Protein AF-A0A511J9N4-F1 (afdb_monomer)

pLDDT: mean 74.2, std 23.01, range [30.89, 98.25]

Sequence (458 aa):
MAETNAWRLELRRQAAAVRLEVPPRMPPGAPADPDLVRGHLDAVEVILSDQGGDGAPAEAAWKALHDGQALLPLVVPQDALPLHLVDAQRRAGRRLPAGSPVRRAVESPRLAARVAKGKATTADRLVLHRAMSDAFEVGDSDHAQQRSWVRRIWFMFVVAVVALGAAVGFAYLFPVTMPLCAPHAAMAAQAVADGGSASDAATAVCPSGGTAPTGDDALTIAFLGALGACLVVIAAVRRSQPSTSPYSLTPALSALRIPFGGLTALIGILLLQSGAVPGIVGLATISQMAVYAVIFGFAQETVTRLLENRARDVDTGTAAPQAATQSAPNGSLVLPDEDLGDVLGGGGADGQDETGELEADESVDEPVDESVDEERDEERADDLGGDLDAGPLDDQGVEVDVVAPAAAAADDPDDSEETAQVVPTTTKPRARAARRRRTPVAPDPVRTDVVDDVPAGD

Nearest PDB structures (foldseek):
  3v5y-assembly1_A  TM=2.424E-01  e=2.112E+00  Homo sapiens

Organism: NCBI:txid266130

Structure (mmCIF, N/CA/C/O backbone):
data_AF-A0A511J9N4-F1
#
_entry.id   AF-A0A511J9N4-F1
#
loop_
_atom_site.group_PDB
_atom_site.id
_atom_site.type_symbol
_atom_site.label_atom_id
_atom_site.label_alt_id
_atom_site.label_comp_id
_atom_site.label_asym_id
_atom_site.label_entity_id
_atom_site.label_seq_id
_atom_site.pdbx_PDB_ins_code
_atom_site.Cartn_x
_atom_site.Cartn_y
_atom_site.Cartn_z
_atom_site.occupancy
_atom_site.B_iso_or_equiv
_atom_site.auth_seq_id
_atom_site.auth_comp_id
_atom_site.auth_asym_id
_atom_site.auth_atom_id
_atom_site.pdbx_PDB_model_num
ATOM 1 N N . MET A 1 1 ? 11.305 -19.374 4.332 1.00 56.41 1 MET A N 1
ATOM 2 C CA . MET A 1 1 ? 10.682 -20.311 5.300 1.00 56.41 1 MET A CA 1
ATOM 3 C C . MET A 1 1 ? 10.612 -19.763 6.730 1.00 56.41 1 MET A C 1
ATOM 5 O O . MET A 1 1 ? 9.628 -20.054 7.397 1.00 56.41 1 MET A O 1
ATOM 9 N N . ALA A 1 2 ? 11.581 -18.970 7.216 1.00 59.62 2 ALA A N 1
ATOM 10 C CA . ALA A 1 2 ? 11.516 -18.394 8.569 1.00 59.62 2 ALA A CA 1
ATOM 11 C C . ALA A 1 2 ? 10.395 -17.340 8.742 1.00 59.62 2 ALA A C 1
ATOM 13 O O . ALA A 1 2 ? 9.637 -17.413 9.706 1.00 59.62 2 ALA A O 1
ATOM 14 N N . GLU A 1 3 ? 10.207 -16.433 7.776 1.00 63.88 3 GLU A N 1
ATOM 15 C CA . GLU A 1 3 ? 9.160 -15.390 7.840 1.00 63.88 3 GLU A CA 1
ATOM 16 C C . GLU A 1 3 ? 7.729 -15.949 7.817 1.00 63.88 3 GLU A C 1
ATOM 18 O O . GLU A 1 3 ? 6.845 -15.441 8.503 1.00 63.88 3 GLU A O 1
ATOM 23 N N . THR A 1 4 ? 7.504 -17.061 7.110 1.00 67.75 4 THR A N 1
ATOM 24 C CA . THR A 1 4 ? 6.196 -17.737 7.028 1.00 67.75 4 THR A CA 1
ATOM 25 C C . THR A 1 4 ? 5.674 -18.242 8.377 1.00 67.75 4 THR A C 1
ATOM 27 O O . THR A 1 4 ? 4.478 -18.490 8.500 1.00 67.75 4 THR A O 1
ATOM 30 N N . ASN A 1 5 ? 6.533 -18.369 9.394 1.00 83.31 5 ASN A N 1
ATOM 31 C CA . ASN A 1 5 ? 6.137 -18.827 10.727 1.00 83.31 5 ASN A CA 1
ATOM 32 C C . ASN A 1 5 ? 5.979 -17.692 11.747 1.00 83.31 5 ASN A C 1
ATOM 34 O O . ASN A 1 5 ? 5.309 -17.893 12.759 1.00 83.31 5 ASN A O 1
ATOM 38 N N . ALA A 1 6 ? 6.555 -16.512 11.497 1.00 87.12 6 ALA A N 1
ATOM 39 C CA . ALA A 1 6 ? 6.552 -15.413 12.463 1.00 87.12 6 ALA A CA 1
ATOM 40 C C . ALA A 1 6 ? 5.131 -14.892 12.731 1.00 87.12 6 ALA A C 1
ATOM 42 O O . ALA A 1 6 ? 4.712 -14.800 13.883 1.00 87.12 6 ALA A O 1
ATOM 43 N N . TRP A 1 7 ? 4.351 -14.643 11.674 1.00 88.38 7 TRP A N 1
ATOM 44 C CA . TRP A 1 7 ? 2.970 -14.174 11.821 1.00 88.38 7 TRP A CA 1
ATOM 45 C C . TRP A 1 7 ? 2.063 -15.222 12.480 1.00 88.38 7 TRP A C 1
ATOM 47 O O . TRP A 1 7 ? 1.187 -14.864 13.257 1.00 88.38 7 TRP A O 1
ATOM 57 N N . ARG A 1 8 ? 2.294 -16.520 12.220 1.00 91.69 8 ARG A N 1
ATOM 58 C CA . ARG A 1 8 ? 1.539 -17.614 12.855 1.00 91.69 8 ARG A CA 1
ATOM 59 C C . ARG A 1 8 ? 1.803 -17.668 14.354 1.00 91.69 8 ARG A C 1
ATOM 61 O O . ARG A 1 8 ? 0.881 -17.893 15.130 1.00 91.69 8 ARG A O 1
ATOM 68 N N . LEU A 1 9 ? 3.061 -17.482 14.758 1.00 92.31 9 LEU A N 1
ATOM 69 C CA . LEU A 1 9 ? 3.440 -17.446 16.168 1.00 92.31 9 LEU A CA 1
ATOM 70 C C . LEU A 1 9 ? 2.795 -16.254 16.879 1.00 92.31 9 LEU A C 1
ATOM 72 O O . LEU A 1 9 ? 2.248 -16.425 17.965 1.00 92.31 9 LEU A O 1
ATOM 76 N N . GLU A 1 10 ? 2.818 -15.078 16.250 1.00 94.00 10 GLU A N 1
ATOM 77 C CA . GLU A 1 10 ? 2.171 -13.884 16.795 1.00 94.00 10 GLU A CA 1
ATOM 78 C C . GLU A 1 10 ? 0.656 -14.073 16.913 1.00 94.00 10 GLU A C 1
ATOM 80 O O . GLU A 1 10 ? 0.088 -13.818 17.971 1.00 94.00 10 GLU A O 1
ATOM 85 N N . LEU A 1 11 ? 0.007 -14.622 15.883 1.00 94.56 11 LEU A N 1
ATOM 86 C CA . LEU A 1 11 ? -1.430 -14.877 15.919 1.00 94.56 11 LEU A CA 1
ATOM 87 C C . LEU A 1 11 ? -1.807 -15.869 17.028 1.00 94.56 11 LEU A C 1
ATOM 89 O O . LEU A 1 11 ? -2.745 -15.615 17.776 1.00 94.56 11 LEU A O 1
ATOM 93 N N . ARG A 1 12 ? -1.041 -16.957 17.205 1.00 95.81 12 ARG A N 1
ATOM 94 C CA . ARG A 1 12 ? -1.244 -17.898 18.324 1.00 95.81 12 ARG A CA 1
ATOM 95 C C . ARG A 1 12 ? -1.056 -17.231 19.676 1.00 95.81 12 ARG A C 1
ATOM 97 O O . ARG A 1 12 ? -1.823 -17.490 20.597 1.00 95.81 12 ARG A O 1
ATOM 104 N N . ARG A 1 13 ? -0.041 -16.374 19.808 1.00 96.56 13 ARG A N 1
ATOM 105 C CA . ARG A 1 13 ? 0.215 -15.627 21.042 1.00 96.56 13 ARG A CA 1
ATOM 106 C C . ARG A 1 13 ? -0.963 -14.717 21.382 1.00 96.56 13 ARG A C 1
ATOM 108 O O . ARG A 1 13 ? -1.392 -14.699 22.532 1.00 96.56 13 ARG A O 1
ATOM 115 N N . GLN A 1 14 ? -1.499 -14.002 20.396 1.00 96.56 14 GLN A N 1
ATOM 116 C CA . GLN A 1 14 ? -2.653 -13.130 20.595 1.00 96.56 14 GLN A CA 1
ATOM 117 C C . GLN A 1 14 ? -3.934 -13.919 20.867 1.00 96.56 14 GLN A C 1
ATOM 119 O O . GLN A 1 14 ? -4.651 -13.590 21.806 1.00 96.56 14 GLN A O 1
ATOM 124 N N . ALA A 1 15 ? -4.194 -14.996 20.124 1.00 96.94 15 ALA A N 1
ATOM 125 C CA . ALA A 1 15 ? -5.335 -15.873 20.372 1.00 96.94 15 ALA A CA 1
ATOM 126 C C . ALA A 1 15 ? -5.283 -16.489 21.781 1.00 96.94 15 ALA A C 1
ATOM 128 O O . ALA A 1 15 ? -6.294 -16.526 22.478 1.00 96.94 15 ALA A O 1
ATOM 129 N N . ALA A 1 16 ? -4.100 -16.911 22.239 1.00 97.00 16 ALA A N 1
ATOM 130 C CA . ALA A 1 16 ? -3.897 -17.396 23.601 1.00 97.00 16 ALA A CA 1
ATOM 131 C C . ALA A 1 16 ? -4.137 -16.301 24.652 1.00 97.00 16 ALA A C 1
ATOM 133 O O . ALA A 1 16 ? -4.762 -16.581 25.671 1.00 97.00 16 ALA A O 1
ATOM 134 N N . ALA A 1 17 ? -3.693 -15.063 24.405 1.00 96.81 17 ALA A N 1
ATOM 135 C CA . ALA A 1 17 ? -3.952 -13.935 25.299 1.00 96.81 17 ALA A CA 1
ATOM 136 C C . ALA A 1 17 ? -5.457 -13.644 25.422 1.00 96.81 17 ALA A C 1
ATOM 138 O O . ALA A 1 17 ? -5.975 -13.589 26.532 1.00 96.81 17 ALA A O 1
ATOM 139 N N . VAL A 1 18 ? -6.176 -13.579 24.297 1.00 96.75 18 VAL A N 1
ATOM 140 C CA . VAL A 1 18 ? -7.637 -13.391 24.283 1.00 96.75 18 VAL A CA 1
ATOM 141 C C . VAL A 1 18 ? -8.342 -14.536 25.006 1.00 96.75 18 VAL A C 1
ATOM 143 O O . VAL A 1 18 ? -9.248 -14.305 25.799 1.00 96.75 18 VAL A O 1
ATOM 146 N N . ARG A 1 19 ? -7.895 -15.781 24.805 1.00 97.38 19 ARG A N 1
ATOM 147 C CA . ARG A 1 19 ? -8.460 -16.961 25.475 1.00 97.38 19 ARG A CA 1
ATOM 148 C C . ARG A 1 19 ? -8.348 -16.896 27.001 1.00 97.38 19 ARG A C 1
ATOM 150 O O . ARG A 1 19 ? -9.217 -17.440 27.675 1.00 97.38 19 ARG A O 1
ATOM 157 N N . LEU A 1 20 ? -7.307 -16.252 27.535 1.00 96.94 20 LEU A N 1
ATOM 158 C CA . LEU A 1 20 ? -7.137 -16.050 28.979 1.00 96.94 20 LEU A CA 1
ATOM 159 C C . LEU A 1 20 ? -8.107 -15.003 29.549 1.00 96.94 20 LEU A C 1
ATOM 161 O O . LEU A 1 20 ? -8.427 -15.071 30.732 1.00 96.94 20 LEU A O 1
ATOM 165 N N . GLU A 1 21 ? -8.582 -14.065 28.728 1.00 96.50 21 GLU A N 1
ATOM 166 C CA . GLU A 1 21 ? -9.567 -13.051 29.130 1.00 96.50 21 GLU A CA 1
ATOM 167 C C . GLU A 1 21 ? -11.007 -13.591 29.123 1.00 96.50 21 GLU A C 1
ATOM 169 O O . GLU A 1 21 ? -11.874 -13.066 29.823 1.00 96.50 21 GLU A O 1
ATOM 174 N N . VAL A 1 22 ? -11.276 -14.660 28.363 1.00 97.00 22 VAL A N 1
ATOM 175 C CA . VAL A 1 22 ? -12.609 -15.270 28.286 1.00 97.00 22 VAL A CA 1
ATOM 176 C C . VAL A 1 22 ? -12.929 -16.003 29.598 1.00 97.00 22 VAL A C 1
ATOM 178 O O . VAL A 1 22 ? -12.256 -16.984 29.933 1.00 97.00 22 VAL A O 1
ATOM 181 N N . PRO A 1 23 ? -13.986 -15.611 30.336 1.00 95.19 23 PRO A N 1
ATOM 182 C CA . PRO A 1 23 ? -14.323 -16.265 31.594 1.00 95.19 23 PRO A CA 1
ATOM 183 C C . PRO A 1 23 ? -14.750 -17.722 31.351 1.00 95.19 23 PRO A C 1
ATOM 185 O O . PRO A 1 23 ? -15.376 -18.018 30.331 1.00 95.19 23 PRO A O 1
ATOM 188 N N . PRO A 1 24 ? -14.458 -18.662 32.272 1.00 95.06 24 PRO A N 1
ATOM 189 C CA . PRO A 1 24 ? -14.778 -20.080 32.089 1.00 95.06 24 PRO A CA 1
ATOM 190 C C . PRO A 1 24 ? -16.289 -20.346 32.079 1.00 95.06 24 PRO A C 1
ATOM 192 O O . PRO A 1 24 ? -16.746 -21.278 31.422 1.00 95.06 24 PRO A O 1
ATOM 195 N N . ARG A 1 25 ? -17.067 -19.519 32.783 1.00 93.69 25 ARG A N 1
ATOM 196 C CA . ARG A 1 25 ? -18.531 -19.571 32.852 1.00 93.69 25 ARG A CA 1
ATOM 197 C C . ARG A 1 25 ? -19.101 -18.185 32.588 1.00 93.69 25 ARG A C 1
ATOM 199 O O . ARG A 1 25 ? -18.443 -17.192 32.892 1.00 93.69 25 ARG A O 1
ATOM 206 N N . MET A 1 26 ? -20.320 -18.142 32.062 1.00 93.81 26 MET A N 1
ATOM 207 C CA . MET A 1 26 ? -21.046 -16.903 31.805 1.00 93.81 26 MET A CA 1
ATOM 208 C C . MET A 1 26 ? -21.170 -16.079 33.100 1.00 93.81 26 MET A C 1
ATOM 210 O O . MET A 1 26 ? -21.713 -16.588 34.088 1.00 93.81 26 MET A O 1
ATOM 214 N N . PRO A 1 27 ? -20.654 -14.837 33.138 1.00 90.44 27 PRO A N 1
ATOM 215 C CA . PRO A 1 27 ? -20.869 -13.967 34.280 1.00 90.44 27 PRO A CA 1
ATOM 216 C C . PRO A 1 27 ? -22.358 -13.618 34.405 1.00 90.44 27 PRO A C 1
ATOM 218 O O . PRO A 1 27 ? -23.045 -13.474 33.389 1.00 90.44 27 PRO A O 1
ATOM 221 N N . PRO A 1 28 ? -22.873 -13.427 35.629 1.00 87.81 28 PRO A N 1
ATOM 222 C CA . PRO A 1 28 ? -24.242 -12.971 35.819 1.00 87.81 28 PRO A CA 1
ATOM 223 C C . PRO A 1 28 ? -24.449 -11.615 35.128 1.00 87.81 28 PRO A C 1
ATOM 225 O O . PRO A 1 28 ? -23.706 -10.663 35.371 1.00 87.81 28 PRO A O 1
ATOM 228 N N . GLY A 1 29 ? -25.454 -11.542 34.252 1.00 85.62 29 GLY A N 1
ATOM 229 C CA . GLY A 1 29 ? -25.787 -10.331 33.495 1.00 85.62 29 GLY A CA 1
ATOM 230 C C . GLY A 1 29 ? -24.916 -10.065 32.261 1.00 85.62 29 GLY A C 1
ATOM 231 O O . GLY A 1 29 ? -25.019 -8.985 31.682 1.00 85.62 29 GLY A O 1
ATOM 232 N N . ALA A 1 30 ? -24.060 -11.005 31.843 1.00 90.88 30 ALA A N 1
ATOM 233 C CA . ALA A 1 30 ? -23.384 -10.902 30.553 1.00 90.88 30 ALA A CA 1
ATOM 234 C C . ALA A 1 30 ? -24.397 -11.067 29.401 1.00 90.88 30 ALA A C 1
ATOM 236 O O . ALA A 1 30 ? -25.219 -11.979 29.453 1.00 90.88 30 ALA A O 1
ATOM 237 N N . PRO A 1 31 ? -24.365 -10.219 28.361 1.00 93.06 31 PRO A N 1
ATOM 238 C CA . PRO A 1 31 ? -25.291 -10.332 27.233 1.00 93.06 31 PRO A CA 1
ATOM 239 C C . PRO A 1 31 ? -24.976 -11.452 26.234 1.00 93.06 31 PRO A C 1
ATOM 241 O O . PRO A 1 31 ? -25.820 -11.739 25.390 1.00 93.06 31 PRO A O 1
ATOM 244 N N . ALA A 1 32 ? -23.790 -12.066 26.288 1.00 95.31 32 ALA A N 1
ATOM 245 C CA . ALA A 1 32 ? -23.388 -13.112 25.348 1.00 95.31 32 ALA A CA 1
ATOM 246 C C . ALA A 1 32 ? -22.741 -14.316 26.045 1.00 95.31 32 ALA A C 1
ATOM 248 O O . ALA A 1 32 ? -22.160 -14.197 27.127 1.00 95.31 32 ALA A O 1
ATOM 249 N N . ASP A 1 33 ? -22.826 -15.470 25.384 1.00 96.31 33 ASP A N 1
ATOM 250 C CA . ASP A 1 33 ? -22.178 -16.707 25.812 1.00 96.31 33 ASP A CA 1
ATOM 251 C C . ASP A 1 33 ? -20.659 -16.654 25.524 1.00 96.31 33 ASP A C 1
ATOM 253 O O . ASP A 1 33 ? -20.264 -16.408 24.377 1.00 96.31 33 ASP A O 1
ATOM 257 N N . PRO A 1 34 ? -19.786 -16.903 26.523 1.00 96.06 34 PRO A N 1
ATOM 258 C CA . PRO A 1 34 ? -18.346 -17.068 26.318 1.00 96.06 34 PRO A CA 1
ATOM 259 C C . PRO A 1 34 ? -17.957 -18.088 25.234 1.00 96.06 34 PRO A C 1
ATOM 261 O O . PRO A 1 34 ? -16.886 -17.947 24.636 1.00 96.06 34 PRO A O 1
ATOM 264 N N . ASP A 1 35 ? -18.793 -19.095 24.960 1.00 96.50 35 ASP A N 1
ATOM 265 C CA . ASP A 1 35 ? -18.538 -20.095 23.916 1.00 96.50 35 ASP A CA 1
ATOM 266 C C . ASP A 1 35 ? -18.497 -19.497 22.506 1.00 96.50 35 ASP A C 1
ATOM 268 O O . ASP A 1 35 ? -17.753 -19.995 21.660 1.00 96.50 35 ASP A O 1
ATOM 272 N N . LEU A 1 36 ? -19.189 -18.379 22.257 1.00 96.56 36 LEU A N 1
ATOM 273 C CA . LEU A 1 36 ? -19.128 -17.693 20.965 1.00 96.56 36 LEU A CA 1
ATOM 274 C C . LEU A 1 36 ? -17.710 -17.174 20.679 1.00 96.56 36 LEU A C 1
ATOM 276 O O . LEU A 1 36 ? -17.165 -17.397 19.598 1.00 96.56 36 LEU A O 1
ATOM 280 N N . VAL A 1 37 ? -17.073 -16.548 21.676 1.00 96.94 37 VAL A N 1
ATOM 281 C CA . VAL A 1 37 ? -15.685 -16.069 21.561 1.00 96.94 37 VAL A CA 1
ATOM 282 C C . VAL A 1 37 ? -14.732 -17.244 21.358 1.00 96.94 37 VAL A C 1
ATOM 284 O O . VAL A 1 37 ? -13.840 -17.183 20.512 1.00 96.94 37 VAL A O 1
ATOM 287 N N . ARG A 1 38 ? -14.933 -18.348 22.090 1.00 97.12 38 ARG A N 1
ATOM 288 C CA . ARG A 1 38 ? -14.112 -19.560 21.937 1.00 97.12 38 ARG A CA 1
ATOM 289 C C . ARG A 1 38 ? -14.243 -20.161 20.543 1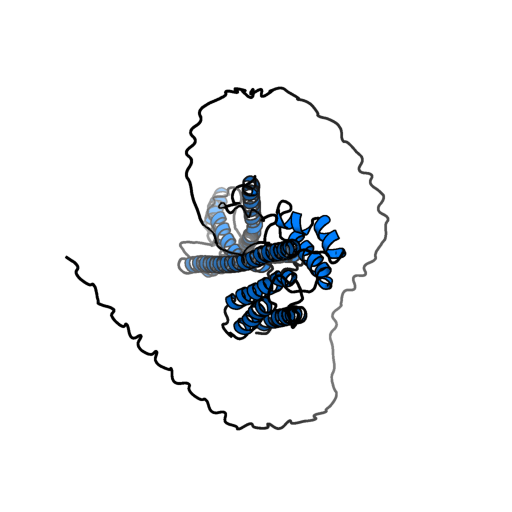.00 97.12 38 ARG A C 1
ATOM 291 O O . ARG A 1 38 ? -13.219 -20.528 19.982 1.00 97.12 38 ARG A O 1
ATOM 298 N N . GLY A 1 39 ? -15.444 -20.177 19.965 1.00 97.31 39 GLY A N 1
ATOM 299 C CA . GLY A 1 39 ? -15.678 -20.641 18.598 1.00 97.31 39 GLY A CA 1
ATOM 300 C C . GLY A 1 39 ? -14.854 -19.870 17.563 1.00 97.31 39 GLY A C 1
ATOM 301 O O . GLY A 1 39 ? -14.218 -20.480 16.703 1.00 97.31 39 GLY A O 1
ATOM 302 N N . HIS A 1 40 ? -14.774 -18.541 17.689 1.00 97.38 40 HIS A N 1
ATOM 303 C CA . HIS A 1 40 ? -13.902 -17.721 16.841 1.00 97.38 40 HIS A CA 1
ATOM 304 C C . HIS A 1 40 ? -12.412 -18.047 17.041 1.00 97.38 40 HIS A C 1
ATOM 306 O O . HIS A 1 40 ? -11.672 -18.173 16.066 1.00 97.38 40 HIS A O 1
ATOM 312 N N . LEU A 1 41 ? -11.963 -18.256 18.284 1.00 97.25 41 LEU A N 1
ATOM 313 C CA . LEU A 1 41 ? -10.574 -18.642 18.579 1.00 97.25 41 LEU A CA 1
ATOM 314 C C . LEU A 1 41 ? -10.233 -20.067 18.110 1.00 97.25 41 LEU A C 1
ATOM 316 O O . LEU A 1 41 ? -9.099 -20.330 17.715 1.00 97.25 41 LEU A O 1
ATOM 320 N N . ASP A 1 42 ? -11.193 -20.988 18.124 1.00 96.81 42 ASP A N 1
ATOM 321 C CA . ASP A 1 42 ? -11.028 -22.334 17.573 1.00 96.81 42 ASP A CA 1
ATOM 322 C C . ASP A 1 42 ? -10.930 -22.297 16.048 1.00 96.81 42 ASP A C 1
ATOM 324 O O . ASP A 1 42 ? -10.093 -22.994 15.471 1.00 96.81 42 ASP A O 1
ATOM 328 N N . ALA A 1 43 ? -11.700 -21.424 15.390 1.00 96.06 43 ALA A N 1
ATOM 329 C CA . ALA A 1 43 ? -11.562 -21.186 13.957 1.00 96.06 43 ALA A CA 1
ATOM 330 C C . ALA A 1 43 ? -10.144 -20.709 13.594 1.00 96.06 43 ALA A C 1
ATOM 332 O O . ALA A 1 43 ? -9.589 -21.181 12.601 1.00 96.06 43 ALA A O 1
ATOM 333 N N . VAL A 1 44 ? -9.512 -19.860 14.420 1.00 95.88 44 VAL A N 1
ATOM 334 C CA . VAL A 1 44 ? -8.104 -19.455 14.233 1.00 95.88 44 VAL A CA 1
ATOM 335 C C . VAL A 1 44 ? -7.176 -20.673 14.201 1.00 95.88 44 VAL A C 1
ATOM 337 O O . VAL A 1 44 ? -6.363 -20.794 13.286 1.00 95.88 44 VAL A O 1
ATOM 340 N N . GLU A 1 45 ? -7.300 -21.604 15.150 1.00 95.31 45 GLU A N 1
ATOM 341 C CA . GLU A 1 45 ? -6.446 -22.801 15.191 1.00 95.31 45 GLU A CA 1
ATOM 342 C C . GLU A 1 45 ? -6.715 -23.759 14.026 1.00 95.31 45 GLU A C 1
ATOM 344 O O . GLU A 1 45 ? -5.772 -24.307 13.450 1.00 95.31 45 GLU A O 1
ATOM 349 N N . VAL A 1 46 ? -7.981 -23.918 13.622 1.00 94.69 46 VAL A N 1
ATOM 350 C CA . VAL A 1 46 ? -8.345 -24.705 12.435 1.00 94.69 46 VAL A CA 1
ATOM 351 C C . VAL A 1 46 ? -7.675 -24.122 11.191 1.00 94.69 46 VAL A C 1
ATOM 353 O O . VAL A 1 46 ? -7.008 -24.856 10.461 1.00 94.69 46 VAL A O 1
ATOM 356 N N . ILE A 1 47 ? -7.765 -22.807 10.985 1.00 94.12 47 ILE A N 1
ATOM 357 C CA . ILE A 1 47 ? -7.161 -22.132 9.831 1.00 94.12 47 ILE A CA 1
ATOM 358 C C . ILE A 1 47 ? -5.628 -22.215 9.878 1.00 94.12 47 ILE A C 1
ATOM 360 O O . ILE A 1 47 ? -4.987 -22.464 8.861 1.00 94.12 47 ILE A O 1
ATOM 364 N N . LEU A 1 48 ? -5.018 -22.061 11.057 1.00 91.44 48 LEU A N 1
ATOM 365 C CA . LEU A 1 48 ? -3.567 -22.188 11.233 1.00 91.44 48 LEU A CA 1
ATOM 366 C C . LEU A 1 48 ? -3.046 -23.620 11.043 1.00 91.44 48 LEU A C 1
ATOM 368 O O . LEU A 1 48 ? -1.849 -23.803 10.792 1.00 91.44 48 LEU A O 1
ATOM 372 N N . SER A 1 49 ? -3.906 -24.626 11.218 1.00 90.81 49 SER A N 1
ATOM 373 C CA . SER A 1 49 ? -3.569 -26.031 10.984 1.00 90.81 49 SER A CA 1
ATOM 374 C C . SER A 1 49 ? -3.548 -26.391 9.497 1.00 90.81 49 SER A C 1
ATOM 376 O O . SER A 1 49 ? -2.836 -27.325 9.111 1.00 90.81 49 SER A O 1
ATOM 378 N N . ASP A 1 50 ? -4.258 -25.625 8.663 1.00 90.12 50 ASP A N 1
ATOM 379 C CA . ASP A 1 50 ? -4.207 -25.780 7.218 1.00 90.12 50 ASP A CA 1
ATOM 380 C C . ASP A 1 50 ? -2.858 -25.274 6.677 1.00 90.12 50 ASP A C 1
ATOM 382 O O . ASP A 1 50 ? -2.421 -24.142 6.899 1.00 90.12 50 ASP A O 1
ATOM 386 N N . GLN A 1 51 ? -2.140 -26.161 5.992 1.00 73.62 51 GLN A N 1
ATOM 387 C CA . GLN A 1 51 ? -0.789 -25.907 5.480 1.00 73.62 51 GLN A CA 1
ATOM 388 C C . GLN A 1 51 ? -0.809 -25.224 4.104 1.00 73.62 51 GLN A C 1
ATOM 390 O O . GLN A 1 51 ? 0.261 -25.025 3.525 1.00 73.62 51 GLN A O 1
ATOM 395 N N . GLY A 1 52 ? -1.989 -24.875 3.575 1.00 72.25 52 GLY A N 1
ATOM 396 C CA . GLY A 1 52 ? -2.135 -24.143 2.318 1.00 72.25 52 GLY A CA 1
ATOM 397 C C . GLY A 1 52 ? -1.232 -22.905 2.282 1.00 72.25 52 GLY A C 1
ATOM 398 O O . GLY A 1 52 ? -1.313 -22.036 3.146 1.00 72.25 52 GLY A O 1
ATOM 399 N N . GLY A 1 53 ? -0.321 -22.857 1.306 1.00 59.34 53 GLY A N 1
ATOM 400 C CA . GLY A 1 53 ? 0.739 -21.844 1.202 1.00 59.34 53 GLY A CA 1
ATOM 401 C C . GLY A 1 53 ? 0.282 -20.467 0.712 1.00 59.34 53 GLY A C 1
ATOM 402 O O . GLY A 1 53 ? 1.116 -19.577 0.552 1.00 59.34 53 GLY A O 1
ATOM 403 N N . ASP A 1 54 ? -1.013 -20.281 0.473 1.00 67.06 54 ASP A N 1
ATOM 404 C CA . ASP A 1 54 ? -1.563 -19.018 -0.005 1.00 67.06 54 ASP A CA 1
ATOM 405 C C . ASP A 1 54 ? -1.792 -18.058 1.169 1.00 67.06 54 ASP A C 1
ATOM 407 O O . ASP A 1 54 ? -1.938 -18.478 2.306 1.00 67.06 54 ASP A O 1
ATOM 411 N N . GLY A 1 55 ? -1.794 -16.744 0.936 1.00 67.06 55 GLY A N 1
ATOM 412 C CA . GLY A 1 55 ? -1.975 -15.733 1.995 1.00 67.06 55 GLY A CA 1
ATOM 413 C C . GLY A 1 55 ? -3.417 -15.566 2.505 1.00 67.06 55 GLY A C 1
ATOM 414 O O . GLY A 1 55 ? -3.634 -14.812 3.452 1.00 67.06 55 GLY A O 1
ATOM 415 N N . ALA A 1 56 ? -4.388 -16.253 1.894 1.00 76.38 56 ALA A N 1
ATOM 416 C CA . ALA A 1 56 ? -5.810 -16.230 2.258 1.00 76.38 56 ALA A CA 1
ATOM 417 C C . ALA A 1 56 ? -6.151 -16.773 3.674 1.00 76.38 56 ALA A C 1
ATOM 419 O O . ALA A 1 56 ? -6.967 -16.151 4.355 1.00 76.38 56 ALA A O 1
ATOM 420 N N . PRO A 1 57 ? -5.516 -17.847 4.195 1.00 86.00 57 PRO A N 1
ATOM 421 C CA . PRO A 1 57 ? -5.742 -18.315 5.558 1.00 86.00 57 PRO A CA 1
ATOM 422 C C . PRO A 1 57 ? -5.271 -17.288 6.594 1.00 86.00 57 PRO A C 1
ATOM 424 O O . PRO A 1 57 ? -5.849 -17.196 7.669 1.00 86.00 57 PRO A O 1
ATOM 427 N N . ALA A 1 58 ? -4.260 -16.467 6.288 1.00 88.06 58 ALA A N 1
ATOM 428 C CA . ALA A 1 58 ? -3.818 -15.434 7.222 1.00 88.06 58 ALA A CA 1
ATOM 429 C C . ALA A 1 58 ? -4.905 -14.367 7.446 1.00 88.06 58 ALA A C 1
ATOM 431 O O . ALA A 1 58 ? -5.126 -13.972 8.584 1.00 88.06 58 ALA A O 1
ATOM 432 N N . GLU A 1 59 ? -5.606 -13.930 6.391 1.00 89.38 59 GLU A N 1
ATOM 433 C CA . GLU A 1 59 ? -6.730 -12.977 6.507 1.00 89.38 59 GLU A CA 1
ATOM 434 C C . GLU A 1 59 ? -7.872 -13.554 7.312 1.00 89.38 59 GLU A C 1
ATOM 436 O O . GLU A 1 59 ? -8.330 -12.926 8.260 1.00 89.38 59 GLU A O 1
ATOM 441 N N . ALA A 1 60 ? -8.295 -14.765 6.955 1.00 92.62 60 ALA A N 1
ATOM 442 C CA . ALA A 1 60 ? -9.384 -15.433 7.642 1.00 92.62 60 ALA A CA 1
ATOM 443 C C . ALA A 1 60 ? -9.066 -15.631 9.133 1.00 92.62 60 ALA A C 1
ATOM 445 O O . ALA A 1 60 ? -9.936 -15.434 9.976 1.00 92.62 60 ALA A O 1
ATOM 446 N N . ALA A 1 61 ? -7.816 -15.963 9.471 1.00 94.50 61 ALA A N 1
ATOM 447 C CA . ALA A 1 61 ? -7.404 -16.170 10.853 1.00 94.50 61 ALA A CA 1
ATOM 448 C C . ALA A 1 61 ? -7.300 -14.853 11.647 1.00 94.50 61 ALA A C 1
ATOM 450 O O . ALA A 1 61 ? -7.746 -14.801 12.790 1.00 94.50 61 ALA A O 1
ATOM 451 N N . TRP A 1 62 ? -6.767 -13.775 11.058 1.00 94.88 62 TRP A N 1
ATOM 452 C CA . TRP A 1 62 ? -6.781 -12.447 11.692 1.00 94.88 62 TRP A CA 1
ATOM 453 C C . TRP A 1 62 ? -8.203 -11.926 11.886 1.00 94.88 62 TRP A C 1
ATOM 455 O O . TRP A 1 62 ? -8.538 -11.483 12.980 1.00 94.88 62 TRP A O 1
ATOM 465 N N . LYS A 1 63 ? -9.057 -12.070 10.869 1.00 95.62 63 LYS A N 1
ATOM 466 C CA . LYS A 1 63 ? -10.466 -11.693 10.950 1.00 95.62 63 LYS A CA 1
ATOM 467 C C . LYS A 1 63 ? -11.189 -12.460 12.057 1.00 95.62 63 LYS A C 1
ATOM 469 O O . LYS A 1 63 ? -11.831 -11.843 12.895 1.00 95.62 63 LYS A O 1
ATOM 474 N N . ALA A 1 64 ? -11.020 -13.782 12.127 1.00 96.56 64 ALA A N 1
ATOM 475 C CA . ALA A 1 64 ? -11.612 -14.589 13.193 1.00 96.56 64 ALA A CA 1
ATOM 476 C C . ALA A 1 64 ? -11.121 -14.161 14.589 1.00 96.56 64 ALA A C 1
ATOM 478 O O . ALA A 1 64 ? -11.917 -14.083 15.523 1.00 96.56 64 ALA A O 1
ATOM 479 N N . LEU A 1 65 ? -9.832 -13.829 14.737 1.00 97.50 65 LEU A N 1
ATOM 480 C CA . LEU A 1 65 ? -9.298 -13.281 15.986 1.00 97.50 65 LEU A CA 1
ATOM 481 C C . LEU A 1 65 ? -9.945 -11.931 16.339 1.00 97.50 65 LEU A C 1
ATOM 483 O O . LEU A 1 65 ? -10.336 -11.736 17.489 1.00 97.50 65 LEU A O 1
ATOM 487 N N . HIS A 1 66 ? -10.059 -11.013 15.377 1.00 97.62 66 HIS A N 1
ATOM 488 C CA . HIS A 1 66 ? -10.671 -9.699 15.574 1.00 97.62 66 HIS A CA 1
ATOM 489 C C . HIS A 1 66 ? -12.159 -9.792 15.917 1.00 97.62 66 HIS A C 1
ATOM 491 O O . HIS A 1 66 ? -12.602 -9.114 16.843 1.00 97.62 66 HIS A O 1
ATOM 497 N N . ASP A 1 67 ? -12.907 -10.670 15.245 1.00 97.44 67 ASP A N 1
ATOM 498 C CA . ASP A 1 67 ? -14.316 -10.938 15.544 1.00 97.44 67 ASP A CA 1
ATOM 499 C C . ASP A 1 67 ? -14.461 -11.449 16.996 1.00 97.44 67 ASP A C 1
ATOM 501 O O . ASP A 1 67 ? -15.276 -10.944 17.769 1.00 97.44 67 ASP A O 1
ATOM 505 N N . GLY A 1 68 ? -13.588 -12.371 17.428 1.00 97.56 68 GLY A N 1
ATOM 506 C CA . GLY A 1 68 ? -13.531 -12.834 18.819 1.00 97.56 68 GLY A CA 1
ATOM 507 C C . GLY A 1 68 ? -13.169 -11.726 19.821 1.00 97.56 68 GLY A C 1
ATOM 508 O O . GLY A 1 68 ? -13.787 -11.619 20.880 1.00 97.56 68 GLY A O 1
ATOM 509 N N . GLN A 1 69 ? -12.203 -10.865 19.490 1.00 97.75 69 GLN A N 1
ATOM 510 C CA . GLN A 1 69 ? -11.815 -9.720 20.324 1.00 97.75 69 GLN A CA 1
ATOM 511 C C . GLN A 1 69 ? -12.929 -8.677 20.442 1.00 97.75 69 GLN A C 1
ATOM 513 O O . GLN A 1 69 ? -13.141 -8.131 21.525 1.00 97.75 69 GLN A O 1
ATOM 518 N N . ALA A 1 70 ? -13.651 -8.400 19.355 1.00 97.94 70 ALA A N 1
ATOM 519 C CA . ALA A 1 70 ? -14.764 -7.458 19.346 1.00 97.94 70 ALA A CA 1
ATOM 520 C C . ALA A 1 70 ? -15.898 -7.901 20.279 1.00 97.94 70 ALA A C 1
ATOM 522 O O . ALA A 1 70 ? -16.565 -7.051 20.864 1.00 97.94 70 ALA A O 1
ATOM 523 N N . LEU A 1 71 ? -16.086 -9.212 20.463 1.00 97.94 71 LEU A N 1
ATOM 524 C CA . LEU A 1 71 ? -17.091 -9.803 21.350 1.00 97.94 71 LEU A CA 1
ATOM 525 C C . LEU A 1 71 ? -16.714 -9.769 22.843 1.00 97.94 71 LEU A C 1
ATOM 527 O O . LEU A 1 71 ? -17.599 -9.929 23.685 1.00 97.94 71 LEU A O 1
ATOM 531 N N . LEU A 1 72 ? -15.448 -9.520 23.208 1.00 97.94 72 LEU A N 1
ATOM 532 C CA . LEU A 1 72 ? -15.003 -9.503 24.612 1.00 97.94 72 LEU A CA 1
ATOM 533 C C . LEU A 1 72 ? -15.853 -8.603 25.531 1.00 97.94 72 LEU A C 1
ATOM 535 O O . LEU A 1 72 ? -16.283 -9.093 26.577 1.00 97.94 72 LEU A O 1
ATOM 539 N N . PRO A 1 73 ? -16.206 -7.350 25.169 1.00 97.81 73 PRO A N 1
ATOM 540 C CA . PRO A 1 73 ? -17.049 -6.488 26.003 1.00 97.81 73 PRO A CA 1
ATOM 541 C C . PRO A 1 73 ? -18.420 -7.088 26.347 1.00 97.81 73 PRO A C 1
ATOM 543 O O . PRO A 1 73 ? -19.043 -6.674 27.326 1.00 97.81 73 PRO A O 1
ATOM 546 N N . LEU A 1 74 ? -18.904 -8.062 25.570 1.00 97.69 74 LEU A N 1
ATOM 547 C CA . LEU A 1 74 ? -20.173 -8.749 25.813 1.00 97.69 74 LEU A CA 1
ATOM 548 C C . LEU A 1 74 ? -20.046 -9.910 26.810 1.00 97.69 74 LEU A C 1
ATOM 550 O O . LEU A 1 74 ? -21.045 -10.289 27.412 1.00 97.69 74 LEU A O 1
ATOM 554 N N . VAL A 1 75 ? -18.847 -10.461 27.015 1.00 97.38 75 VAL A N 1
ATOM 555 C CA . VAL A 1 75 ? -18.642 -11.661 27.850 1.00 97.38 75 VAL A CA 1
ATOM 556 C C . VAL A 1 75 ? -17.847 -11.391 29.124 1.00 97.38 75 VAL A C 1
ATOM 558 O O . VAL A 1 75 ? -17.980 -12.141 30.085 1.00 97.38 75 VAL A O 1
ATOM 561 N N . VAL A 1 76 ? -17.031 -10.335 29.172 1.00 96.56 76 VAL A N 1
ATOM 562 C CA . VAL A 1 76 ? -16.173 -10.030 30.333 1.00 96.56 76 VAL A CA 1
ATOM 563 C C . VAL A 1 76 ? -16.967 -9.469 31.524 1.00 96.56 76 VAL A C 1
ATOM 565 O O . VAL A 1 76 ? -18.009 -8.830 31.337 1.00 96.56 76 VAL A O 1
ATOM 568 N N . PRO A 1 77 ? -16.523 -9.677 32.774 1.00 96.56 77 PRO A N 1
ATOM 569 C CA . PRO A 1 77 ? -17.211 -9.144 33.951 1.00 96.56 77 PRO A CA 1
ATOM 570 C C . PRO A 1 77 ? -17.104 -7.605 34.050 1.00 96.56 77 PRO A C 1
ATOM 572 O O . PRO A 1 77 ? -16.282 -6.979 33.385 1.00 96.56 77 PRO A O 1
ATOM 575 N N . GLN A 1 78 ? -17.987 -6.972 34.840 1.00 95.62 78 GLN A N 1
ATOM 576 C CA . GLN A 1 78 ? -18.116 -5.499 34.946 1.00 95.62 78 GLN A CA 1
ATOM 577 C C . GLN A 1 78 ? -16.817 -4.785 35.350 1.00 95.62 78 GLN A C 1
ATOM 579 O O . GLN A 1 78 ? -16.559 -3.671 34.905 1.00 95.62 78 GLN A O 1
ATOM 584 N N . ASP A 1 79 ? -15.998 -5.422 36.178 1.00 95.94 79 ASP A N 1
ATOM 585 C CA . ASP A 1 79 ? -14.712 -4.920 36.659 1.00 95.94 79 ASP A CA 1
ATOM 586 C C . ASP A 1 79 ? -13.632 -4.871 35.567 1.00 95.94 79 ASP A C 1
ATOM 588 O O . ASP A 1 79 ? -12.728 -4.042 35.646 1.00 95.94 79 ASP A O 1
ATOM 592 N N . ALA A 1 80 ? -13.753 -5.690 34.517 1.00 96.56 80 ALA A N 1
ATOM 593 C CA . ALA A 1 80 ? -12.831 -5.700 33.380 1.00 96.56 80 ALA A CA 1
ATOM 594 C C . ALA A 1 80 ? -13.196 -4.679 32.282 1.00 96.56 80 ALA A C 1
ATOM 596 O O . ALA A 1 80 ? -12.343 -4.299 31.476 1.00 96.56 80 ALA A O 1
ATOM 597 N N . LEU A 1 81 ? -14.440 -4.180 32.246 1.00 96.94 81 LEU A N 1
ATOM 598 C CA . LEU A 1 81 ? -14.903 -3.244 31.208 1.00 96.94 81 LEU A CA 1
ATOM 599 C C . LEU A 1 81 ? -14.082 -1.951 31.066 1.00 96.94 81 LEU A C 1
ATOM 601 O O . LEU A 1 81 ? -13.932 -1.506 29.926 1.00 96.94 81 LEU A O 1
ATOM 605 N N . PRO A 1 82 ? -13.555 -1.318 32.136 1.00 97.94 82 PRO A N 1
ATOM 606 C CA . PRO A 1 82 ? -12.765 -0.096 31.996 1.00 97.94 82 PRO A CA 1
ATOM 607 C C . PRO A 1 82 ? -11.564 -0.257 31.056 1.00 97.94 82 PRO A C 1
ATOM 609 O O . PRO A 1 82 ? -11.270 0.655 30.284 1.00 97.94 82 PRO A O 1
ATOM 612 N N . LEU A 1 83 ? -10.912 -1.426 31.062 1.00 96.94 83 LEU A N 1
ATOM 613 C CA . LEU A 1 83 ? -9.795 -1.715 30.163 1.00 96.94 83 LEU A CA 1
ATOM 614 C C . LEU A 1 83 ? -10.260 -1.781 28.701 1.00 96.94 83 LEU A C 1
ATOM 616 O O . LEU A 1 83 ? -9.657 -1.150 27.830 1.00 96.94 83 LEU A O 1
ATOM 620 N N . HIS A 1 84 ? -11.368 -2.480 28.440 1.00 97.38 84 HIS A N 1
ATOM 621 C CA . HIS A 1 84 ? -11.941 -2.587 27.096 1.00 97.38 84 HIS A CA 1
ATOM 622 C C . HIS A 1 84 ? -12.503 -1.261 26.583 1.00 97.38 84 HIS A C 1
ATOM 624 O O . HIS A 1 84 ? -12.444 -1.010 25.384 1.00 97.38 84 HIS A O 1
ATOM 630 N N . LEU A 1 85 ? -12.996 -0.384 27.462 1.00 98.06 85 LEU A N 1
ATOM 631 C CA . LEU A 1 85 ? -13.420 0.959 27.073 1.00 98.06 85 LEU A CA 1
ATOM 632 C C . LEU A 1 85 ? -12.239 1.772 26.531 1.00 98.06 85 LEU A C 1
ATOM 634 O O . LEU A 1 85 ? -12.345 2.347 25.451 1.00 98.06 85 LEU A O 1
ATOM 638 N N . VAL A 1 86 ? -11.112 1.797 27.251 1.00 98.00 86 VAL A N 1
ATOM 639 C CA . VAL A 1 86 ? -9.901 2.511 26.806 1.00 98.00 86 VAL A CA 1
ATOM 640 C C . VAL A 1 86 ? -9.399 1.943 25.480 1.00 98.00 86 VAL A C 1
ATOM 642 O O . VAL A 1 86 ? -8.989 2.686 24.586 1.00 98.00 86 VAL A O 1
ATOM 645 N N . ASP A 1 87 ? -9.447 0.621 25.330 1.00 97.19 87 ASP A N 1
ATOM 646 C CA . ASP A 1 87 ? -9.027 -0.055 24.109 1.00 97.19 87 ASP A CA 1
ATOM 647 C C . ASP A 1 87 ? -9.950 0.260 22.915 1.00 97.19 87 ASP A C 1
ATOM 649 O O . ASP A 1 87 ? -9.474 0.625 21.834 1.00 97.19 87 ASP A O 1
ATOM 653 N N . ALA A 1 88 ? -11.269 0.222 23.124 1.00 97.88 88 ALA A N 1
ATOM 654 C CA . ALA A 1 88 ? -12.270 0.595 22.130 1.00 97.88 88 ALA A CA 1
ATOM 655 C C . ALA A 1 88 ? -12.140 2.071 21.722 1.00 97.88 88 ALA A C 1
ATOM 657 O O . ALA A 1 88 ? -12.100 2.363 20.529 1.00 97.88 88 ALA A O 1
ATOM 658 N N . GLN A 1 89 ? -11.979 2.992 22.680 1.00 98.00 89 GLN A N 1
ATOM 659 C CA . GLN A 1 89 ? -11.747 4.417 22.410 1.00 98.00 89 GLN A CA 1
ATOM 660 C C . GLN A 1 89 ? -10.471 4.639 21.597 1.00 98.00 89 GLN A C 1
ATOM 662 O O . GLN A 1 89 ? -10.481 5.376 20.614 1.00 98.00 89 GLN A O 1
ATOM 667 N N . ARG A 1 90 ? -9.370 3.964 21.949 1.00 98.00 90 ARG A N 1
ATOM 668 C CA . ARG A 1 90 ? -8.107 4.079 21.211 1.00 98.00 90 ARG A CA 1
ATOM 669 C C . ARG A 1 90 ? -8.236 3.581 19.771 1.00 98.00 90 ARG A C 1
ATOM 671 O O . ARG A 1 90 ? -7.707 4.227 18.866 1.00 98.00 90 ARG A O 1
ATOM 678 N N . ARG A 1 91 ? -8.889 2.434 19.542 1.00 97.25 91 ARG A N 1
ATOM 679 C CA . ARG A 1 91 ? -9.065 1.887 18.183 1.00 97.25 91 ARG A CA 1
ATOM 680 C C . ARG A 1 91 ? -10.048 2.716 17.363 1.00 97.25 91 ARG A C 1
ATOM 682 O O . ARG A 1 91 ? -9.706 3.094 16.244 1.00 97.25 91 ARG A O 1
ATOM 689 N N . ALA A 1 92 ? -11.196 3.069 17.937 1.00 97.44 92 ALA A N 1
ATOM 690 C CA . ALA A 1 92 ? -12.178 3.943 17.304 1.00 97.44 92 ALA A CA 1
ATOM 691 C C . ALA A 1 92 ? -11.564 5.303 16.947 1.00 97.44 92 ALA A C 1
ATOM 693 O O . ALA A 1 92 ? -11.683 5.749 15.811 1.00 97.44 92 ALA A O 1
ATOM 694 N N . GLY A 1 93 ? -10.817 5.917 17.868 1.00 97.06 93 GLY A N 1
ATOM 695 C CA . GLY A 1 93 ? -10.152 7.198 17.643 1.00 97.06 93 GLY A CA 1
ATOM 696 C C . GLY A 1 93 ? -9.106 7.171 16.524 1.00 97.06 93 GLY A C 1
ATOM 697 O O . GLY A 1 93 ? -8.922 8.174 15.836 1.00 97.06 93 GLY A O 1
ATOM 698 N N . ARG A 1 94 ? -8.440 6.025 16.318 1.00 96.62 94 ARG A N 1
ATOM 699 C CA . ARG A 1 94 ? -7.428 5.836 15.265 1.00 96.62 94 ARG A CA 1
ATOM 700 C C . ARG A 1 94 ? -8.005 5.487 13.895 1.00 96.62 94 ARG A C 1
ATOM 702 O O . ARG A 1 94 ? -7.380 5.839 12.902 1.00 96.62 94 ARG A O 1
ATOM 709 N N . ARG A 1 95 ? -9.111 4.739 13.833 1.00 96.06 95 ARG A N 1
ATOM 710 C CA . ARG A 1 95 ? -9.616 4.146 12.578 1.00 96.06 95 ARG A CA 1
ATOM 711 C C . ARG A 1 95 ? -10.945 4.726 12.107 1.00 96.06 95 ARG A C 1
ATOM 713 O O . ARG A 1 95 ? -11.202 4.717 10.911 1.00 96.06 95 ARG A O 1
ATOM 720 N N . LEU A 1 96 ? -11.784 5.229 13.011 1.00 96.94 96 LEU A N 1
ATOM 721 C CA . LEU A 1 96 ? -13.105 5.743 12.657 1.00 96.94 96 LEU A CA 1
ATOM 722 C C . LEU A 1 96 ? -13.075 7.271 12.458 1.00 96.94 96 LEU A C 1
ATOM 724 O O . LEU A 1 96 ? -12.446 7.984 13.253 1.00 96.94 96 LEU A O 1
ATOM 728 N N . PRO A 1 97 ? -13.794 7.810 11.453 1.00 96.19 97 PRO A N 1
ATOM 729 C CA . PRO A 1 97 ? -13.933 9.252 11.257 1.00 96.19 97 PRO A CA 1
ATOM 730 C C . PRO A 1 97 ? -14.517 9.950 12.490 1.00 96.19 97 PRO A C 1
ATOM 732 O O . PRO A 1 97 ? -15.380 9.393 13.171 1.00 96.19 97 PRO A O 1
ATOM 735 N N . ALA A 1 98 ? -14.110 11.196 12.748 1.00 95.12 98 ALA A N 1
ATOM 736 C CA . ALA A 1 98 ? -14.580 11.976 13.901 1.00 95.12 98 ALA A CA 1
ATOM 737 C C . ALA A 1 98 ? -16.115 12.161 13.937 1.00 95.12 98 ALA A C 1
ATOM 739 O O . ALA A 1 98 ? -16.707 12.223 15.011 1.00 95.12 98 ALA A O 1
ATOM 740 N N . GLY A 1 99 ? -16.774 12.195 12.771 1.00 95.31 99 GLY A N 1
ATOM 741 C CA . GLY A 1 99 ? -18.234 12.303 12.659 1.00 95.31 99 GLY A CA 1
ATOM 742 C C . GLY A 1 99 ? -19.010 11.005 12.929 1.00 95.31 99 GLY A C 1
ATOM 743 O O . GLY A 1 99 ? -20.234 11.055 13.079 1.00 95.31 99 GLY A O 1
ATOM 744 N N . SER A 1 100 ? -18.330 9.852 13.018 1.00 97.44 100 SER A N 1
ATOM 745 C CA . SER A 1 100 ? -18.990 8.552 13.180 1.00 97.44 100 SER A CA 1
ATOM 746 C C . SER A 1 100 ? -19.838 8.521 14.462 1.00 97.44 100 SER A C 1
ATOM 748 O O . SER A 1 100 ? -19.335 8.861 15.541 1.00 97.44 100 SER A O 1
ATOM 750 N N . PRO A 1 101 ? -21.123 8.115 14.390 1.00 97.75 101 PRO A N 1
ATOM 751 C CA . PRO A 1 101 ? -21.979 8.026 15.571 1.00 97.75 101 PRO A CA 1
ATOM 752 C C . PRO A 1 101 ? -21.421 7.028 16.593 1.00 97.75 101 PRO A C 1
ATOM 754 O O . PRO A 1 101 ? -21.461 7.290 17.792 1.00 97.75 101 PRO A O 1
ATOM 757 N N . VAL A 1 102 ? -20.815 5.934 16.121 1.00 97.25 102 VAL A N 1
ATOM 758 C CA . VAL A 1 102 ? -20.218 4.892 16.965 1.00 97.25 102 VAL A CA 1
ATOM 759 C C . VAL A 1 102 ? -19.002 5.426 17.725 1.00 97.25 102 VAL A C 1
ATOM 761 O O . VAL A 1 102 ? -18.871 5.195 18.928 1.00 97.25 102 VAL A O 1
ATOM 764 N N . ARG A 1 103 ? -18.149 6.217 17.057 1.00 98.06 103 ARG A N 1
ATOM 765 C CA . ARG A 1 103 ? -17.002 6.870 17.702 1.00 98.06 103 ARG A CA 1
ATOM 766 C C . ARG A 1 103 ? -17.453 7.852 18.785 1.00 98.06 103 ARG A C 1
ATOM 768 O O . ARG A 1 103 ? -16.980 7.780 19.915 1.00 98.06 103 ARG A O 1
ATOM 775 N N . ARG A 1 104 ? -18.421 8.719 18.474 1.00 97.94 104 ARG A N 1
ATOM 776 C CA . ARG A 1 104 ? -18.976 9.669 19.453 1.00 97.94 104 ARG A CA 1
ATOM 777 C C . ARG A 1 104 ? -19.632 8.964 20.641 1.00 97.94 104 ARG A C 1
ATOM 779 O O . ARG A 1 104 ? -19.506 9.430 21.771 1.00 97.94 104 ARG A O 1
ATOM 786 N N . ALA A 1 105 ? -20.303 7.836 20.406 1.00 97.94 105 ALA A N 1
ATOM 787 C CA . ALA A 1 105 ? -20.920 7.046 21.465 1.00 97.94 105 ALA A CA 1
ATOM 788 C C . ALA A 1 105 ? -19.873 6.446 22.421 1.00 97.94 105 ALA A C 1
ATOM 790 O O . ALA A 1 105 ? -20.018 6.586 23.640 1.00 97.94 105 ALA A O 1
ATOM 791 N N . VAL A 1 106 ? -18.797 5.842 21.893 1.00 98.25 106 VAL A N 1
ATOM 792 C CA . VAL A 1 106 ? -17.744 5.222 22.721 1.00 98.25 106 VAL A CA 1
ATOM 793 C C . VAL A 1 106 ? -16.858 6.251 23.439 1.00 98.25 106 VAL A C 1
ATOM 795 O O . VAL A 1 106 ? -16.394 6.013 24.554 1.00 98.25 106 VAL A O 1
ATOM 798 N N . GLU A 1 107 ? -16.662 7.430 22.845 1.00 98.12 107 GLU A N 1
ATOM 799 C CA . GLU A 1 107 ? -15.939 8.559 23.452 1.00 98.12 107 GLU A CA 1
ATOM 800 C C . GLU A 1 107 ? -16.818 9.377 24.419 1.00 98.12 107 GLU A C 1
ATOM 802 O O . GLU A 1 107 ? -16.344 10.323 25.049 1.00 98.12 107 GLU A O 1
ATOM 807 N N . SER A 1 108 ? -18.100 9.023 24.579 1.00 98.00 108 SER A N 1
ATOM 808 C CA . SER A 1 108 ? -19.010 9.809 25.409 1.00 98.00 108 SER A CA 1
ATOM 809 C C . SER A 1 108 ? -18.600 9.783 26.897 1.00 98.00 108 SER A C 1
ATOM 811 O O . SER A 1 108 ? -18.447 8.709 27.494 1.00 98.00 108 SER A O 1
ATOM 813 N N . PRO A 1 109 ? -18.508 10.949 27.573 1.00 98.19 109 PRO A N 1
ATOM 814 C CA . PRO A 1 109 ? -18.180 11.004 29.002 1.00 98.19 109 PRO A CA 1
ATOM 815 C C . PRO A 1 109 ? -19.189 10.254 29.880 1.00 98.19 109 PRO A C 1
ATOM 817 O O . PRO A 1 109 ? -18.852 9.753 30.952 1.00 98.19 109 PRO A O 1
ATOM 820 N N . ARG A 1 110 ? -20.442 10.153 29.413 1.00 98.00 110 ARG A N 1
ATOM 821 C CA . ARG A 1 110 ? -21.521 9.427 30.095 1.00 98.00 110 ARG A CA 1
ATOM 822 C C . ARG A 1 110 ? -21.241 7.926 30.153 1.00 98.00 110 ARG A C 1
ATOM 824 O O . ARG A 1 110 ? -21.396 7.335 31.221 1.00 98.00 110 ARG A O 1
ATOM 831 N N . LEU A 1 111 ? -20.806 7.330 29.040 1.00 98.00 111 LEU A N 1
ATOM 832 C CA . LEU A 1 111 ? -20.408 5.925 28.991 1.00 98.00 111 LEU A CA 1
ATOM 833 C C . LEU A 1 111 ? -19.214 5.673 29.917 1.00 98.00 111 LEU A C 1
ATOM 835 O O . LEU A 1 111 ? -19.273 4.779 30.759 1.00 98.00 111 LEU A O 1
ATOM 839 N N . ALA A 1 112 ? -18.181 6.517 29.833 1.00 98.00 112 ALA A N 1
ATOM 840 C CA . ALA A 1 112 ? -17.001 6.405 30.688 1.00 98.00 112 ALA A CA 1
ATOM 841 C C . ALA A 1 112 ? -17.348 6.465 32.183 1.00 98.00 112 ALA A C 1
ATOM 843 O O . ALA A 1 112 ? -16.886 5.633 32.963 1.00 98.00 112 ALA A O 1
ATOM 844 N N . ALA A 1 113 ? -18.229 7.385 32.586 1.00 98.19 113 ALA A N 1
ATOM 845 C CA . ALA A 1 113 ? -18.678 7.499 33.970 1.00 98.19 113 ALA A CA 1
ATOM 846 C C . ALA A 1 113 ? -19.488 6.280 34.451 1.00 98.19 113 ALA A C 1
ATOM 848 O O . ALA A 1 113 ? -19.372 5.903 35.619 1.00 98.19 113 ALA A O 1
ATOM 849 N N . ARG A 1 114 ? -20.309 5.658 33.589 1.00 97.94 114 ARG A N 1
ATOM 850 C CA . ARG A 1 114 ? -21.053 4.430 33.933 1.00 97.94 114 ARG A CA 1
ATOM 851 C C . ARG A 1 114 ? -20.126 3.231 34.084 1.00 97.94 114 ARG A C 1
ATOM 853 O O . ARG A 1 114 ? -20.225 2.521 35.084 1.00 97.94 114 ARG A O 1
ATOM 860 N N . VAL A 1 115 ? -19.202 3.052 33.140 1.00 97.50 115 VAL A N 1
ATOM 861 C CA . VAL A 1 115 ? -18.200 1.979 33.167 1.00 97.50 115 VAL A CA 1
ATOM 862 C C . VAL A 1 115 ? -17.302 2.105 34.401 1.00 97.50 115 VAL A C 1
ATOM 864 O O . VAL A 1 115 ? -17.145 1.137 35.136 1.00 97.50 115 VAL A O 1
ATOM 867 N N . ALA A 1 116 ? -16.807 3.307 34.712 1.00 97.38 116 ALA A N 1
ATOM 868 C CA . ALA A 1 116 ? -15.974 3.547 35.896 1.00 97.38 116 ALA A CA 1
ATOM 869 C C . ALA A 1 116 ? -16.696 3.258 37.227 1.00 97.38 116 ALA A C 1
ATOM 871 O O . ALA A 1 116 ? -16.058 2.913 38.217 1.00 97.38 116 ALA A O 1
ATOM 872 N N . LYS A 1 117 ? -18.029 3.387 37.261 1.00 97.62 117 LYS A N 1
ATOM 873 C CA . LYS A 1 117 ? -18.861 3.079 38.437 1.00 97.62 117 LYS A CA 1
ATOM 874 C C . LYS A 1 117 ? -19.310 1.612 38.499 1.00 97.62 117 LYS A C 1
ATOM 876 O O . LYS A 1 117 ? -20.080 1.280 39.397 1.00 97.62 117 LYS A O 1
ATOM 881 N N . GLY A 1 118 ? -18.905 0.762 37.547 1.00 96.19 118 GLY A N 1
ATOM 882 C CA . GLY A 1 118 ? -19.374 -0.626 37.441 1.00 96.19 118 GLY A CA 1
ATOM 883 C C . GLY A 1 118 ? -20.872 -0.746 37.127 1.00 96.19 118 GLY A C 1
ATOM 884 O O . GLY A 1 118 ? -21.503 -1.735 37.486 1.00 96.19 118 GLY A O 1
ATOM 885 N N . LYS A 1 119 ? -21.461 0.287 36.509 1.00 96.88 119 LYS A N 1
ATOM 886 C CA . LYS A 1 119 ? -22.892 0.379 36.167 1.00 96.88 119 LYS A CA 1
ATOM 887 C C . LYS A 1 119 ? -23.118 0.355 34.653 1.00 96.88 119 LYS A C 1
ATOM 889 O O . LYS A 1 119 ? -24.027 1.021 34.161 1.00 96.88 119 LYS A O 1
ATOM 894 N N . ALA A 1 120 ? -22.258 -0.332 33.903 1.00 96.69 120 ALA A N 1
ATOM 895 C CA . ALA A 1 120 ? -22.418 -0.426 32.458 1.00 96.69 120 ALA A CA 1
ATOM 896 C C . ALA A 1 120 ? -23.632 -1.298 32.119 1.00 96.69 120 ALA A C 1
ATOM 898 O O . ALA A 1 120 ? -23.793 -2.394 32.657 1.00 96.69 120 ALA A O 1
ATOM 899 N N . THR A 1 121 ? -24.481 -0.814 31.226 1.00 96.75 121 THR A N 1
ATOM 900 C CA . THR A 1 121 ? -25.670 -1.532 30.750 1.00 96.75 121 THR A CA 1
ATOM 901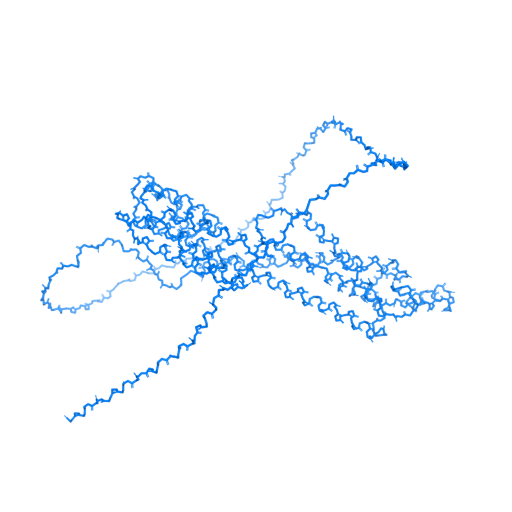 C C . THR A 1 121 ? -25.325 -2.511 29.622 1.00 96.75 121 THR A C 1
ATOM 903 O O . THR A 1 121 ? -24.222 -2.492 29.069 1.00 96.75 121 THR A O 1
ATOM 906 N N . THR A 1 122 ? -26.279 -3.357 29.226 1.00 96.56 122 THR A N 1
ATOM 907 C CA . THR A 1 122 ? -26.153 -4.173 28.005 1.00 96.56 122 THR A CA 1
ATOM 908 C C . THR A 1 122 ? -25.964 -3.302 26.761 1.00 96.56 122 THR A C 1
ATOM 910 O O . THR A 1 122 ? -25.132 -3.620 25.913 1.00 96.56 122 THR A O 1
ATOM 913 N N . ALA A 1 123 ? -26.662 -2.163 26.685 1.00 97.12 123 ALA A N 1
ATOM 914 C CA . ALA A 1 123 ? -26.503 -1.201 25.599 1.00 97.12 123 ALA A CA 1
ATOM 915 C C . ALA A 1 123 ? -25.081 -0.615 25.558 1.00 97.12 123 ALA A C 1
ATOM 917 O O . ALA A 1 123 ? -24.482 -0.529 24.490 1.00 97.12 123 ALA A O 1
ATOM 918 N N . ASP A 1 124 ? -24.499 -0.295 26.719 1.00 97.88 124 ASP A N 1
ATOM 919 C CA . ASP A 1 124 ? -23.111 0.176 26.810 1.00 97.88 124 ASP A CA 1
ATOM 920 C C . ASP A 1 124 ? -22.134 -0.864 26.248 1.00 97.88 124 ASP A C 1
ATOM 922 O O . ASP A 1 124 ? -21.290 -0.544 25.413 1.00 97.88 124 ASP A O 1
ATOM 926 N N . ARG A 1 125 ? -22.284 -2.132 26.646 1.00 97.81 125 ARG A N 1
ATOM 927 C CA . ARG A 1 125 ? -21.463 -3.244 26.137 1.00 97.81 125 ARG A CA 1
ATOM 928 C C . ARG A 1 125 ? -21.597 -3.417 24.624 1.00 97.81 125 ARG A C 1
ATOM 930 O O . ARG A 1 125 ? -20.593 -3.655 23.954 1.00 97.81 125 ARG A O 1
ATOM 937 N N . LEU A 1 126 ? -22.806 -3.251 24.087 1.00 97.50 126 LEU A N 1
ATOM 938 C CA . LEU A 1 126 ? -23.058 -3.313 22.649 1.00 97.50 126 LEU A CA 1
ATOM 939 C C . LEU A 1 126 ? -22.384 -2.159 21.894 1.00 97.50 126 LEU A C 1
ATOM 941 O O . LEU A 1 126 ? -21.826 -2.389 20.822 1.00 97.50 126 LEU A O 1
ATOM 945 N N . VAL A 1 127 ? -22.367 -0.948 22.463 1.00 98.00 127 VAL A N 1
ATOM 946 C CA . VAL A 1 127 ? -21.625 0.197 21.903 1.00 98.00 127 VAL A CA 1
ATOM 947 C C . VAL A 1 127 ? -20.126 -0.103 21.842 1.00 98.00 127 VAL A C 1
ATOM 949 O O . VAL A 1 127 ? -19.505 0.160 20.813 1.00 98.00 127 VAL A O 1
ATOM 952 N N . LEU A 1 128 ? -19.546 -0.695 22.895 1.00 98.19 128 LEU A N 1
ATOM 953 C CA . LEU A 1 128 ? -18.134 -1.104 22.890 1.00 98.19 128 LEU A CA 1
ATOM 954 C C . LEU A 1 128 ? -17.859 -2.165 21.812 1.00 98.19 128 LEU A C 1
ATOM 956 O O . LEU A 1 128 ? -16.929 -1.994 21.025 1.00 98.19 128 LEU A O 1
ATOM 960 N N . HIS A 1 129 ? -18.678 -3.221 21.748 1.00 97.88 129 HIS A N 1
ATOM 961 C CA . HIS A 1 129 ? -18.571 -4.267 20.724 1.00 97.88 129 HIS A CA 1
ATOM 962 C C . HIS A 1 129 ? -18.638 -3.677 19.312 1.00 97.88 129 HIS A C 1
ATOM 964 O O . HIS A 1 129 ? -17.761 -3.937 18.491 1.00 97.88 129 HIS A O 1
ATOM 970 N N . ARG A 1 130 ? -19.637 -2.827 19.039 1.00 98.00 130 ARG A N 1
ATOM 971 C CA . ARG A 1 130 ? -19.815 -2.210 17.721 1.00 98.00 130 ARG A CA 1
ATOM 972 C C . ARG A 1 130 ? -18.631 -1.320 17.353 1.00 98.00 130 ARG A C 1
ATOM 974 O O . ARG A 1 130 ? -18.135 -1.413 16.238 1.00 98.00 130 ARG A O 1
ATOM 981 N N . ALA A 1 131 ? -18.136 -0.514 18.293 1.00 98.06 131 ALA A N 1
ATOM 982 C CA . ALA A 1 131 ? -16.962 0.328 18.073 1.00 98.06 131 ALA A CA 1
ATOM 983 C C . ALA A 1 131 ? -15.702 -0.486 17.758 1.00 98.06 131 ALA A C 1
ATOM 985 O O . ALA A 1 131 ? -14.929 -0.099 16.883 1.00 98.06 131 ALA A O 1
ATOM 986 N N . MET A 1 132 ? -15.496 -1.612 18.448 1.00 98.06 132 MET A N 1
ATOM 987 C CA . MET A 1 132 ? -14.373 -2.509 18.174 1.00 98.06 132 MET A CA 1
ATOM 988 C C . MET A 1 132 ? -14.530 -3.213 16.825 1.00 98.06 132 MET A C 1
ATOM 990 O O . MET A 1 132 ? -13.589 -3.183 16.038 1.00 98.06 132 MET A O 1
ATOM 994 N N . SER A 1 133 ? -15.704 -3.780 16.539 1.00 97.62 133 SER A N 1
ATOM 995 C CA . SER A 1 133 ? -16.008 -4.451 15.269 1.00 97.62 133 SER A CA 1
ATOM 996 C C . SER A 1 133 ? -15.791 -3.521 14.077 1.00 97.62 133 SER A C 1
ATOM 998 O O . SER A 1 133 ? -15.051 -3.874 13.165 1.00 97.62 133 SER A O 1
ATOM 1000 N N . ASP A 1 134 ? -16.356 -2.310 14.112 1.00 97.81 134 ASP A N 1
ATOM 1001 C CA . ASP A 1 134 ? -16.220 -1.338 13.020 1.00 97.81 134 ASP A CA 1
ATOM 1002 C C . ASP A 1 134 ? -14.754 -0.901 12.850 1.00 97.81 134 ASP A C 1
ATOM 1004 O O . ASP A 1 134 ? -14.259 -0.757 11.733 1.00 97.81 134 ASP A O 1
ATOM 1008 N N . ALA A 1 135 ? -14.016 -0.722 13.953 1.00 97.19 135 ALA A N 1
ATOM 1009 C CA . ALA A 1 135 ? -12.598 -0.372 13.888 1.00 97.19 135 ALA A CA 1
ATOM 1010 C C . ALA A 1 135 ? -11.723 -1.512 13.332 1.00 97.19 135 ALA A C 1
ATOM 1012 O O . ALA A 1 135 ? -10.734 -1.234 12.647 1.00 97.19 135 ALA A O 1
ATOM 1013 N N . PHE A 1 136 ? -12.057 -2.773 13.624 1.00 97.25 136 PHE A N 1
ATOM 1014 C CA . PHE A 1 136 ? -11.369 -3.936 13.064 1.00 97.25 136 PHE A CA 1
ATOM 1015 C C . PHE A 1 136 ? -11.712 -4.154 11.595 1.00 97.25 136 PHE A C 1
ATOM 1017 O O . PHE A 1 136 ? -10.802 -4.407 10.817 1.00 97.25 136 PHE A O 1
ATOM 1024 N N . GLU A 1 137 ? -12.972 -3.981 11.194 1.00 96.38 137 GLU A N 1
ATOM 1025 C CA . GLU A 1 137 ? -13.395 -4.110 9.797 1.00 96.38 137 GLU A CA 1
ATOM 1026 C C . GLU A 1 137 ? -12.646 -3.127 8.890 1.00 96.38 137 GLU A C 1
ATOM 1028 O O . GLU A 1 137 ? -12.070 -3.540 7.883 1.00 96.38 137 GLU A O 1
ATOM 1033 N N . VAL A 1 138 ? -12.552 -1.854 9.300 1.00 95.44 138 VAL A N 1
ATOM 1034 C CA . VAL A 1 138 ? -11.731 -0.848 8.602 1.00 95.44 138 VAL A CA 1
ATOM 1035 C C . VAL A 1 138 ? -10.258 -1.272 8.573 1.00 95.44 138 VAL A C 1
ATOM 1037 O O . VAL A 1 138 ? -9.591 -1.189 7.540 1.00 95.44 138 VAL A O 1
ATOM 1040 N N . GLY A 1 139 ? -9.745 -1.781 9.697 1.00 93.00 139 GLY A N 1
ATOM 1041 C CA . GLY A 1 139 ? -8.376 -2.283 9.791 1.00 93.00 139 GLY A CA 1
ATOM 1042 C C . GLY A 1 139 ? -8.072 -3.428 8.823 1.00 93.00 139 GLY A C 1
ATOM 1043 O O . GLY A 1 139 ? -7.036 -3.413 8.156 1.00 93.00 139 GLY A O 1
ATOM 1044 N N . ASP A 1 140 ? -8.984 -4.386 8.716 1.00 93.31 140 ASP A N 1
ATOM 1045 C CA . ASP A 1 140 ? -8.859 -5.556 7.855 1.00 93.31 140 ASP A CA 1
ATOM 1046 C C . ASP A 1 140 ? -9.009 -5.179 6.376 1.00 93.31 140 ASP A C 1
ATOM 1048 O O . ASP A 1 140 ? -8.247 -5.679 5.541 1.00 93.31 140 ASP A O 1
ATOM 1052 N N . SER A 1 141 ? -9.910 -4.244 6.041 1.00 91.00 141 SER A N 1
ATOM 1053 C CA . SER A 1 141 ? -10.046 -3.737 4.671 1.00 91.00 141 SER A CA 1
ATOM 1054 C C . SER A 1 141 ? -8.789 -3.012 4.189 1.00 91.00 141 SER A C 1
ATOM 1056 O O . SER A 1 141 ? -8.363 -3.234 3.052 1.00 91.00 141 SER A O 1
ATOM 1058 N N . ASP A 1 142 ? -8.135 -2.232 5.059 1.00 88.06 142 ASP A N 1
ATOM 1059 C CA . ASP A 1 142 ? -6.875 -1.551 4.732 1.00 88.06 142 ASP A CA 1
ATOM 1060 C C . ASP A 1 142 ? -5.775 -2.575 4.400 1.00 88.06 142 ASP A C 1
ATOM 1062 O O . ASP A 1 142 ? -5.047 -2.448 3.410 1.00 88.06 142 ASP A O 1
ATOM 1066 N N . HIS A 1 143 ? -5.681 -3.648 5.193 1.00 85.56 143 HIS A N 1
ATOM 1067 C CA . HIS A 1 143 ? -4.712 -4.722 4.969 1.00 85.56 143 HIS A CA 1
ATOM 1068 C C . HIS A 1 143 ? -5.008 -5.550 3.707 1.00 85.56 143 HIS A C 1
ATOM 1070 O O . HIS A 1 143 ? -4.078 -5.929 2.982 1.00 85.56 143 HIS A O 1
ATOM 1076 N N . ALA A 1 144 ? -6.281 -5.811 3.398 1.00 86.81 144 ALA A N 1
ATOM 1077 C CA . ALA A 1 144 ? -6.684 -6.476 2.158 1.00 86.81 144 ALA A CA 1
ATOM 1078 C C . ALA A 1 144 ? -6.356 -5.609 0.927 1.00 86.81 144 ALA A C 1
ATOM 1080 O O . ALA A 1 144 ? -5.766 -6.087 -0.055 1.00 86.81 144 ALA A O 1
ATOM 1081 N N . GLN A 1 145 ? -6.651 -4.306 0.996 1.00 85.81 145 GLN A N 1
ATOM 1082 C CA . GLN A 1 145 ? -6.353 -3.360 -0.077 1.00 85.81 145 GLN A CA 1
ATOM 1083 C C . GLN A 1 145 ? -4.845 -3.284 -0.338 1.00 85.81 145 GLN A C 1
ATOM 1085 O O . GLN A 1 145 ? -4.423 -3.344 -1.498 1.00 85.81 145 GLN A O 1
ATOM 1090 N N . GLN A 1 146 ? -4.028 -3.269 0.717 1.00 84.06 146 GLN A N 1
ATOM 1091 C CA . GLN A 1 146 ? -2.571 -3.249 0.623 1.00 84.06 146 GLN A CA 1
ATOM 1092 C C . GLN A 1 146 ? -2.010 -4.442 -0.167 1.00 84.06 146 GLN A C 1
ATOM 1094 O O . GLN A 1 146 ? -1.161 -4.263 -1.043 1.00 84.06 146 GLN A O 1
ATOM 1099 N N . ARG A 1 147 ? -2.522 -5.660 0.050 1.00 82.81 147 ARG A N 1
ATOM 1100 C CA . ARG A 1 147 ? -2.102 -6.845 -0.721 1.00 82.81 147 ARG A CA 1
ATOM 1101 C C . ARG A 1 147 ? -2.547 -6.807 -2.172 1.00 82.81 147 ARG A C 1
ATOM 1103 O O . ARG A 1 147 ? -1.753 -7.129 -3.059 1.00 82.81 147 ARG A O 1
ATOM 1110 N N . SER A 1 148 ? -3.791 -6.399 -2.427 1.00 84.00 148 SER A N 1
ATOM 1111 C CA . SER A 1 148 ? -4.284 -6.227 -3.800 1.00 84.00 148 SER A CA 1
ATOM 1112 C C . SER A 1 148 ? -3.409 -5.237 -4.577 1.00 84.00 148 SER A C 1
ATOM 1114 O O . SER A 1 148 ? -3.141 -5.414 -5.765 1.00 84.00 148 SER A O 1
ATOM 1116 N N . TRP A 1 149 ? -2.917 -4.207 -3.890 1.00 84.56 149 TRP A N 1
ATOM 1117 C CA . TRP A 1 149 ? -2.060 -3.186 -4.461 1.00 84.56 149 TRP A CA 1
ATOM 1118 C C . TRP A 1 149 ? -0.645 -3.708 -4.721 1.00 84.56 149 TRP A C 1
ATOM 1120 O O . TRP A 1 149 ? -0.136 -3.533 -5.824 1.00 84.56 149 TRP A O 1
ATOM 1130 N N . VAL A 1 150 ? -0.056 -4.467 -3.790 1.00 84.31 150 VAL A N 1
ATOM 1131 C CA . VAL A 1 150 ? 1.224 -5.163 -4.023 1.00 84.31 150 VAL A CA 1
ATOM 1132 C C . VAL A 1 150 ? 1.131 -6.114 -5.221 1.00 84.31 150 VAL A C 1
ATOM 1134 O O . VAL A 1 150 ? 2.032 -6.129 -6.058 1.00 84.31 150 VAL A O 1
ATOM 1137 N N . ARG A 1 151 ? 0.031 -6.866 -5.363 1.00 87.19 151 ARG A N 1
ATOM 1138 C CA . ARG A 1 151 ? -0.191 -7.733 -6.533 1.00 87.19 151 ARG A CA 1
ATOM 1139 C C . ARG A 1 151 ? -0.277 -6.927 -7.831 1.00 87.19 151 ARG A C 1
ATOM 1141 O O . ARG A 1 151 ? 0.336 -7.319 -8.821 1.00 87.19 151 ARG A O 1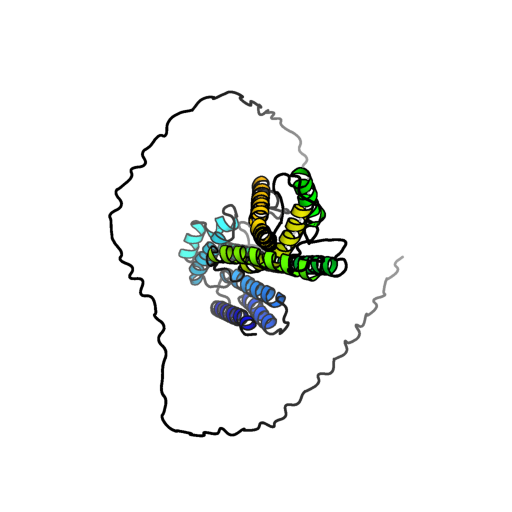
ATOM 1148 N N . ARG A 1 152 ? -0.992 -5.797 -7.827 1.00 87.81 152 ARG A N 1
ATOM 1149 C CA . ARG A 1 152 ? -1.055 -4.880 -8.978 1.00 87.81 152 ARG A CA 1
ATOM 1150 C C . ARG A 1 152 ? 0.322 -4.318 -9.338 1.00 87.81 152 ARG A C 1
ATOM 1152 O O . ARG A 1 152 ? 0.657 -4.280 -10.515 1.00 87.81 152 ARG A O 1
ATOM 1159 N N . ILE A 1 153 ? 1.151 -3.960 -8.359 1.00 86.81 153 ILE A N 1
ATOM 1160 C CA . ILE A 1 153 ? 2.525 -3.500 -8.616 1.00 86.81 153 ILE A CA 1
ATOM 1161 C C . ILE A 1 153 ? 3.386 -4.593 -9.213 1.00 86.81 153 ILE A C 1
ATOM 1163 O O . ILE A 1 153 ? 4.092 -4.335 -10.181 1.00 86.81 153 ILE A O 1
ATOM 1167 N N . TRP A 1 154 ? 3.327 -5.806 -8.669 1.00 89.38 154 TRP A N 1
ATOM 1168 C CA . TRP A 1 154 ? 4.057 -6.936 -9.235 1.00 89.38 154 TRP A CA 1
ATOM 1169 C C . TRP A 1 154 ? 3.651 -7.202 -10.680 1.00 89.38 154 TRP A C 1
ATOM 1171 O O . TRP A 1 154 ? 4.512 -7.424 -11.526 1.00 89.38 154 TRP A O 1
ATOM 1181 N N . PHE A 1 155 ? 2.357 -7.112 -10.981 1.00 90.88 155 PHE A N 1
ATOM 1182 C CA . PHE A 1 155 ? 1.873 -7.198 -12.352 1.00 90.88 155 PHE A CA 1
ATOM 1183 C C . PHE A 1 155 ? 2.473 -6.092 -13.237 1.00 90.88 155 PHE A 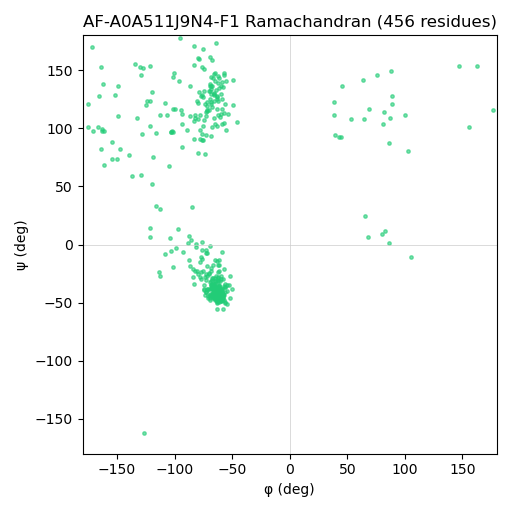C 1
ATOM 1185 O O . PHE A 1 155 ? 3.044 -6.398 -14.280 1.00 90.88 155 PHE A O 1
ATOM 1192 N N . MET A 1 156 ? 2.440 -4.829 -12.796 1.00 90.12 156 MET A N 1
ATOM 1193 C CA . MET A 1 156 ? 3.052 -3.709 -13.528 1.00 90.12 156 MET A CA 1
ATOM 1194 C C . MET A 1 156 ? 4.564 -3.878 -13.711 1.00 90.12 156 MET A C 1
ATOM 1196 O O . MET A 1 156 ? 5.092 -3.542 -14.767 1.00 90.12 156 MET A O 1
ATOM 1200 N N . PHE A 1 157 ? 5.260 -4.436 -12.719 1.00 90.62 157 PHE A N 1
ATOM 1201 C CA . PHE A 1 157 ? 6.685 -4.748 -12.800 1.00 90.62 157 PHE A CA 1
ATOM 1202 C C . PHE A 1 157 ? 6.970 -5.785 -13.879 1.00 90.62 157 PHE A C 1
ATOM 1204 O O . PHE A 1 157 ? 7.824 -5.558 -14.732 1.00 90.62 157 PHE A O 1
ATOM 1211 N N . VAL A 1 158 ? 6.220 -6.889 -13.890 1.00 94.31 158 VAL A N 1
ATOM 1212 C CA . VAL A 1 158 ? 6.351 -7.923 -14.923 1.00 94.31 158 VAL A CA 1
ATOM 1213 C C . VAL A 1 158 ? 6.071 -7.336 -16.305 1.00 94.31 158 VAL A C 1
ATOM 1215 O O . VAL A 1 158 ? 6.860 -7.554 -17.219 1.00 94.31 158 VAL A O 1
ATOM 1218 N N . VAL A 1 159 ? 5.010 -6.538 -16.455 1.00 95.00 159 VAL A N 1
ATOM 1219 C CA . VAL A 1 159 ? 4.689 -5.863 -17.723 1.00 95.00 159 VAL A CA 1
ATOM 1220 C C . VAL A 1 159 ? 5.825 -4.934 -18.163 1.00 95.00 159 VAL A C 1
ATOM 1222 O O . VAL A 1 159 ? 6.224 -4.987 -19.323 1.00 95.00 159 VAL A O 1
ATOM 1225 N N . ALA A 1 160 ? 6.391 -4.130 -17.259 1.00 92.06 160 ALA A N 1
ATOM 1226 C CA . ALA A 1 160 ? 7.500 -3.228 -17.572 1.00 92.06 160 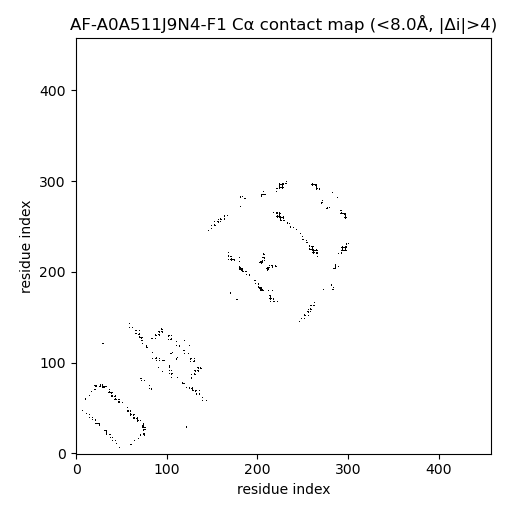ALA A CA 1
ATOM 1227 C C . ALA A 1 160 ? 8.771 -3.987 -17.989 1.00 92.06 160 ALA A C 1
ATOM 1229 O O . ALA A 1 160 ? 9.425 -3.603 -18.956 1.00 92.06 160 ALA A O 1
ATOM 1230 N N . VAL A 1 161 ? 9.105 -5.088 -17.307 1.00 95.12 161 VAL A N 1
ATOM 1231 C CA . VAL A 1 161 ? 10.241 -5.952 -17.668 1.00 95.12 161 VAL A CA 1
ATOM 1232 C C . VAL A 1 161 ? 10.016 -6.624 -19.023 1.00 95.12 161 VAL A C 1
ATOM 1234 O O . VAL A 1 161 ? 10.932 -6.650 -19.841 1.00 95.12 161 VAL A O 1
ATOM 1237 N N . VAL A 1 162 ? 8.808 -7.127 -19.291 1.00 96.88 162 VAL A N 1
ATOM 1238 C CA . VAL A 1 162 ? 8.454 -7.720 -20.591 1.00 96.88 162 VAL A CA 1
ATOM 1239 C C . VAL A 1 162 ? 8.529 -6.674 -21.700 1.00 96.88 162 VAL A C 1
ATOM 1241 O O . VAL A 1 162 ? 9.097 -6.957 -22.748 1.00 96.88 162 VAL A O 1
ATOM 1244 N N . ALA A 1 163 ? 8.021 -5.462 -21.473 1.00 95.81 163 ALA A N 1
ATOM 1245 C CA . ALA A 1 163 ? 8.100 -4.369 -22.437 1.00 95.81 163 ALA A CA 1
ATOM 1246 C C . ALA A 1 163 ? 9.554 -3.956 -22.717 1.00 95.81 163 ALA A C 1
ATOM 1248 O O . ALA A 1 163 ? 9.931 -3.808 -23.878 1.00 95.81 163 ALA A O 1
ATOM 1249 N N . LEU A 1 164 ? 10.390 -3.834 -21.678 1.00 95.75 164 LEU A N 1
ATOM 1250 C CA . LEU A 1 164 ? 11.821 -3.563 -21.832 1.00 95.75 164 LEU A CA 1
ATOM 1251 C C . LEU A 1 164 ? 12.522 -4.684 -22.608 1.00 95.75 164 LEU A C 1
ATOM 1253 O O . LEU A 1 164 ? 13.248 -4.411 -23.560 1.00 95.75 164 LEU A O 1
ATOM 1257 N N . GLY A 1 165 ? 12.276 -5.941 -22.236 1.00 96.44 165 GLY A N 1
ATOM 1258 C CA . GLY A 1 165 ? 12.830 -7.106 -22.920 1.00 96.44 165 GLY A CA 1
ATOM 1259 C C . GLY A 1 165 ? 12.388 -7.194 -24.380 1.00 96.44 165 GLY A C 1
ATOM 1260 O O . GLY A 1 165 ? 13.206 -7.493 -25.244 1.00 96.44 165 GLY A O 1
ATOM 1261 N N . ALA A 1 166 ? 11.127 -6.872 -24.679 1.00 96.69 166 ALA A N 1
ATOM 1262 C CA . ALA A 1 166 ? 10.606 -6.814 -26.040 1.00 96.69 166 ALA A CA 1
ATOM 1263 C C . ALA A 1 166 ? 11.251 -5.683 -26.854 1.00 96.69 166 ALA A C 1
ATOM 1265 O O . ALA A 1 166 ? 11.611 -5.909 -28.005 1.00 96.69 166 ALA A O 1
ATOM 1266 N N . ALA A 1 167 ? 11.451 -4.499 -26.265 1.00 93.88 167 ALA A N 1
ATOM 1267 C CA . ALA A 1 167 ? 12.130 -3.383 -26.923 1.00 93.88 167 ALA A CA 1
ATOM 1268 C C . ALA A 1 167 ? 13.596 -3.717 -27.245 1.00 93.88 167 ALA A C 1
ATOM 1270 O O . ALA A 1 167 ? 14.039 -3.528 -28.378 1.00 93.88 167 ALA A O 1
ATOM 1271 N N . VAL A 1 168 ? 14.331 -4.278 -26.278 1.00 94.62 168 VAL A N 1
ATOM 1272 C CA . VAL A 1 168 ? 15.717 -4.731 -26.479 1.00 94.62 168 VAL A CA 1
ATOM 1273 C C . VAL A 1 168 ? 15.774 -5.867 -27.502 1.00 94.62 168 VAL A C 1
ATOM 1275 O O . VAL A 1 168 ? 16.591 -5.824 -28.415 1.00 94.62 168 VAL A O 1
ATOM 1278 N N . GLY A 1 169 ? 14.879 -6.854 -27.406 1.00 95.69 169 GLY A N 1
ATOM 1279 C CA . GLY A 1 169 ? 14.798 -7.965 -28.355 1.00 95.69 169 GLY A CA 1
ATOM 1280 C C . GLY A 1 169 ? 14.471 -7.506 -29.776 1.00 95.69 169 GLY A C 1
ATOM 1281 O O . GLY A 1 169 ? 15.074 -7.990 -30.730 1.00 95.69 169 GLY A O 1
ATOM 1282 N N . PHE A 1 170 ? 13.575 -6.529 -29.932 1.00 94.75 170 PHE A N 1
ATOM 1283 C CA . PHE A 1 170 ? 13.270 -5.929 -31.228 1.00 94.75 170 PHE A CA 1
ATOM 1284 C C . PHE A 1 170 ? 14.491 -5.213 -31.818 1.00 94.75 170 PHE A C 1
ATOM 1286 O O . PHE A 1 170 ? 14.839 -5.461 -32.971 1.00 94.75 170 PHE A O 1
ATOM 1293 N N . ALA A 1 171 ? 15.184 -4.389 -31.027 1.00 90.69 171 ALA A N 1
ATOM 1294 C CA . ALA A 1 171 ? 16.407 -3.716 -31.465 1.00 90.69 171 ALA A CA 1
ATOM 1295 C C . ALA A 1 171 ? 17.529 -4.712 -31.818 1.00 90.69 171 ALA A C 1
ATOM 1297 O O . ALA A 1 171 ? 18.265 -4.498 -32.778 1.00 90.69 171 ALA A O 1
ATOM 1298 N N . TYR A 1 172 ? 17.613 -5.833 -31.094 1.00 92.69 172 TYR A N 1
ATOM 1299 C CA . TYR A 1 172 ? 18.568 -6.906 -31.363 1.00 92.69 172 TYR A CA 1
ATOM 1300 C C . TYR A 1 172 ? 18.284 -7.638 -32.682 1.00 92.69 172 TYR A C 1
ATOM 1302 O O . TYR A 1 172 ? 19.204 -7.924 -33.445 1.00 92.69 172 TYR A O 1
ATOM 1310 N N . LEU A 1 173 ? 17.011 -7.932 -32.966 1.00 95.00 173 LEU A N 1
ATOM 1311 C CA . LEU A 1 173 ? 16.595 -8.638 -34.183 1.00 95.00 173 LEU A CA 1
ATOM 1312 C C . LEU A 1 173 ? 16.603 -7.740 -35.428 1.00 95.00 173 LEU A C 1
ATOM 1314 O O . LEU A 1 173 ? 16.821 -8.235 -36.534 1.00 95.00 173 LEU A O 1
ATOM 1318 N N . PHE A 1 174 ? 16.376 -6.434 -35.265 1.00 92.69 174 PHE A N 1
ATOM 1319 C CA . PHE A 1 174 ? 16.248 -5.480 -36.369 1.00 92.69 174 PHE A CA 1
ATOM 1320 C C . PHE A 1 174 ? 17.152 -4.243 -36.197 1.00 92.69 174 PHE A C 1
ATOM 1322 O O . PHE A 1 174 ? 16.649 -3.110 -36.214 1.00 92.69 174 PHE A O 1
ATOM 1329 N N . PRO A 1 175 ? 18.487 -4.419 -36.117 1.00 86.69 175 PRO A N 1
ATOM 1330 C CA . PRO A 1 175 ? 19.429 -3.335 -35.807 1.00 86.69 175 PRO A CA 1
ATOM 1331 C C . PRO A 1 175 ? 19.425 -2.205 -36.849 1.00 86.69 175 PRO A C 1
ATOM 1333 O O . PRO A 1 175 ? 19.761 -1.066 -36.544 1.00 86.69 175 PRO A O 1
ATOM 1336 N N . VAL A 1 176 ? 19.003 -2.494 -38.084 1.00 84.00 176 VAL A N 1
ATOM 1337 C CA . VAL A 1 176 ? 18.915 -1.503 -39.170 1.00 84.00 176 VAL A CA 1
ATOM 1338 C C . VAL A 1 176 ? 17.676 -0.607 -39.039 1.00 84.00 176 VAL A C 1
ATOM 1340 O O . VAL A 1 176 ? 17.694 0.531 -39.495 1.00 84.00 176 VAL A O 1
ATOM 1343 N N . THR A 1 177 ? 16.594 -1.098 -38.423 1.00 83.19 177 THR A N 1
ATOM 1344 C CA . THR A 1 177 ? 15.327 -0.344 -38.298 1.00 83.19 177 THR A CA 1
ATOM 1345 C C . THR A 1 177 ? 15.315 0.612 -37.111 1.00 83.19 177 THR A C 1
ATOM 1347 O O . THR A 1 177 ? 14.654 1.646 -37.164 1.00 83.19 177 THR A O 1
ATOM 1350 N N . MET A 1 178 ? 16.079 0.293 -36.066 1.00 80.31 178 MET A N 1
ATOM 1351 C CA . MET A 1 178 ? 16.360 1.181 -34.943 1.00 80.31 178 MET A CA 1
ATOM 1352 C C . MET A 1 178 ? 17.867 1.432 -34.881 1.00 80.31 178 MET A C 1
ATOM 1354 O O . MET A 1 178 ? 18.545 0.839 -34.039 1.00 80.31 178 MET A O 1
ATOM 1358 N N . PRO A 1 179 ? 18.418 2.270 -35.780 1.00 78.06 179 PRO A N 1
ATOM 1359 C CA . PRO A 1 179 ? 19.828 2.607 -35.731 1.00 78.06 179 PRO A CA 1
ATOM 1360 C C . PRO A 1 179 ? 20.082 3.458 -34.483 1.00 78.06 179 PRO A C 1
ATOM 1362 O O . PRO A 1 179 ? 19.933 4.672 -34.502 1.00 78.06 179 PRO A O 1
ATOM 1365 N N . LEU A 1 180 ? 20.470 2.802 -33.389 1.00 83.62 180 LEU A N 1
ATOM 1366 C CA . LEU A 1 180 ? 20.894 3.456 -32.148 1.00 83.62 180 LEU A CA 1
ATOM 1367 C C . LEU A 1 180 ? 22.268 4.121 -32.279 1.00 83.62 180 LEU A C 1
ATOM 1369 O O . LEU A 1 180 ? 22.693 4.834 -31.371 1.00 83.62 180 LEU A O 1
ATOM 1373 N N . CYS A 1 181 ? 22.959 3.913 -33.396 1.00 85.56 181 CYS A N 1
ATOM 1374 C CA . CYS A 1 181 ? 24.156 4.665 -33.732 1.00 85.56 181 CYS A CA 1
ATOM 1375 C C . CYS A 1 181 ? 23.746 6.024 -34.286 1.00 85.56 181 CYS A C 1
ATOM 1377 O O . CYS A 1 181 ? 22.926 6.102 -35.200 1.00 85.56 181 CYS A O 1
ATOM 1379 N N . ALA A 1 182 ? 24.346 7.095 -33.774 1.00 76.94 182 ALA A N 1
ATOM 1380 C CA . ALA A 1 182 ? 24.140 8.410 -34.359 1.00 76.94 182 ALA A CA 1
ATOM 1381 C C . ALA A 1 182 ? 24.845 8.443 -35.724 1.00 76.94 182 ALA A C 1
ATOM 1383 O O . ALA A 1 182 ? 26.077 8.321 -35.771 1.00 76.94 182 ALA A O 1
ATOM 1384 N N . PRO A 1 183 ? 24.116 8.599 -36.847 1.00 66.62 183 PRO A N 1
ATOM 1385 C CA . PRO A 1 183 ? 24.778 8.840 -38.108 1.00 66.62 183 PRO A CA 1
ATOM 1386 C C . PRO A 1 183 ? 25.455 10.201 -38.000 1.00 66.62 183 PRO A C 1
ATOM 1388 O O . PRO A 1 183 ? 24.820 11.211 -37.689 1.00 66.62 183 PRO A O 1
ATOM 1391 N N . HIS A 1 184 ? 26.743 10.258 -38.326 1.00 58.81 184 HIS A N 1
ATOM 1392 C CA . HIS A 1 184 ? 27.419 11.536 -38.499 1.00 58.81 184 HIS A CA 1
ATOM 1393 C C . HIS A 1 184 ? 26.769 12.389 -39.597 1.00 58.81 184 HIS A C 1
ATOM 1395 O O . HIS A 1 184 ? 27.118 13.545 -39.693 1.00 58.81 184 HIS A O 1
ATOM 1401 N N . ALA A 1 185 ? 25.782 11.902 -40.364 1.00 51.09 185 ALA A N 1
ATOM 1402 C CA . ALA A 1 185 ? 25.073 12.646 -41.407 1.00 51.09 185 ALA A CA 1
ATOM 1403 C C . ALA A 1 185 ? 24.531 14.024 -40.965 1.00 51.09 185 ALA A C 1
ATOM 1405 O O . ALA A 1 185 ? 24.640 14.980 -41.729 1.00 51.09 185 ALA A O 1
ATOM 1406 N N . ALA A 1 186 ? 24.014 14.166 -39.737 1.00 53.22 186 ALA A N 1
ATOM 1407 C CA . ALA A 1 186 ? 23.585 15.473 -39.219 1.00 53.22 186 ALA A CA 1
ATOM 1408 C C . ALA A 1 186 ? 24.774 16.427 -38.979 1.00 53.22 186 ALA A C 1
ATOM 1410 O O . ALA A 1 186 ? 24.677 17.623 -39.234 1.00 53.22 186 ALA A O 1
ATOM 1411 N N . MET A 1 187 ? 25.927 15.890 -38.566 1.00 52.62 187 MET A N 1
ATOM 1412 C CA . MET A 1 187 ? 27.186 16.636 -38.471 1.00 52.62 187 MET A CA 1
ATOM 1413 C C . MET A 1 187 ? 27.921 16.752 -39.807 1.00 52.62 187 MET A C 1
ATOM 1415 O O . MET A 1 187 ? 28.696 17.674 -39.970 1.00 52.62 187 MET A O 1
ATOM 1419 N N . ALA A 1 188 ? 27.677 15.872 -40.775 1.00 53.53 188 ALA A N 1
ATOM 1420 C CA . ALA A 1 188 ? 28.244 15.922 -42.112 1.00 53.53 188 ALA A CA 1
ATOM 1421 C C . ALA A 1 188 ? 27.558 17.028 -42.914 1.00 53.53 188 ALA A C 1
ATOM 1423 O O . ALA A 1 188 ? 28.232 17.762 -43.621 1.00 53.53 188 ALA A O 1
ATOM 1424 N N . ALA A 1 189 ? 26.245 17.219 -42.741 1.00 58.28 189 ALA A N 1
ATOM 1425 C CA . ALA A 1 189 ? 25.539 18.383 -43.272 1.00 58.28 189 ALA A CA 1
ATOM 1426 C C . ALA A 1 189 ? 26.095 19.701 -42.693 1.00 58.28 189 ALA A C 1
ATOM 1428 O O . ALA A 1 189 ? 26.301 20.652 -43.442 1.00 58.28 189 ALA A O 1
ATOM 1429 N N . GLN A 1 190 ? 26.409 19.731 -41.391 1.00 62.00 190 GLN A N 1
ATOM 1430 C CA . GLN A 1 190 ? 27.031 20.884 -40.728 1.00 62.00 190 GLN A CA 1
ATOM 1431 C C . GLN A 1 190 ? 28.504 21.081 -41.145 1.00 62.00 190 GLN A C 1
ATOM 1433 O O . GLN A 1 190 ? 28.905 22.181 -41.490 1.00 62.00 190 GLN A O 1
ATOM 1438 N N . ALA A 1 191 ? 29.304 20.015 -41.204 1.00 59.50 191 ALA A N 1
ATOM 1439 C CA . ALA A 1 191 ? 30.715 20.057 -41.587 1.00 59.50 191 ALA A CA 1
ATOM 1440 C C . ALA A 1 191 ? 30.902 20.421 -43.065 1.00 59.50 191 ALA A C 1
ATOM 1442 O O . ALA A 1 191 ? 31.854 21.116 -43.403 1.00 59.50 191 ALA A O 1
ATOM 1443 N N . VAL A 1 192 ? 29.985 20.002 -43.945 1.00 65.38 192 VAL A N 1
ATOM 1444 C CA . VAL A 1 192 ? 29.935 20.465 -45.340 1.00 65.38 192 VAL A CA 1
ATOM 1445 C C . VAL A 1 192 ? 29.546 21.946 -45.403 1.00 65.38 192 VAL A C 1
ATOM 1447 O O . VAL A 1 192 ? 30.112 22.675 -46.215 1.00 65.38 192 VAL A O 1
ATOM 1450 N N . ALA A 1 193 ? 28.642 22.417 -44.534 1.00 71.31 193 ALA A N 1
ATOM 1451 C CA . ALA A 1 193 ? 28.331 23.845 -44.416 1.00 71.31 193 ALA A CA 1
ATOM 1452 C C . ALA A 1 193 ? 29.534 24.671 -43.912 1.00 71.31 193 ALA A C 1
ATOM 1454 O O . ALA A 1 193 ? 29.721 25.800 -44.359 1.00 71.31 193 ALA A O 1
ATOM 1455 N N . ASP A 1 194 ? 30.391 24.077 -43.078 1.00 73.25 194 ASP A N 1
ATOM 1456 C CA . ASP A 1 194 ? 31.633 24.673 -42.567 1.00 73.25 194 ASP A CA 1
ATOM 1457 C C . ASP A 1 194 ? 32.862 24.439 -43.487 1.00 73.25 194 ASP A C 1
ATOM 1459 O O . ASP A 1 194 ? 33.989 24.784 -43.131 1.00 73.25 194 ASP A O 1
ATOM 1463 N N . GLY A 1 195 ? 32.673 23.881 -44.693 1.00 76.88 195 GLY A N 1
ATOM 1464 C CA . GLY A 1 195 ? 33.726 23.726 -45.711 1.00 76.88 195 GLY A CA 1
ATOM 1465 C C . GLY A 1 195 ? 34.649 22.505 -45.555 1.00 76.88 195 GLY A C 1
ATOM 1466 O O . GLY A 1 195 ? 35.674 22.422 -46.234 1.00 76.88 195 GLY A O 1
ATOM 1467 N N . GLY A 1 196 ? 34.307 21.551 -44.688 1.00 71.00 196 GLY A N 1
ATOM 1468 C CA . GLY A 1 196 ? 35.008 20.275 -44.526 1.00 71.00 196 GLY A CA 1
ATOM 1469 C C . GLY A 1 196 ? 34.712 19.263 -45.644 1.00 71.00 196 GLY A C 1
ATOM 1470 O O . GLY A 1 196 ? 33.646 19.271 -46.260 1.00 71.00 196 GLY A O 1
ATOM 1471 N N . SER A 1 197 ? 35.658 18.353 -45.912 1.00 62.91 197 SER A N 1
ATOM 1472 C CA . SER A 1 197 ? 35.463 17.262 -46.882 1.00 62.91 197 SER A CA 1
ATOM 1473 C C . SER A 1 197 ? 34.574 16.153 -46.309 1.00 62.91 197 SER A C 1
ATOM 1475 O O . SER A 1 197 ? 34.853 15.604 -45.247 1.00 62.91 197 SER A O 1
ATOM 1477 N N . ALA A 1 198 ? 33.530 15.772 -47.052 1.00 59.44 198 ALA A N 1
ATOM 1478 C CA . ALA A 1 198 ? 32.546 14.753 -46.660 1.00 59.44 198 ALA A CA 1
ATOM 1479 C C . ALA A 1 198 ? 33.130 13.337 -46.441 1.00 59.44 198 ALA A C 1
ATOM 1481 O O . ALA A 1 198 ? 32.451 12.473 -45.889 1.00 59.44 198 ALA A O 1
ATOM 1482 N N . SER A 1 199 ? 34.373 13.089 -46.868 1.00 57.03 199 SER A N 1
ATOM 1483 C CA . SER A 1 199 ? 35.040 11.784 -46.798 1.00 57.03 199 SER A CA 1
ATOM 1484 C C . SER A 1 199 ? 35.517 11.385 -45.399 1.00 57.03 199 SER A C 1
ATOM 1486 O O . SER A 1 199 ? 35.629 10.191 -45.141 1.00 57.03 199 SER A O 1
ATOM 1488 N N . ASP A 1 200 ? 35.740 12.342 -44.491 1.00 53.31 200 ASP A N 1
ATOM 1489 C CA . ASP A 1 200 ? 36.198 12.061 -43.116 1.00 53.31 200 ASP A CA 1
ATOM 1490 C C . ASP A 1 200 ? 35.034 11.921 -42.112 1.00 53.31 200 ASP A C 1
ATOM 1492 O O . ASP A 1 200 ? 35.230 11.534 -40.962 1.00 53.31 200 ASP A O 1
ATOM 1496 N N . ALA A 1 201 ? 33.797 12.191 -42.545 1.00 54.78 201 ALA A N 1
ATOM 1497 C CA . ALA A 1 201 ? 32.615 12.295 -41.686 1.00 54.78 201 ALA A CA 1
ATOM 1498 C C . ALA A 1 201 ? 31.758 11.013 -41.610 1.00 54.78 201 ALA A C 1
ATOM 1500 O O . ALA A 1 201 ? 30.620 11.072 -41.159 1.00 54.78 201 ALA A O 1
ATOM 1501 N N . ALA A 1 202 ? 32.242 9.854 -42.067 1.00 56.88 202 ALA A N 1
ATOM 1502 C CA . ALA A 1 202 ? 31.381 8.684 -42.305 1.00 56.88 202 ALA A CA 1
ATOM 1503 C C . ALA A 1 202 ? 31.464 7.560 -41.255 1.00 56.88 202 ALA A C 1
ATOM 1505 O O . ALA A 1 202 ? 30.835 6.516 -41.438 1.00 56.88 202 ALA A O 1
ATOM 1506 N N . THR A 1 203 ? 32.200 7.734 -40.156 1.00 69.56 203 THR A N 1
ATOM 1507 C CA . THR A 1 203 ? 32.294 6.687 -39.128 1.00 69.56 203 THR A CA 1
ATOM 1508 C C . THR A 1 203 ? 31.174 6.867 -38.106 1.00 69.56 203 THR A C 1
ATOM 1510 O O . THR A 1 203 ? 31.266 7.710 -37.221 1.00 69.56 203 THR A O 1
ATOM 1513 N N . ALA A 1 204 ? 30.086 6.104 -38.238 1.00 77.75 204 ALA A N 1
ATOM 1514 C CA . ALA A 1 204 ? 29.019 6.097 -37.239 1.00 77.75 204 ALA A CA 1
ATOM 1515 C C . ALA A 1 204 ? 29.579 5.664 -35.874 1.00 77.75 204 ALA A C 1
ATOM 1517 O O . ALA A 1 204 ? 30.353 4.713 -35.793 1.00 77.75 204 ALA A O 1
ATOM 1518 N N . VAL A 1 205 ? 29.186 6.360 -34.807 1.00 83.69 205 VAL A N 1
ATOM 1519 C CA . VAL A 1 205 ? 29.569 6.007 -33.434 1.00 83.69 205 VAL A CA 1
ATOM 1520 C C . VAL A 1 205 ? 28.405 5.262 -32.797 1.00 83.69 205 VAL A C 1
ATOM 1522 O O . VAL A 1 205 ? 27.315 5.821 -32.642 1.00 83.69 205 VAL A O 1
ATOM 1525 N N . CYS A 1 206 ? 28.631 3.997 -32.448 1.00 89.50 206 CYS A N 1
ATOM 1526 C CA . CYS A 1 206 ? 27.645 3.155 -31.781 1.00 89.50 206 CYS A CA 1
ATOM 1527 C C . CYS A 1 206 ? 27.923 3.068 -30.267 1.00 89.50 206 CYS A C 1
ATOM 1529 O O . CYS A 1 206 ? 29.089 3.108 -29.861 1.00 89.50 206 CYS A O 1
ATOM 1531 N N . PRO A 1 207 ? 26.891 2.936 -29.412 1.00 87.56 207 PRO A N 1
ATOM 1532 C CA . PRO A 1 207 ? 27.042 2.817 -27.956 1.00 87.56 207 PRO A CA 1
ATOM 1533 C C . PRO A 1 207 ? 28.011 1.720 -27.486 1.00 87.56 207 PRO A C 1
ATOM 1535 O O . PRO A 1 207 ? 28.712 1.910 -26.495 1.00 87.56 207 PRO A O 1
ATOM 1538 N N . SER A 1 208 ? 28.081 0.598 -28.203 1.00 88.50 208 SER A N 1
ATOM 1539 C CA . SER A 1 208 ? 29.014 -0.515 -27.960 1.00 88.50 208 SER A CA 1
ATOM 1540 C C . SER A 1 208 ? 30.473 -0.210 -28.334 1.00 88.50 208 SER A C 1
ATOM 1542 O O . SER A 1 208 ? 31.363 -1.012 -28.058 1.00 88.50 208 SER A O 1
ATOM 1544 N N . GLY A 1 209 ? 30.741 0.934 -28.971 1.00 85.00 209 GLY A N 1
ATOM 1545 C CA . GLY A 1 209 ? 32.058 1.313 -29.485 1.00 85.00 209 GLY A CA 1
ATOM 1546 C C . GLY A 1 209 ? 32.378 0.791 -30.885 1.00 85.00 209 GLY A C 1
ATOM 1547 O O . GLY A 1 209 ? 33.464 1.063 -31.396 1.00 85.00 209 GLY A O 1
ATOM 1548 N N . GLY A 1 210 ? 31.448 0.074 -31.521 1.00 86.19 210 GLY A N 1
ATOM 1549 C CA . GLY A 1 210 ? 31.550 -0.318 -32.925 1.00 86.19 210 GLY A CA 1
ATOM 1550 C C . GLY A 1 210 ? 31.269 0.828 -33.905 1.00 86.19 210 GLY A C 1
ATOM 1551 O O . GLY A 1 210 ? 30.757 1.886 -33.538 1.00 86.19 210 GLY A O 1
ATOM 1552 N N . THR A 1 211 ? 31.583 0.583 -35.180 1.00 83.06 211 THR A N 1
ATOM 1553 C CA . THR A 1 211 ? 31.276 1.484 -36.308 1.00 83.06 211 THR A CA 1
ATOM 1554 C C . THR A 1 211 ? 30.022 1.078 -37.088 1.00 83.06 211 THR A C 1
ATOM 1556 O O . THR A 1 211 ? 29.613 1.765 -38.023 1.00 83.06 211 THR A O 1
ATOM 1559 N N . ALA A 1 212 ? 29.411 -0.049 -36.714 1.00 83.88 212 ALA A N 1
ATOM 1560 C CA . ALA A 1 212 ? 28.203 -0.599 -37.311 1.00 83.88 212 ALA A CA 1
ATOM 1561 C C . ALA A 1 212 ? 27.179 -0.912 -36.208 1.00 83.88 212 ALA A C 1
ATOM 1563 O O . ALA A 1 212 ? 27.592 -1.313 -35.118 1.00 83.88 212 ALA A O 1
ATOM 1564 N N . PRO A 1 213 ? 25.870 -0.752 -36.478 1.00 85.38 213 PRO A N 1
ATOM 1565 C CA . PRO A 1 213 ? 24.828 -1.015 -35.494 1.00 85.38 213 PRO A CA 1
ATOM 1566 C C . PRO A 1 213 ? 24.816 -2.485 -35.093 1.00 85.38 213 PRO A C 1
ATOM 1568 O O . PRO A 1 213 ? 24.745 -3.380 -35.939 1.00 85.38 213 PRO A O 1
ATOM 1571 N N . THR A 1 214 ? 24.857 -2.718 -33.788 1.00 89.06 214 THR A N 1
ATOM 1572 C CA . THR A 1 214 ? 24.792 -4.044 -33.179 1.00 89.06 214 THR A CA 1
ATOM 1573 C C . THR A 1 214 ? 23.601 -4.122 -32.234 1.00 89.06 214 THR A C 1
ATOM 1575 O O . THR A 1 214 ? 23.160 -3.124 -31.667 1.00 89.06 214 THR A O 1
ATOM 1578 N N . GLY A 1 215 ? 23.071 -5.327 -32.024 1.00 84.19 215 GLY A N 1
ATOM 1579 C CA . GLY A 1 215 ? 21.998 -5.524 -31.048 1.00 84.19 215 GLY A CA 1
ATOM 1580 C C . GLY A 1 215 ? 22.405 -5.170 -29.609 1.00 84.19 215 GLY A C 1
ATOM 1581 O O . GLY A 1 215 ? 21.552 -4.820 -28.792 1.00 84.19 215 GLY A O 1
ATOM 1582 N N . ASP A 1 216 ? 23.706 -5.197 -29.314 1.00 90.38 216 ASP A N 1
ATOM 1583 C CA . ASP A 1 216 ? 24.269 -4.906 -27.992 1.00 90.38 216 ASP A CA 1
ATOM 1584 C C . ASP A 1 216 ? 24.198 -3.411 -27.630 1.00 90.38 216 ASP A C 1
ATOM 1586 O O . ASP A 1 216 ? 24.243 -3.043 -26.450 1.00 90.38 216 ASP A O 1
ATOM 1590 N N . ASP A 1 217 ? 24.010 -2.537 -28.625 1.00 91.56 217 ASP A N 1
ATOM 1591 C CA . ASP A 1 217 ? 23.844 -1.095 -28.425 1.00 91.56 217 ASP A CA 1
ATOM 1592 C C . ASP A 1 217 ? 22.604 -0.785 -27.569 1.00 91.56 217 ASP A C 1
ATOM 1594 O O . ASP A 1 217 ? 22.656 0.031 -26.643 1.00 91.56 217 ASP A O 1
ATOM 1598 N N . ALA A 1 218 ? 21.497 -1.493 -27.822 1.00 93.06 218 ALA A N 1
ATOM 1599 C CA . ALA A 1 218 ? 20.253 -1.345 -27.069 1.00 93.06 218 ALA A CA 1
ATOM 1600 C C . ALA A 1 218 ? 20.402 -1.812 -25.620 1.00 93.06 218 ALA A C 1
ATOM 1602 O O . ALA A 1 218 ? 19.918 -1.153 -24.699 1.00 93.06 218 ALA A O 1
ATOM 1603 N N . LEU A 1 219 ? 21.102 -2.930 -25.411 1.00 94.56 219 LEU A N 1
ATOM 1604 C CA . LEU A 1 219 ? 21.358 -3.469 -24.079 1.00 94.56 219 LEU A CA 1
ATOM 1605 C C . LEU A 1 219 ? 22.214 -2.501 -23.259 1.00 94.56 219 LEU A C 1
ATOM 1607 O O . LEU A 1 219 ? 21.900 -2.240 -22.098 1.00 94.56 219 LEU A O 1
ATOM 1611 N N . THR A 1 220 ? 23.241 -1.917 -23.878 1.00 94.56 220 THR A N 1
ATOM 1612 C CA . THR A 1 220 ? 24.123 -0.934 -23.238 1.00 94.56 220 THR A CA 1
ATOM 1613 C C . THR A 1 220 ? 23.339 0.302 -22.794 1.00 94.56 220 THR A C 1
ATOM 1615 O O . THR A 1 220 ? 23.406 0.689 -21.628 1.00 94.56 220 THR A O 1
ATOM 1618 N N . ILE A 1 221 ? 22.527 0.890 -23.681 1.00 95.12 221 ILE A N 1
ATOM 1619 C CA . ILE A 1 221 ? 21.703 2.063 -23.343 1.00 95.12 221 ILE A CA 1
ATOM 1620 C C . ILE A 1 221 ? 20.682 1.727 -22.251 1.00 95.12 221 ILE A C 1
ATOM 1622 O O . ILE A 1 221 ? 20.553 2.477 -21.281 1.00 95.12 221 ILE A O 1
ATOM 1626 N N . ALA A 1 222 ? 19.976 0.601 -22.377 1.00 95.88 222 ALA A N 1
ATOM 1627 C CA . ALA A 1 222 ? 18.991 0.168 -21.391 1.00 95.88 222 ALA A CA 1
ATOM 1628 C C . ALA A 1 222 ? 19.624 -0.043 -20.007 1.00 95.88 222 ALA A C 1
ATOM 1630 O O . ALA A 1 222 ? 19.052 0.365 -18.996 1.00 95.88 222 ALA A O 1
ATOM 1631 N N . PHE A 1 223 ? 20.820 -0.635 -19.958 1.00 96.19 223 PHE A N 1
ATOM 1632 C CA . PHE A 1 223 ? 21.570 -0.833 -18.723 1.00 96.19 223 PHE A CA 1
ATOM 1633 C C . PHE A 1 223 ? 21.973 0.500 -18.081 1.00 96.19 223 PHE A C 1
ATOM 1635 O O . PHE A 1 223 ? 21.746 0.697 -16.887 1.00 96.19 223 PHE A O 1
ATOM 1642 N N . LEU A 1 224 ? 22.496 1.450 -18.860 1.00 96.56 224 LEU A N 1
ATOM 1643 C CA . LEU A 1 224 ? 22.854 2.777 -18.348 1.00 96.56 224 LEU A CA 1
ATOM 1644 C C . LEU A 1 224 ? 21.626 3.559 -17.859 1.00 96.56 224 LEU A C 1
ATOM 1646 O O . LEU A 1 224 ? 21.682 4.209 -16.814 1.00 96.56 224 LEU A O 1
ATOM 1650 N N . GLY A 1 225 ? 20.496 3.441 -18.558 1.00 96.31 225 GLY A N 1
ATOM 1651 C CA . GLY A 1 225 ? 19.214 3.979 -18.106 1.00 96.31 225 GLY A CA 1
ATOM 1652 C C . GLY A 1 225 ? 18.757 3.392 -16.774 1.00 96.31 225 GLY A C 1
ATOM 1653 O O . GLY A 1 225 ? 18.386 4.123 -15.853 1.00 96.31 225 GLY A O 1
ATOM 1654 N N . ALA A 1 226 ? 18.845 2.069 -16.638 1.00 96.06 226 ALA A N 1
ATOM 1655 C CA . ALA A 1 226 ? 18.534 1.373 -15.396 1.00 96.06 226 ALA A CA 1
ATOM 1656 C C . ALA A 1 226 ? 19.453 1.818 -14.242 1.00 96.06 226 ALA A C 1
ATOM 1658 O O . ALA A 1 226 ? 18.972 2.018 -13.128 1.00 96.06 226 ALA A O 1
ATOM 1659 N N . LEU A 1 227 ? 20.747 2.057 -14.498 1.00 96.31 227 LEU A N 1
ATOM 1660 C CA . LEU A 1 227 ? 21.673 2.617 -13.504 1.00 96.31 227 LEU A CA 1
ATOM 1661 C C . LEU A 1 227 ? 21.254 4.023 -13.047 1.00 96.31 227 LEU A C 1
ATOM 1663 O O . LEU A 1 227 ? 21.270 4.301 -11.846 1.00 96.31 227 LEU A O 1
ATOM 1667 N N . GLY A 1 228 ? 20.826 4.886 -13.974 1.00 94.81 228 GLY A N 1
ATOM 1668 C CA . GLY A 1 228 ? 20.273 6.202 -13.641 1.00 94.81 228 GLY A CA 1
ATOM 1669 C C . GLY A 1 228 ? 19.051 6.108 -12.722 1.00 94.81 228 GLY A C 1
ATOM 1670 O O . GLY A 1 228 ? 18.974 6.809 -11.710 1.00 94.81 228 GLY A O 1
ATOM 1671 N N . ALA A 1 229 ? 18.138 5.176 -13.003 1.00 94.44 229 ALA A N 1
ATOM 1672 C CA . ALA A 1 229 ? 16.981 4.917 -12.146 1.00 94.44 229 ALA A CA 1
ATOM 1673 C C . ALA A 1 229 ? 17.363 4.313 -10.781 1.00 94.44 229 ALA A C 1
ATOM 1675 O O . ALA A 1 229 ? 16.755 4.658 -9.766 1.00 94.44 229 ALA A O 1
ATOM 1676 N N . CYS A 1 230 ? 18.397 3.471 -10.703 1.00 94.69 230 CYS A N 1
ATOM 1677 C CA . CYS A 1 230 ? 18.905 2.953 -9.428 1.00 94.69 230 CYS A CA 1
ATOM 1678 C C . CYS A 1 230 ? 19.367 4.078 -8.490 1.00 94.69 230 CYS A C 1
ATOM 1680 O O . CYS A 1 230 ? 19.100 4.020 -7.289 1.00 94.69 230 CYS A O 1
ATOM 1682 N N . LEU A 1 231 ? 19.999 5.135 -9.013 1.00 93.88 231 LEU A N 1
ATOM 1683 C CA . LEU A 1 231 ? 20.388 6.298 -8.205 1.00 93.88 231 LEU A CA 1
ATOM 1684 C C . LEU A 1 231 ? 19.166 7.008 -7.602 1.00 93.88 231 LEU A C 1
ATOM 1686 O O . LEU A 1 231 ? 19.188 7.382 -6.426 1.00 93.88 231 LEU A O 1
ATOM 1690 N N . VAL A 1 232 ? 18.078 7.131 -8.372 1.00 91.81 232 VAL A N 1
ATOM 1691 C CA . VAL A 1 232 ? 16.793 7.659 -7.879 1.00 91.81 232 VAL A CA 1
ATOM 1692 C C . VAL A 1 232 ? 16.244 6.778 -6.760 1.00 91.81 232 VAL A C 1
ATOM 1694 O O . VAL A 1 232 ? 15.847 7.292 -5.714 1.00 91.81 232 VAL A O 1
ATOM 1697 N N . VAL A 1 233 ? 16.244 5.457 -6.951 1.00 90.62 233 VAL A N 1
ATOM 1698 C CA . VAL A 1 233 ? 15.766 4.491 -5.951 1.00 90.62 233 VAL A CA 1
ATOM 1699 C C . VAL A 1 233 ? 16.550 4.617 -4.648 1.00 90.62 233 VAL A C 1
ATOM 1701 O O . VAL A 1 233 ? 15.945 4.734 -3.585 1.00 90.62 233 VAL A O 1
ATOM 1704 N N . ILE A 1 234 ? 17.882 4.674 -4.717 1.00 91.38 234 ILE A N 1
ATOM 1705 C CA . ILE A 1 234 ? 18.741 4.850 -3.538 1.00 91.38 234 ILE A CA 1
ATOM 1706 C C . ILE A 1 234 ? 18.408 6.166 -2.821 1.00 91.38 234 ILE A C 1
ATOM 1708 O O . ILE A 1 234 ? 18.265 6.187 -1.596 1.00 91.38 234 ILE A O 1
ATOM 1712 N N . ALA A 1 235 ? 18.241 7.262 -3.568 1.00 89.25 235 ALA A N 1
ATOM 1713 C CA . ALA A 1 235 ? 17.877 8.556 -2.998 1.00 89.25 235 ALA A CA 1
ATOM 1714 C C . ALA A 1 235 ? 16.484 8.538 -2.342 1.00 89.25 235 ALA A C 1
ATOM 1716 O O . ALA A 1 235 ? 16.301 9.149 -1.288 1.00 89.25 235 ALA A O 1
ATOM 1717 N N . ALA A 1 236 ? 15.516 7.830 -2.928 1.00 86.19 236 ALA A N 1
ATOM 1718 C CA . ALA A 1 236 ? 14.168 7.684 -2.386 1.00 86.19 236 ALA A CA 1
ATOM 1719 C C . ALA A 1 236 ? 14.154 6.838 -1.104 1.00 86.19 236 ALA A C 1
ATOM 1721 O O . ALA A 1 236 ? 13.553 7.240 -0.106 1.00 86.19 236 ALA A O 1
ATOM 1722 N N . VAL A 1 237 ? 14.872 5.710 -1.089 1.00 86.00 237 VAL A N 1
ATOM 1723 C CA . VAL A 1 237 ? 14.994 4.842 0.093 1.00 86.00 237 VAL A CA 1
ATOM 1724 C C . VAL A 1 237 ? 15.636 5.598 1.255 1.00 86.00 237 VAL A C 1
ATOM 1726 O O . VAL A 1 237 ? 15.119 5.543 2.365 1.00 86.00 237 VAL A O 1
ATOM 1729 N N . ARG A 1 238 ? 16.691 6.389 1.010 1.00 87.12 238 ARG A N 1
ATOM 1730 C CA . ARG A 1 238 ? 17.343 7.199 2.059 1.00 87.12 238 ARG A CA 1
ATOM 1731 C C . ARG A 1 238 ? 16.436 8.261 2.688 1.00 87.12 238 ARG A C 1
ATOM 1733 O O . ARG A 1 238 ? 16.654 8.627 3.835 1.00 87.12 238 ARG A O 1
ATOM 1740 N N . ARG A 1 239 ? 15.447 8.775 1.950 1.00 85.19 239 ARG A N 1
ATOM 1741 C CA . ARG A 1 239 ? 14.474 9.763 2.460 1.00 85.19 239 ARG A CA 1
ATOM 1742 C C . ARG A 1 239 ? 13.258 9.120 3.119 1.00 85.19 239 ARG A C 1
ATOM 1744 O O . ARG A 1 239 ? 12.478 9.814 3.764 1.00 85.19 239 ARG A O 1
ATOM 1751 N N . SER A 1 240 ? 13.068 7.819 2.921 1.00 80.38 240 SER A N 1
ATOM 1752 C CA . SER A 1 240 ? 11.918 7.103 3.454 1.00 80.38 240 SER A CA 1
ATOM 1753 C C . SER A 1 240 ? 12.097 6.940 4.958 1.00 80.38 240 SER A C 1
ATOM 1755 O O . SER A 1 240 ? 13.012 6.256 5.409 1.00 80.38 240 SER A O 1
ATOM 1757 N N . GLN A 1 241 ? 11.234 7.585 5.740 1.00 81.56 241 GLN A N 1
ATOM 1758 C CA . GLN A 1 241 ? 11.204 7.374 7.183 1.00 81.56 241 GLN A CA 1
ATOM 1759 C C . GLN A 1 241 ? 10.846 5.908 7.471 1.00 81.56 241 GLN A C 1
ATOM 1761 O O . GLN A 1 241 ? 10.051 5.327 6.722 1.00 81.56 241 GLN A O 1
ATOM 1766 N N . PRO A 1 242 ? 11.410 5.295 8.526 1.00 73.44 242 PRO A N 1
ATOM 1767 C CA . PRO A 1 242 ? 11.048 3.941 8.921 1.00 73.44 242 PRO A CA 1
ATOM 1768 C C . PRO A 1 242 ? 9.546 3.889 9.218 1.00 73.44 242 PRO A C 1
ATOM 1770 O O . PRO A 1 242 ? 9.074 4.370 10.246 1.00 73.44 242 PRO A O 1
ATOM 1773 N N . SER A 1 243 ? 8.778 3.333 8.280 1.00 64.06 243 SER A N 1
ATOM 1774 C CA . SER A 1 243 ? 7.361 3.066 8.485 1.00 64.06 243 SER A CA 1
ATOM 1775 C C . SER A 1 243 ? 7.237 1.856 9.398 1.00 64.06 243 SER A C 1
ATOM 1777 O O . SER A 1 243 ? 7.872 0.828 9.174 1.00 64.06 243 SER A O 1
ATOM 1779 N N . THR A 1 244 ? 6.400 1.963 10.424 1.00 61.34 244 THR A N 1
ATOM 1780 C CA . THR A 1 244 ? 6.076 0.851 11.325 1.00 61.34 244 THR A CA 1
ATOM 1781 C C . THR A 1 244 ? 5.170 -0.194 10.673 1.00 61.34 244 THR A C 1
ATOM 1783 O O . THR A 1 244 ? 4.898 -1.228 11.280 1.00 61.34 244 THR A O 1
ATOM 1786 N N . SER A 1 245 ? 4.704 0.043 9.441 1.00 61.88 245 SER A N 1
ATOM 1787 C CA . SER A 1 245 ? 3.953 -0.955 8.688 1.00 61.88 245 SER A CA 1
ATOM 1788 C C . SER A 1 245 ? 4.917 -1.979 8.068 1.00 61.88 245 SER A C 1
ATOM 1790 O O . SER A 1 245 ? 5.772 -1.592 7.267 1.00 61.88 245 SER A O 1
ATOM 1792 N N . PRO A 1 246 ? 4.776 -3.287 8.370 1.00 56.66 246 PRO A N 1
ATOM 1793 C CA . PRO A 1 246 ? 5.638 -4.342 7.821 1.00 56.66 246 PRO A CA 1
ATOM 1794 C C . PRO A 1 246 ? 5.522 -4.473 6.294 1.00 56.66 246 PRO A C 1
ATOM 1796 O O . PRO A 1 246 ? 6.372 -5.077 5.647 1.00 56.66 246 PRO A O 1
ATOM 1799 N N . TYR A 1 247 ? 4.494 -3.866 5.705 1.00 61.50 247 TYR A N 1
ATOM 1800 C CA . TYR A 1 247 ? 4.279 -3.794 4.270 1.00 61.50 247 TYR A CA 1
ATOM 1801 C C . TYR A 1 247 ? 4.616 -2.389 3.775 1.00 61.50 247 TYR A C 1
ATOM 1803 O O . TYR A 1 247 ? 3.748 -1.625 3.348 1.00 61.50 247 TYR A O 1
ATOM 1811 N N . SER A 1 248 ? 5.892 -2.011 3.833 1.00 65.56 248 SER A N 1
ATOM 1812 C CA . SER A 1 248 ? 6.301 -0.795 3.139 1.00 65.56 248 SER A CA 1
ATOM 1813 C C . SER A 1 248 ? 6.065 -1.003 1.637 1.00 65.56 248 SER A C 1
ATOM 1815 O O . SER A 1 248 ? 6.600 -1.901 0.993 1.00 65.56 248 SER A O 1
ATOM 1817 N N . LEU A 1 249 ? 5.174 -0.190 1.086 1.00 74.50 249 LEU A N 1
ATOM 1818 C CA . LEU A 1 249 ? 4.827 -0.163 -0.333 1.00 74.50 249 LEU A CA 1
ATOM 1819 C C . LEU A 1 249 ? 5.979 0.398 -1.188 1.00 74.50 249 LEU A C 1
ATOM 1821 O O . LEU A 1 249 ? 6.144 0.068 -2.364 1.00 74.50 249 LEU A O 1
ATOM 1825 N N . THR A 1 250 ? 6.811 1.215 -0.548 1.00 79.06 250 THR A N 1
ATOM 1826 C CA . THR A 1 250 ? 7.969 1.910 -1.102 1.00 79.06 250 THR A CA 1
ATOM 1827 C C . THR A 1 250 ? 8.987 1.000 -1.797 1.00 79.06 250 THR A C 1
ATOM 1829 O O . THR A 1 250 ? 9.313 1.292 -2.947 1.00 79.06 250 THR A O 1
ATOM 1832 N N . PRO A 1 251 ? 9.490 -0.100 -1.197 1.00 76.69 251 PRO A N 1
ATOM 1833 C CA . PRO A 1 251 ? 10.433 -0.991 -1.871 1.00 76.69 251 PRO A CA 1
ATOM 1834 C C . PRO A 1 251 ? 9.862 -1.589 -3.160 1.00 76.69 251 PRO A C 1
ATOM 1836 O O . PRO A 1 251 ? 10.550 -1.579 -4.181 1.00 76.69 251 PRO A O 1
ATOM 1839 N N . ALA A 1 252 ? 8.599 -2.026 -3.162 1.00 79.69 252 ALA A N 1
ATOM 1840 C CA . ALA A 1 252 ? 7.972 -2.598 -4.355 1.00 79.69 252 ALA A CA 1
ATOM 1841 C C . ALA A 1 252 ? 7.839 -1.560 -5.485 1.00 79.69 252 ALA A C 1
ATOM 1843 O O . ALA A 1 252 ? 8.204 -1.834 -6.629 1.00 79.69 252 ALA A O 1
ATOM 1844 N N . LEU A 1 253 ? 7.405 -0.337 -5.160 1.00 83.38 253 LEU A N 1
ATOM 1845 C CA . LEU A 1 253 ? 7.380 0.775 -6.118 1.00 83.38 253 LEU A CA 1
ATOM 1846 C C . LEU A 1 253 ? 8.776 1.192 -6.594 1.00 83.38 253 LEU A C 1
ATOM 1848 O O . LEU A 1 253 ? 8.939 1.681 -7.710 1.00 83.38 253 LEU A O 1
ATOM 1852 N N . SER A 1 254 ? 9.794 1.058 -5.749 1.00 86.88 254 SER A N 1
ATOM 1853 C CA . SER A 1 254 ? 11.164 1.410 -6.113 1.00 86.88 254 SER A CA 1
ATOM 1854 C C . SER A 1 254 ? 11.757 0.415 -7.112 1.00 86.88 254 SER A C 1
ATOM 1856 O O . SER A 1 254 ? 12.379 0.834 -8.084 1.00 86.88 254 SER A O 1
ATOM 1858 N N . ALA A 1 255 ? 11.458 -0.880 -6.963 1.00 86.81 255 ALA A N 1
ATOM 1859 C CA . ALA A 1 255 ? 11.878 -1.910 -7.911 1.00 86.81 255 ALA A CA 1
ATOM 1860 C C . ALA A 1 255 ? 11.290 -1.673 -9.311 1.00 86.81 255 ALA A C 1
ATOM 1862 O O . ALA A 1 255 ? 11.972 -1.884 -10.312 1.00 86.81 255 ALA A O 1
ATOM 1863 N N . LEU A 1 256 ? 10.057 -1.154 -9.381 1.00 89.69 256 LEU A N 1
ATOM 1864 C CA . LEU A 1 256 ? 9.393 -0.792 -10.634 1.00 89.69 256 LEU A CA 1
ATOM 1865 C C . LEU A 1 256 ? 10.157 0.265 -11.441 1.00 89.69 256 LEU A C 1
ATOM 1867 O O . LEU A 1 256 ? 10.110 0.234 -12.666 1.00 89.69 256 LEU A O 1
ATOM 1871 N N . ARG A 1 257 ? 10.915 1.154 -10.792 1.00 91.69 257 ARG A N 1
ATOM 1872 C CA . ARG A 1 257 ? 11.644 2.232 -11.479 1.00 91.69 257 ARG A CA 1
ATOM 1873 C C . ARG A 1 257 ? 12.782 1.727 -12.365 1.00 91.69 257 ARG A C 1
ATOM 1875 O O . ARG A 1 257 ? 13.086 2.360 -13.364 1.00 91.69 257 ARG A O 1
ATOM 1882 N N . ILE A 1 258 ? 13.397 0.594 -12.036 1.00 94.38 258 ILE A N 1
ATOM 1883 C CA . ILE A 1 258 ? 14.568 0.081 -12.763 1.00 94.38 258 ILE A CA 1
ATOM 1884 C C . ILE A 1 258 ? 14.240 -0.263 -14.231 1.00 94.38 258 ILE A C 1
ATOM 1886 O O . ILE A 1 258 ? 14.898 0.286 -15.118 1.00 94.38 258 ILE A O 1
ATOM 1890 N N . PRO A 1 259 ? 13.235 -1.115 -14.538 1.00 93.56 259 PRO A N 1
ATOM 1891 C CA . PRO A 1 259 ? 12.894 -1.423 -15.928 1.00 93.56 259 PRO A CA 1
ATOM 1892 C C . PRO A 1 259 ? 12.354 -0.203 -16.674 1.00 93.56 259 PRO A C 1
ATOM 1894 O O . PRO A 1 259 ? 12.648 -0.021 -17.856 1.00 93.56 259 PRO A O 1
ATOM 1897 N N . PHE A 1 260 ? 11.617 0.669 -15.981 1.00 93.69 260 PHE A N 1
ATOM 1898 C CA . PHE A 1 260 ? 11.210 1.940 -16.555 1.00 93.69 260 PHE A CA 1
ATOM 1899 C C . PHE A 1 260 ? 12.441 2.760 -16.959 1.00 93.69 260 PHE A C 1
ATOM 1901 O O . PHE A 1 260 ? 12.448 3.267 -18.078 1.00 93.69 260 PHE A O 1
ATOM 1908 N N . GLY A 1 261 ? 13.474 2.868 -16.121 1.00 94.38 261 GLY A N 1
ATOM 1909 C CA . GLY A 1 261 ? 14.677 3.661 -16.400 1.00 94.38 261 GLY A CA 1
ATOM 1910 C C . GLY A 1 261 ? 15.369 3.254 -17.692 1.00 94.38 261 GLY A C 1
ATOM 1911 O O . GLY A 1 261 ? 15.764 4.104 -18.488 1.00 94.38 261 GLY A O 1
ATOM 1912 N N . GLY A 1 262 ? 15.446 1.944 -17.937 1.00 95.69 262 GLY A N 1
ATOM 1913 C CA . GLY A 1 262 ? 15.932 1.408 -19.207 1.00 95.69 262 GLY A CA 1
ATOM 1914 C C . GLY A 1 262 ? 15.043 1.799 -20.392 1.00 95.69 262 GLY A C 1
ATOM 1915 O O . GLY A 1 262 ? 15.554 2.244 -21.419 1.00 95.69 262 GLY A O 1
ATOM 1916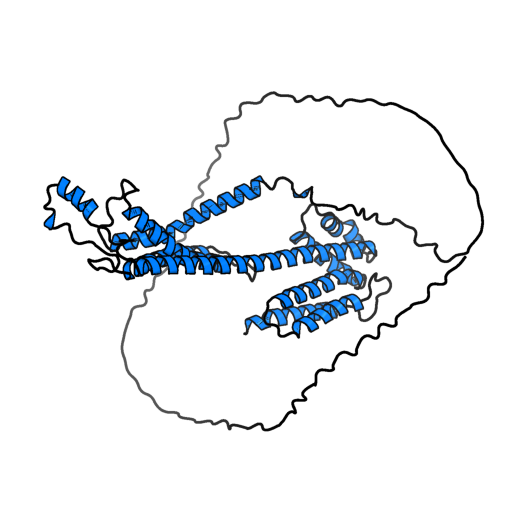 N N . LEU A 1 263 ? 13.716 1.701 -20.244 1.00 94.75 263 LEU A N 1
ATOM 1917 C CA . LEU A 1 263 ? 12.761 2.083 -21.292 1.00 94.75 263 LEU A CA 1
ATOM 1918 C C . LEU A 1 263 ? 12.857 3.569 -21.657 1.00 94.75 263 LEU A C 1
ATOM 1920 O O . LEU A 1 263 ? 12.891 3.897 -22.842 1.00 94.75 263 LEU A O 1
ATOM 1924 N N . THR A 1 264 ? 12.927 4.480 -20.681 1.00 94.75 264 THR A N 1
ATOM 1925 C CA . THR A 1 264 ? 13.032 5.914 -21.006 1.00 94.75 264 THR A CA 1
ATOM 1926 C C . THR A 1 264 ? 14.396 6.310 -21.515 1.00 94.75 264 THR A C 1
ATOM 1928 O O . THR A 1 264 ? 14.460 7.244 -22.304 1.00 94.75 264 THR A O 1
ATOM 1931 N N . ALA A 1 265 ? 15.468 5.621 -21.126 1.00 96.00 265 ALA A N 1
ATOM 1932 C CA . ALA A 1 265 ? 16.763 5.835 -21.756 1.00 96.00 265 ALA A CA 1
ATOM 1933 C C . ALA A 1 265 ? 16.723 5.471 -23.242 1.00 96.00 265 ALA A C 1
ATOM 1935 O O . ALA A 1 265 ? 17.147 6.278 -24.065 1.00 96.00 265 ALA A O 1
ATOM 1936 N N . LEU A 1 266 ? 16.140 4.320 -23.599 1.00 94.12 266 LEU A N 1
ATOM 1937 C CA . LEU A 1 266 ? 15.948 3.944 -25.002 1.00 94.12 266 LEU A CA 1
ATOM 1938 C C . LEU A 1 266 ? 15.118 4.998 -25.744 1.00 94.12 266 LEU A C 1
ATOM 1940 O O . LEU A 1 266 ? 15.587 5.569 -26.723 1.00 94.12 266 LEU A O 1
ATOM 1944 N N . ILE A 1 267 ? 13.923 5.318 -25.240 1.00 93.19 267 ILE A N 1
ATOM 1945 C CA . ILE A 1 267 ? 13.030 6.306 -25.867 1.00 93.19 267 ILE A CA 1
ATOM 1946 C C . ILE A 1 267 ? 13.713 7.675 -25.981 1.00 93.19 267 ILE A C 1
ATOM 1948 O O . ILE A 1 267 ? 13.630 8.317 -27.022 1.00 93.19 267 ILE A O 1
ATOM 1952 N N . GLY A 1 268 ? 14.414 8.120 -24.938 1.00 92.00 268 GLY A N 1
ATOM 1953 C CA . GLY A 1 268 ? 15.108 9.403 -24.909 1.00 92.00 268 GLY A CA 1
ATOM 1954 C C . GLY A 1 268 ? 16.232 9.492 -25.939 1.00 9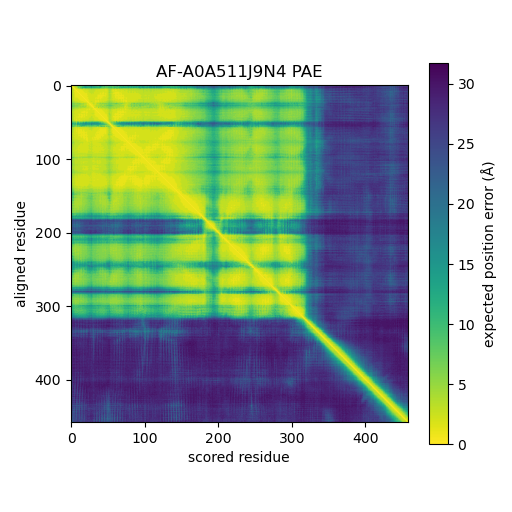2.00 268 GLY A C 1
ATOM 1955 O O . GLY A 1 268 ? 16.332 10.494 -26.644 1.00 92.00 268 GLY A O 1
ATOM 1956 N N . ILE A 1 269 ? 17.038 8.436 -26.092 1.00 91.88 269 ILE A N 1
ATOM 1957 C CA . ILE A 1 269 ? 18.078 8.388 -27.129 1.00 91.88 269 ILE A CA 1
ATOM 1958 C C . ILE A 1 269 ? 17.456 8.364 -28.532 1.00 91.88 269 ILE A C 1
ATOM 1960 O O . ILE A 1 269 ? 17.910 9.118 -29.392 1.00 91.88 269 ILE A O 1
ATOM 1964 N N . LEU A 1 270 ? 16.379 7.597 -28.753 1.00 89.69 270 LEU A N 1
ATOM 1965 C CA . LEU A 1 270 ? 15.640 7.623 -30.023 1.00 89.69 270 LEU A CA 1
ATOM 1966 C C . LEU A 1 270 ? 15.098 9.031 -30.334 1.00 89.69 270 LEU A C 1
ATOM 1968 O O . LEU A 1 270 ? 15.194 9.503 -31.467 1.00 89.69 270 LEU A O 1
ATOM 1972 N N . LEU A 1 271 ? 14.561 9.730 -29.330 1.00 89.62 271 LEU A N 1
ATOM 1973 C CA . LEU A 1 271 ? 14.071 11.101 -29.480 1.00 89.62 271 LEU A CA 1
ATOM 1974 C C . LEU A 1 271 ? 15.199 12.076 -29.823 1.00 89.62 271 LEU A C 1
ATOM 1976 O O . LEU A 1 271 ? 15.025 12.898 -30.721 1.00 89.62 271 LEU A O 1
ATOM 1980 N N . LEU A 1 272 ? 16.363 11.971 -29.175 1.00 87.81 272 LEU A N 1
ATOM 1981 C CA . LEU A 1 272 ? 17.518 12.807 -29.514 1.00 87.81 272 LEU A CA 1
ATOM 1982 C C . LEU A 1 272 ? 18.017 12.549 -30.944 1.00 87.81 272 LEU A C 1
ATOM 1984 O O . LEU A 1 272 ? 18.397 13.488 -31.639 1.00 87.81 272 LEU A O 1
ATOM 1988 N N . GLN A 1 273 ? 17.970 11.300 -31.409 1.00 82.19 273 GLN A N 1
ATOM 1989 C CA . GLN A 1 273 ? 18.367 10.932 -32.772 1.00 82.19 273 GLN A CA 1
ATOM 1990 C C . GLN A 1 273 ? 17.383 11.405 -33.839 1.00 82.19 273 GLN A C 1
ATOM 1992 O O . GLN A 1 273 ? 17.791 11.668 -34.968 1.00 82.19 273 GLN A O 1
ATOM 1997 N N . SER A 1 274 ? 16.104 11.559 -33.490 1.00 82.69 274 SER A N 1
ATOM 1998 C CA . SER A 1 274 ? 15.083 12.027 -34.432 1.00 82.69 274 SER A CA 1
ATOM 1999 C C . SER A 1 274 ? 15.297 13.470 -34.912 1.00 82.69 274 SER A C 1
ATOM 2001 O O . SER A 1 274 ? 14.637 13.900 -35.854 1.00 82.69 274 SER A O 1
ATOM 2003 N N . GLY A 1 275 ? 16.178 14.241 -34.260 1.00 78.06 275 GLY A N 1
ATOM 2004 C CA . GLY A 1 275 ? 16.371 15.664 -34.552 1.00 78.06 275 GLY A CA 1
ATOM 2005 C C . GLY A 1 275 ? 15.166 16.537 -34.182 1.00 78.06 275 GLY A C 1
ATOM 2006 O O . GLY A 1 275 ? 15.166 17.729 -34.474 1.00 78.06 275 GLY A O 1
ATOM 2007 N N . ALA A 1 276 ? 14.147 15.971 -33.521 1.00 77.38 276 ALA A N 1
ATOM 2008 C CA . ALA A 1 276 ? 12.927 16.679 -33.139 1.00 77.38 276 ALA A CA 1
ATOM 2009 C C . ALA A 1 276 ? 13.159 17.783 -32.094 1.00 77.38 276 ALA A C 1
ATOM 2011 O O . ALA A 1 276 ? 12.305 18.651 -31.924 1.00 77.38 276 ALA A O 1
ATOM 2012 N N . VAL A 1 277 ? 14.296 17.758 -31.391 1.00 77.62 277 VAL A N 1
ATOM 2013 C CA . VAL A 1 277 ? 14.663 18.765 -30.389 1.00 77.62 277 VAL A CA 1
ATOM 2014 C C . VAL A 1 277 ? 15.713 19.716 -30.982 1.00 77.62 277 VAL A C 1
ATOM 2016 O O . VAL A 1 277 ? 16.903 19.388 -30.978 1.00 77.62 277 VAL A O 1
ATOM 2019 N N . PRO A 1 278 ? 15.314 20.892 -31.503 1.00 71.88 278 PRO A N 1
ATOM 2020 C CA . PRO A 1 278 ? 16.261 21.878 -32.009 1.00 71.88 278 PRO A CA 1
ATOM 2021 C C . PRO A 1 278 ? 17.148 22.402 -30.868 1.00 71.88 278 PRO A C 1
ATOM 2023 O O . PRO A 1 278 ? 16.655 22.757 -29.800 1.00 71.88 278 PRO A O 1
ATOM 2026 N N . GLY A 1 279 ? 18.463 22.459 -31.095 1.00 73.25 279 GLY A N 1
ATOM 2027 C CA . GLY A 1 279 ? 19.432 23.055 -30.163 1.00 73.25 279 GLY A CA 1
ATOM 2028 C C . GLY A 1 279 ? 20.296 22.073 -29.362 1.00 73.25 279 GLY A C 1
ATOM 2029 O O . GLY A 1 279 ? 21.292 22.499 -28.786 1.00 73.25 279 GLY A O 1
ATOM 2030 N N . ILE A 1 280 ? 20.000 20.767 -29.370 1.00 72.31 280 ILE A N 1
ATOM 2031 C CA . ILE A 1 280 ? 20.912 19.745 -28.825 1.00 72.31 280 ILE A CA 1
ATOM 2032 C C . ILE A 1 280 ? 21.765 19.221 -29.982 1.00 72.31 280 ILE A C 1
ATOM 2034 O O . ILE A 1 280 ? 21.427 18.235 -30.636 1.00 72.31 280 ILE A O 1
ATOM 2038 N N . VAL A 1 281 ? 22.845 19.935 -30.302 1.00 60.66 281 VAL A N 1
ATOM 2039 C CA . VAL A 1 281 ? 23.704 19.588 -31.441 1.00 60.66 281 VAL A CA 1
ATOM 2040 C C . VAL A 1 281 ? 24.619 18.418 -31.067 1.00 60.66 281 VAL A C 1
ATOM 2042 O O . VAL A 1 281 ? 25.726 18.605 -30.577 1.00 60.66 281 VAL A O 1
ATOM 2045 N N . GLY A 1 282 ? 24.127 17.209 -31.345 1.00 61.72 282 GLY A N 1
ATOM 2046 C CA . GLY A 1 282 ? 24.929 16.025 -31.642 1.00 61.72 282 GLY A CA 1
ATOM 2047 C C . GLY A 1 282 ? 25.358 15.156 -30.461 1.00 61.72 282 GLY A C 1
ATOM 2048 O O . GLY A 1 282 ? 26.121 15.567 -29.595 1.00 61.72 282 GLY A O 1
ATOM 2049 N N . LEU A 1 283 ? 24.948 13.886 -30.503 1.00 69.00 283 LEU A N 1
ATOM 2050 C CA . LEU A 1 283 ? 25.578 12.808 -29.742 1.00 69.00 283 LEU A CA 1
ATOM 2051 C C . LEU A 1 283 ? 26.831 12.396 -30.523 1.00 69.00 283 LEU A C 1
ATOM 2053 O O . LEU A 1 283 ? 26.804 11.448 -31.305 1.00 69.00 283 LEU A O 1
ATOM 2057 N N . ALA A 1 284 ? 27.898 13.179 -30.387 1.00 72.62 284 ALA A N 1
ATOM 2058 C CA . ALA A 1 284 ? 29.132 12.985 -31.142 1.00 72.62 284 ALA A CA 1
ATOM 2059 C C . ALA A 1 284 ? 30.008 11.877 -30.544 1.00 72.62 284 ALA A C 1
ATOM 2061 O O . ALA A 1 284 ? 30.801 11.266 -31.257 1.00 72.62 284 ALA A O 1
ATOM 2062 N N . THR A 1 285 ? 29.874 11.609 -29.241 1.00 84.31 285 THR A N 1
ATOM 2063 C CA . THR A 1 285 ? 30.729 10.654 -28.527 1.00 84.31 285 THR A CA 1
ATOM 2064 C C . THR A 1 285 ? 29.929 9.602 -27.762 1.00 84.31 285 THR A C 1
ATOM 2066 O O . THR A 1 285 ? 28.835 9.860 -27.255 1.00 84.31 285 THR A O 1
ATOM 2069 N N . ILE A 1 286 ? 30.528 8.419 -27.594 1.00 88.81 286 ILE A N 1
ATOM 2070 C CA . ILE A 1 286 ? 29.992 7.325 -26.762 1.00 88.81 286 ILE A CA 1
ATOM 2071 C C . ILE A 1 286 ? 29.709 7.825 -25.337 1.00 88.81 286 ILE A C 1
ATOM 2073 O O . ILE A 1 286 ? 28.675 7.514 -24.750 1.00 88.81 286 ILE A O 1
ATOM 2077 N N . SER A 1 287 ? 30.600 8.663 -24.795 1.00 89.50 287 SER A N 1
ATOM 2078 C CA . SER A 1 287 ? 30.443 9.252 -23.464 1.00 89.50 287 SER A CA 1
ATOM 2079 C C . SER A 1 287 ? 29.210 10.152 -23.354 1.00 89.50 287 SER A C 1
ATOM 2081 O O . SER A 1 287 ? 28.517 10.097 -22.343 1.00 89.50 287 SER A O 1
ATOM 2083 N N . GLN A 1 288 ? 28.883 10.935 -24.386 1.00 89.75 288 GLN A N 1
ATOM 2084 C CA . GLN A 1 288 ? 27.670 11.754 -24.397 1.00 89.75 288 GLN A CA 1
ATOM 2085 C C . GLN A 1 288 ? 26.413 10.883 -24.427 1.00 89.75 288 GLN A C 1
ATOM 2087 O O . GLN A 1 288 ? 25.493 11.126 -23.649 1.00 89.75 288 GLN A O 1
ATOM 2092 N N . MET A 1 289 ? 26.388 9.835 -25.260 1.00 89.31 289 MET A N 1
ATOM 2093 C CA . MET A 1 289 ? 25.270 8.881 -25.294 1.00 89.31 289 MET A CA 1
ATOM 2094 C C . MET A 1 289 ? 25.050 8.231 -23.927 1.00 89.31 289 MET A C 1
ATOM 2096 O O . MET A 1 289 ? 23.922 8.171 -23.440 1.00 89.31 289 MET A O 1
ATOM 2100 N N . ALA A 1 290 ? 26.138 7.806 -23.283 1.00 92.50 290 ALA A N 1
ATOM 2101 C CA . ALA A 1 290 ? 26.109 7.220 -21.954 1.00 92.50 290 ALA A CA 1
ATOM 2102 C C . ALA A 1 290 ? 25.538 8.184 -20.902 1.00 92.50 290 ALA A C 1
ATOM 2104 O O . ALA A 1 290 ? 24.652 7.814 -20.130 1.00 92.50 290 ALA A O 1
ATOM 2105 N N . VAL A 1 291 ? 26.002 9.436 -20.900 1.00 94.56 291 VAL A N 1
ATOM 2106 C CA . VAL A 1 291 ? 25.515 10.473 -19.980 1.00 94.56 291 VAL A CA 1
ATOM 2107 C C . VAL A 1 291 ? 24.027 10.745 -20.201 1.00 94.56 291 VAL A C 1
ATOM 2109 O O . VAL A 1 291 ? 23.266 10.749 -19.235 1.00 94.56 291 VAL A O 1
ATOM 2112 N N . TYR A 1 292 ? 23.579 10.903 -21.450 1.00 93.75 292 TYR A N 1
ATOM 2113 C CA . TYR A 1 292 ? 22.160 11.118 -21.744 1.00 93.75 292 TYR A CA 1
ATOM 2114 C C . TYR A 1 292 ? 21.291 9.919 -21.363 1.00 93.75 292 TYR A C 1
ATOM 2116 O O . TYR A 1 292 ? 20.212 10.121 -20.812 1.00 93.75 292 TYR A O 1
ATOM 2124 N N . ALA A 1 293 ? 21.756 8.685 -21.574 1.00 95.19 293 ALA A N 1
ATOM 2125 C CA . ALA A 1 293 ? 21.037 7.488 -21.143 1.00 95.19 293 ALA A CA 1
ATOM 2126 C C . ALA A 1 293 ? 20.804 7.490 -19.621 1.00 95.19 293 ALA A C 1
ATOM 2128 O O . ALA A 1 293 ? 19.678 7.283 -19.165 1.00 95.19 293 ALA A O 1
ATOM 2129 N N . VAL A 1 294 ? 21.836 7.815 -18.833 1.00 95.88 294 VAL A N 1
ATOM 2130 C CA . VAL A 1 294 ? 21.720 7.955 -17.371 1.00 95.88 294 VAL A CA 1
ATOM 2131 C C . VAL A 1 294 ? 20.768 9.096 -16.996 1.00 95.88 294 VAL A C 1
ATOM 2133 O O . VAL A 1 294 ? 19.905 8.910 -16.137 1.00 95.88 294 VAL A O 1
ATOM 2136 N N . ILE A 1 295 ? 20.878 10.257 -17.654 1.00 95.00 295 ILE A N 1
ATOM 2137 C CA . ILE A 1 295 ? 19.999 11.414 -17.411 1.00 95.00 295 ILE A CA 1
ATOM 2138 C C . ILE A 1 295 ? 18.538 11.058 -17.698 1.00 95.00 295 ILE A C 1
ATOM 2140 O O . ILE A 1 295 ? 17.678 11.365 -16.879 1.00 95.00 295 ILE A O 1
ATOM 2144 N N . PHE A 1 296 ? 18.233 10.383 -18.807 1.00 94.19 296 PHE A N 1
ATOM 2145 C CA . PHE A 1 296 ? 16.866 9.962 -19.129 1.00 94.19 296 PHE A CA 1
ATOM 2146 C C . PHE A 1 296 ? 16.334 8.874 -18.193 1.00 94.19 296 PHE A C 1
ATOM 2148 O O . PHE A 1 296 ? 15.135 8.850 -17.905 1.00 94.19 296 PHE A O 1
ATOM 2155 N N . GLY A 1 297 ? 17.204 7.998 -17.685 1.00 92.75 297 GLY A N 1
ATOM 2156 C CA . GLY A 1 297 ? 16.859 7.069 -16.609 1.00 92.75 297 GLY A CA 1
ATOM 2157 C C . GLY A 1 297 ? 16.514 7.793 -15.302 1.00 92.75 297 GLY A C 1
ATOM 2158 O O . GLY A 1 297 ? 15.572 7.421 -14.610 1.00 92.75 297 GLY A O 1
ATOM 2159 N N . PHE A 1 298 ? 17.223 8.879 -14.987 1.00 93.81 298 PHE A N 1
ATOM 2160 C CA . PHE A 1 298 ? 16.952 9.715 -13.815 1.00 93.81 298 PHE A CA 1
ATOM 2161 C C . PHE A 1 298 ? 15.699 10.596 -13.982 1.00 93.81 298 PHE A C 1
ATOM 2163 O O . PHE A 1 298 ? 14.908 10.753 -13.050 1.00 93.81 298 PHE A O 1
ATOM 2170 N N . ALA A 1 299 ? 15.487 11.151 -15.179 1.00 91.94 299 ALA A N 1
ATOM 2171 C CA . ALA A 1 299 ? 14.427 12.115 -15.486 1.00 91.94 299 ALA A CA 1
ATOM 2172 C C . ALA A 1 299 ? 13.005 11.562 -15.291 1.00 91.94 299 ALA A C 1
ATOM 2174 O O . ALA A 1 299 ? 12.052 12.331 -15.140 1.00 91.94 299 ALA A O 1
ATOM 2175 N N . GLN A 1 300 ? 12.857 10.237 -15.236 1.00 88.56 300 GLN A N 1
ATOM 2176 C CA . GLN A 1 300 ? 11.590 9.572 -14.939 1.00 88.56 300 GLN A CA 1
ATOM 2177 C C . GLN A 1 300 ? 10.946 10.035 -13.641 1.00 88.56 300 GLN A C 1
ATOM 2179 O O . GLN A 1 300 ? 9.720 10.103 -13.548 1.00 88.56 300 GLN A O 1
ATOM 2184 N N . GLU A 1 301 ? 11.758 10.353 -12.635 1.00 88.06 301 GLU A N 1
ATOM 2185 C CA . GLU A 1 301 ? 11.260 10.771 -11.330 1.00 88.06 301 GLU A CA 1
ATOM 2186 C C . GLU A 1 301 ? 10.500 12.097 -11.429 1.00 88.06 301 GLU A C 1
ATOM 2188 O O . GLU A 1 301 ? 9.471 12.258 -10.779 1.00 88.06 301 GLU A O 1
ATOM 2193 N N . THR A 1 302 ? 10.945 13.026 -12.278 1.00 84.81 302 THR A N 1
ATOM 2194 C CA . THR A 1 302 ? 10.271 14.317 -12.469 1.00 84.81 302 THR A CA 1
ATOM 2195 C C . THR A 1 302 ? 8.885 14.128 -13.076 1.00 84.81 302 THR A C 1
ATOM 2197 O O . THR A 1 302 ? 7.910 14.690 -12.579 1.00 84.81 302 THR A O 1
ATOM 2200 N N . VAL A 1 303 ? 8.783 13.293 -14.115 1.00 80.00 303 VAL A N 1
ATOM 2201 C CA . VAL A 1 303 ? 7.505 12.996 -14.780 1.00 80.00 303 VAL A CA 1
ATOM 2202 C C . VAL A 1 303 ? 6.571 12.251 -13.830 1.00 80.00 303 VAL A C 1
ATOM 2204 O O . VAL A 1 303 ? 5.410 12.626 -13.684 1.00 80.00 303 VAL A O 1
ATOM 2207 N N . THR A 1 304 ? 7.091 11.244 -13.126 1.00 81.25 304 THR A N 1
ATOM 2208 C CA . THR A 1 304 ? 6.301 10.444 -12.182 1.00 81.25 304 THR A CA 1
ATOM 2209 C C . THR A 1 304 ? 5.774 11.307 -11.038 1.00 81.25 304 THR A C 1
ATOM 2211 O O . THR A 1 304 ? 4.594 11.225 -10.716 1.00 81.25 304 THR A O 1
ATOM 2214 N N . ARG A 1 305 ? 6.601 12.201 -10.478 1.00 84.12 305 ARG A N 1
ATOM 2215 C CA . ARG A 1 305 ? 6.170 13.143 -9.433 1.00 84.12 305 ARG A CA 1
ATOM 2216 C C . ARG A 1 305 ? 5.099 14.104 -9.913 1.00 84.12 305 ARG A C 1
ATOM 2218 O O . ARG A 1 305 ? 4.177 14.397 -9.161 1.00 84.12 305 ARG A O 1
ATOM 2225 N N . LEU A 1 306 ? 5.208 14.598 -11.144 1.00 82.62 306 LEU A N 1
ATOM 2226 C CA . LEU A 1 306 ? 4.202 15.495 -11.698 1.00 82.62 306 LEU A CA 1
ATOM 2227 C C . LEU A 1 306 ? 2.851 14.784 -11.849 1.00 82.62 306 LEU A C 1
ATOM 2229 O O . LEU A 1 306 ? 1.833 15.340 -11.443 1.00 82.62 306 LEU A O 1
ATOM 2233 N N . LEU A 1 307 ? 2.844 13.555 -12.378 1.00 78.38 307 LEU A N 1
ATOM 2234 C CA . LEU A 1 307 ? 1.628 12.742 -12.476 1.00 78.38 307 LEU A CA 1
ATOM 2235 C C . LEU A 1 307 ? 1.054 12.420 -11.095 1.00 78.38 307 LEU A C 1
ATOM 2237 O O . LEU A 1 307 ? -0.154 12.516 -10.903 1.00 78.38 307 LEU A O 1
ATOM 2241 N N . GLU A 1 308 ? 1.907 12.075 -10.130 1.00 82.12 308 GLU A N 1
ATOM 2242 C CA . GLU A 1 308 ? 1.470 11.754 -8.773 1.00 82.12 308 GLU A CA 1
ATOM 2243 C C . GLU A 1 308 ? 0.864 12.975 -8.067 1.00 82.12 308 GLU A C 1
ATOM 2245 O O . GLU A 1 308 ? -0.167 12.856 -7.411 1.00 82.12 308 GLU A O 1
ATOM 2250 N N . ASN A 1 309 ? 1.441 14.164 -8.255 1.00 84.06 309 ASN A N 1
ATOM 2251 C CA . ASN A 1 309 ? 0.866 15.404 -7.737 1.00 84.06 309 ASN A CA 1
ATOM 2252 C C . ASN A 1 309 ? -0.493 15.699 -8.385 1.00 84.06 309 ASN A C 1
ATOM 2254 O O . ASN A 1 309 ? -1.457 15.961 -7.676 1.00 84.06 309 ASN A O 1
ATOM 2258 N N . ARG A 1 310 ? -0.606 15.548 -9.711 1.00 79.62 310 ARG A N 1
ATOM 2259 C CA . ARG A 1 310 ? -1.879 15.746 -10.422 1.00 79.62 310 ARG A CA 1
ATOM 2260 C C . ARG A 1 310 ? -2.960 14.758 -9.993 1.00 79.62 310 ARG A C 1
ATOM 2262 O O . ARG A 1 310 ? -4.116 15.152 -9.900 1.00 79.62 310 ARG A O 1
ATOM 2269 N N . ALA A 1 311 ? -2.602 13.506 -9.715 1.00 78.50 311 ALA A N 1
ATOM 2270 C CA . ALA A 1 311 ? -3.548 12.521 -9.199 1.00 78.50 311 ALA A CA 1
ATOM 2271 C C . ALA A 1 311 ? -4.099 12.940 -7.823 1.00 78.50 311 ALA A C 1
ATOM 2273 O O . ALA A 1 311 ? -5.308 12.914 -7.619 1.00 78.50 311 ALA A O 1
ATOM 2274 N N . ARG A 1 312 ? -3.235 13.419 -6.915 1.00 78.81 312 ARG A N 1
ATOM 2275 C CA . ARG A 1 312 ? -3.663 13.926 -5.597 1.00 78.81 312 ARG A CA 1
ATOM 2276 C C . ARG A 1 312 ? -4.547 15.171 -5.696 1.00 78.81 312 ARG A C 1
ATOM 2278 O O . ARG A 1 312 ? -5.502 15.297 -4.932 1.00 78.81 312 ARG A O 1
ATOM 2285 N N . ASP A 1 313 ? -4.266 16.071 -6.633 1.00 78.62 313 ASP A N 1
ATOM 2286 C CA . ASP A 1 313 ? -5.082 17.276 -6.833 1.00 78.62 313 ASP A CA 1
ATOM 2287 C C . ASP A 1 313 ? -6.500 16.922 -7.324 1.00 78.62 313 ASP A C 1
ATOM 2289 O O . ASP A 1 313 ? -7.483 17.523 -6.893 1.00 78.62 313 ASP A O 1
ATOM 2293 N N . VAL A 1 314 ? -6.633 15.904 -8.183 1.00 79.50 314 VAL A N 1
ATOM 2294 C CA . VAL A 1 314 ? -7.939 15.430 -8.681 1.00 79.50 314 VAL A CA 1
ATOM 2295 C C . VAL A 1 314 ? -8.728 14.693 -7.594 1.00 79.50 314 VAL A C 1
ATOM 2297 O O . VAL A 1 314 ? -9.939 14.900 -7.469 1.00 79.50 314 VAL A O 1
ATOM 2300 N N . ASP A 1 315 ? -8.052 13.894 -6.766 1.00 75.25 315 ASP A N 1
ATOM 2301 C CA . ASP A 1 315 ? -8.684 13.196 -5.641 1.00 75.25 315 ASP A CA 1
ATOM 2302 C C . ASP A 1 315 ? -9.146 14.175 -4.550 1.00 75.25 315 ASP A C 1
ATOM 2304 O O . ASP A 1 315 ? -10.225 14.018 -3.983 1.00 75.25 315 ASP A O 1
ATOM 2308 N N . THR A 1 316 ? -8.379 15.234 -4.273 1.00 72.75 316 THR A N 1
ATOM 2309 C CA . THR A 1 316 ? -8.784 16.262 -3.297 1.00 72.75 316 THR A CA 1
ATOM 2310 C C . THR A 1 316 ? -9.881 17.182 -3.838 1.00 72.75 316 THR A C 1
ATOM 2312 O O . THR A 1 316 ? -10.783 17.546 -3.086 1.00 72.75 316 THR A O 1
ATOM 2315 N N . GLY A 1 317 ? -9.877 17.490 -5.141 1.00 62.06 317 GLY A N 1
ATOM 2316 C CA . GLY A 1 317 ? -10.928 18.275 -5.801 1.00 62.06 317 GLY A CA 1
ATOM 2317 C C . GLY A 1 317 ? -12.288 17.570 -5.897 1.00 62.06 317 GLY A C 1
ATOM 2318 O O . GLY A 1 317 ? -13.312 18.235 -6.033 1.00 62.06 317 GLY A O 1
ATOM 2319 N N . THR A 1 318 ? -12.321 16.239 -5.789 1.00 54.50 318 THR A N 1
ATOM 2320 C CA . THR A 1 318 ? -13.561 15.438 -5.762 1.00 54.50 318 THR A CA 1
ATOM 2321 C C . THR A 1 318 ? -13.948 14.954 -4.360 1.00 54.50 318 THR A C 1
ATOM 2323 O O . THR A 1 318 ? -15.053 14.449 -4.168 1.00 54.50 318 THR A O 1
ATOM 2326 N N . ALA A 1 319 ? -13.104 15.187 -3.348 1.00 46.91 319 ALA A N 1
ATOM 2327 C CA . ALA A 1 319 ? -13.362 14.872 -1.942 1.00 46.91 319 ALA A CA 1
ATOM 2328 C C . ALA A 1 319 ? -14.160 15.964 -1.184 1.00 46.91 319 ALA A C 1
ATOM 2330 O O . ALA A 1 319 ? -13.999 16.127 0.026 1.00 46.91 319 ALA A O 1
ATOM 2331 N N . ALA A 1 320 ? -15.060 16.679 -1.868 1.00 40.03 320 ALA A N 1
ATOM 2332 C CA . ALA A 1 320 ? -16.174 17.410 -1.254 1.00 40.03 320 ALA A CA 1
ATOM 2333 C C . ALA A 1 320 ? -17.476 16.590 -1.422 1.00 40.03 320 ALA A C 1
ATOM 2335 O O . ALA A 1 320 ? -17.645 15.864 -2.397 1.00 40.03 320 ALA A O 1
ATOM 2336 N N . PRO A 1 321 ? -18.385 16.614 -0.440 1.00 43.97 321 PRO A N 1
ATOM 2337 C CA . PRO A 1 321 ? -18.651 15.526 0.496 1.00 43.97 321 PRO A CA 1
ATOM 2338 C C . PRO A 1 321 ? -19.466 14.354 -0.092 1.00 43.97 321 PRO A C 1
ATOM 2340 O O . PRO A 1 321 ? -20.687 14.308 0.025 1.00 43.97 321 PRO A O 1
ATOM 2343 N N . GLN A 1 322 ? -18.799 13.299 -0.575 1.00 39.19 322 GLN A N 1
ATOM 2344 C CA . GLN A 1 322 ? -19.436 11.973 -0.708 1.00 39.19 322 GLN A CA 1
ATOM 2345 C C . GLN A 1 322 ? -19.461 11.165 0.603 1.00 39.19 322 GLN A C 1
ATOM 2347 O O . GLN A 1 322 ? -20.061 10.094 0.659 1.00 39.19 322 GLN A O 1
ATOM 2352 N N . ALA A 1 323 ? -18.931 11.718 1.700 1.00 41.78 323 ALA A N 1
ATOM 2353 C CA . ALA A 1 323 ? -19.123 11.178 3.049 1.00 41.78 323 ALA A CA 1
ATOM 2354 C C . ALA A 1 323 ? -20.570 11.330 3.580 1.00 41.78 323 ALA A C 1
ATOM 2356 O O . ALA A 1 323 ? -20.854 10.878 4.687 1.00 41.78 323 ALA A O 1
ATOM 2357 N N . ALA A 1 324 ? -21.487 11.937 2.811 1.00 44.00 324 ALA A N 1
ATOM 2358 C CA . ALA A 1 324 ? -22.887 12.128 3.199 1.00 44.00 324 ALA A CA 1
ATOM 2359 C C . ALA A 1 324 ? -23.912 11.250 2.444 1.00 44.00 324 ALA A C 1
ATOM 2361 O O . ALA A 1 324 ? -25.066 11.234 2.854 1.00 44.00 324 ALA A O 1
ATOM 2362 N N . THR A 1 325 ? -23.539 10.495 1.394 1.00 41.78 325 THR A N 1
ATOM 2363 C CA . THR A 1 325 ? -24.542 9.788 0.544 1.00 41.78 325 THR A CA 1
ATOM 2364 C C . THR A 1 325 ? -24.372 8.260 0.461 1.00 41.78 325 THR A C 1
ATOM 2366 O O . THR A 1 325 ? -25.108 7.595 -0.257 1.00 41.78 325 THR A O 1
ATOM 2369 N N . GLN A 1 326 ? -23.461 7.650 1.226 1.00 42.84 326 GLN A N 1
ATOM 2370 C CA . GLN A 1 326 ? -23.402 6.179 1.377 1.00 42.84 326 GLN A CA 1
ATOM 2371 C C . GLN A 1 326 ? -23.666 5.711 2.813 1.00 42.84 326 GLN A C 1
ATOM 2373 O O . GLN A 1 326 ? -23.132 4.701 3.263 1.00 42.84 326 GLN A O 1
ATOM 2378 N N . SER A 1 327 ? -24.526 6.434 3.534 1.00 43.50 327 SER A N 1
ATOM 2379 C CA . SER A 1 327 ? -25.141 5.931 4.760 1.00 43.50 327 SER A CA 1
ATOM 2380 C C . SER A 1 327 ? -26.621 5.644 4.492 1.00 43.50 327 SER A C 1
ATOM 2382 O O . SER A 1 327 ? -27.357 6.550 4.118 1.00 43.50 327 SER A O 1
ATOM 2384 N N . ALA A 1 328 ? -27.002 4.384 4.730 1.00 38.12 328 ALA A N 1
ATOM 2385 C CA . ALA A 1 328 ? -28.343 3.786 4.774 1.00 38.12 328 ALA A CA 1
ATOM 2386 C C . ALA A 1 328 ? -28.970 3.269 3.454 1.00 38.12 328 ALA A C 1
ATOM 2388 O O . ALA A 1 328 ? -29.546 4.034 2.685 1.00 38.12 328 ALA A O 1
ATOM 2389 N N . PRO A 1 329 ? -29.095 1.937 3.279 1.00 39.72 329 PRO A N 1
ATOM 2390 C CA . PRO A 1 329 ? -30.428 1.370 3.166 1.00 39.72 329 PRO A CA 1
ATOM 2391 C C . PRO A 1 329 ? -31.116 1.498 4.535 1.00 39.72 329 PRO A C 1
ATOM 2393 O O . PRO A 1 329 ? -30.543 1.156 5.569 1.00 39.72 329 PRO A O 1
ATOM 2396 N N . ASN A 1 330 ? -32.328 2.047 4.530 1.00 47.31 330 ASN A N 1
ATOM 2397 C CA . ASN A 1 330 ? -33.185 2.239 5.695 1.00 47.31 330 ASN A CA 1
ATOM 2398 C C . ASN A 1 330 ? -33.254 0.988 6.582 1.00 47.31 330 ASN A C 1
ATOM 2400 O O . ASN A 1 330 ? -33.941 0.018 6.278 1.00 47.31 330 ASN A O 1
ATOM 2404 N N . GLY A 1 331 ? -32.573 1.063 7.715 1.00 38.12 331 GLY A N 1
ATOM 2405 C CA . GLY A 1 331 ? -32.806 0.238 8.883 1.00 38.12 331 GLY A CA 1
ATOM 2406 C C . GLY A 1 331 ? -32.655 1.156 10.076 1.00 38.12 331 GLY A C 1
ATOM 2407 O O . GLY A 1 331 ? -31.596 1.188 10.698 1.00 38.12 331 GLY A O 1
ATOM 2408 N N . SER A 1 332 ? -33.676 1.977 10.334 1.00 34.88 332 SER A N 1
ATOM 2409 C CA . SER A 1 332 ? -33.789 2.710 11.588 1.00 34.88 332 SER A CA 1
ATOM 2410 C C . SER A 1 332 ? -33.737 1.683 12.712 1.00 34.88 332 SER A C 1
ATOM 2412 O O . SER A 1 332 ? -34.723 1.011 13.013 1.00 34.88 332 SER A O 1
ATOM 2414 N N . LEU A 1 333 ? -32.562 1.533 13.309 1.00 37.81 333 LEU A N 1
ATOM 2415 C CA . LEU A 1 333 ? -32.397 0.841 14.569 1.00 37.81 333 LEU A CA 1
ATOM 2416 C C . LEU A 1 333 ? -32.959 1.792 15.628 1.00 37.81 333 LEU A C 1
ATOM 2418 O O . LEU A 1 333 ? -32.238 2.542 16.280 1.00 37.81 333 LEU A O 1
ATOM 2422 N N . VAL A 1 334 ? -34.291 1.816 15.698 1.00 37.56 334 VAL A N 1
ATOM 2423 C CA . VAL A 1 334 ? -35.033 2.232 16.878 1.00 37.56 334 VAL A CA 1
ATOM 2424 C C . VAL A 1 334 ? -34.535 1.300 17.973 1.00 37.56 334 VAL A C 1
ATOM 2426 O O . VAL A 1 334 ? -34.820 0.105 17.961 1.00 37.56 334 VAL A O 1
ATOM 2429 N N . LEU A 1 335 ? -33.688 1.824 18.855 1.00 39.22 335 LEU A N 1
ATOM 2430 C CA . LEU A 1 335 ? -33.462 1.209 20.154 1.00 39.22 335 LEU A CA 1
ATOM 2431 C C . LEU A 1 335 ? -34.837 1.179 20.833 1.00 39.22 335 LEU A C 1
ATOM 2433 O O . LEU A 1 335 ? -35.408 2.255 21.011 1.00 39.22 335 LEU A O 1
ATOM 2437 N N . PRO A 1 336 ? -35.408 0.003 21.143 1.00 36.69 336 PRO A N 1
ATOM 2438 C CA . PRO A 1 336 ? -36.628 -0.039 21.923 1.00 36.69 336 PRO A CA 1
ATOM 2439 C C . PRO A 1 336 ? -36.281 0.485 23.317 1.00 36.69 336 PRO A C 1
ATOM 2441 O O . PRO A 1 336 ? -35.544 -0.159 24.067 1.00 36.69 336 PRO A O 1
ATOM 2444 N N . ASP A 1 337 ? -36.765 1.685 23.628 1.00 39.31 337 ASP A N 1
ATOM 2445 C CA . ASP A 1 337 ? -36.988 2.075 25.011 1.00 39.31 337 ASP A CA 1
ATOM 2446 C C . ASP A 1 337 ? -38.047 1.116 25.577 1.00 39.31 337 ASP A C 1
ATOM 2448 O O . ASP A 1 337 ? -39.106 0.926 24.986 1.00 39.31 337 ASP A O 1
ATOM 2452 N N . GLU A 1 338 ? -37.674 0.456 26.671 1.00 50.06 338 GLU A N 1
ATOM 2453 C CA . GLU A 1 338 ? -38.548 -0.016 27.750 1.00 50.06 338 GLU A CA 1
ATOM 2454 C C . GLU A 1 338 ? -39.921 -0.603 27.357 1.00 50.06 338 GLU A C 1
ATOM 2456 O O . GLU A 1 338 ? -40.897 0.126 27.294 1.00 50.06 338 GLU A O 1
ATOM 2461 N N . ASP A 1 339 ? -40.016 -1.931 27.194 1.00 42.34 339 ASP A N 1
ATOM 2462 C CA . ASP A 1 339 ? -40.918 -2.783 28.000 1.00 42.34 339 ASP A CA 1
ATOM 2463 C C . ASP A 1 339 ? -40.700 -4.267 27.637 1.00 42.34 339 ASP A C 1
ATOM 2465 O O . ASP A 1 339 ? -41.145 -4.756 26.599 1.00 42.34 339 ASP A O 1
ATOM 2469 N N . LEU A 1 340 ? -39.962 -5.010 28.466 1.00 43.78 340 LEU A N 1
ATOM 2470 C CA . LEU A 1 340 ? -39.842 -6.471 28.338 1.00 43.78 340 LEU A CA 1
ATOM 2471 C C . LEU A 1 340 ? -40.368 -7.133 29.612 1.00 43.78 340 LEU A C 1
ATOM 2473 O O . LEU A 1 340 ? -39.680 -7.912 30.274 1.00 43.78 340 LEU A O 1
ATOM 2477 N N . GLY A 1 341 ? -41.584 -6.730 29.975 1.00 38.97 341 GLY A N 1
ATOM 2478 C CA . GLY A 1 341 ? -42.245 -7.092 31.213 1.00 38.97 341 GLY A CA 1
ATOM 2479 C C . GLY A 1 341 ? -43.586 -7.800 31.062 1.00 38.97 341 GLY A C 1
ATOM 2480 O O . GLY A 1 341 ? -44.264 -7.861 32.071 1.00 38.97 341 GLY A O 1
ATOM 2481 N N . ASP A 1 342 ? -44.010 -8.324 29.901 1.00 40.06 342 ASP A N 1
ATOM 2482 C CA . ASP A 1 342 ? -45.309 -9.032 29.861 1.00 40.06 342 ASP A CA 1
ATOM 2483 C C . ASP A 1 342 ? -45.535 -9.978 28.662 1.00 40.06 342 ASP A C 1
ATOM 2485 O O . ASP A 1 342 ? -46.359 -9.731 27.788 1.00 40.06 342 ASP A O 1
ATOM 2489 N N . VAL A 1 343 ? -44.805 -11.099 28.582 1.00 40.84 343 VAL A N 1
ATOM 2490 C CA . VAL A 1 343 ? -45.161 -12.188 27.642 1.00 40.84 343 VAL A CA 1
ATOM 2491 C C . VAL A 1 343 ? -45.033 -13.550 28.315 1.00 40.84 343 VAL A C 1
ATOM 2493 O O . VAL A 1 343 ? -44.275 -14.402 27.871 1.00 40.84 343 VAL A O 1
ATOM 2496 N N . LEU A 1 344 ? -45.774 -13.757 29.407 1.00 40.53 344 LEU A N 1
ATOM 2497 C CA . LEU A 1 344 ? -46.257 -15.074 29.848 1.00 40.53 344 LEU A CA 1
ATOM 2498 C C . LEU A 1 344 ? -47.537 -14.877 30.683 1.00 40.53 344 LEU A C 1
ATOM 2500 O O . LEU A 1 344 ? -47.520 -15.023 31.903 1.00 40.53 344 LEU A O 1
ATOM 2504 N N . GLY A 1 345 ? -48.660 -14.560 30.031 1.00 32.84 345 GLY A N 1
ATOM 2505 C CA . GLY A 1 345 ? -49.933 -14.399 30.735 1.00 32.84 345 GLY A CA 1
ATOM 2506 C C . GLY A 1 345 ? -51.170 -14.360 29.838 1.00 32.84 345 GLY A C 1
ATOM 2507 O O . GLY A 1 345 ? -51.489 -13.324 29.289 1.00 32.84 345 GLY A O 1
ATOM 2508 N N . GLY A 1 346 ? -51.881 -15.491 29.760 1.00 33.59 346 GLY A N 1
ATOM 2509 C CA . GLY A 1 346 ? -53.352 -15.556 29.855 1.00 33.59 346 GLY A CA 1
ATOM 2510 C C . GLY A 1 346 ? -54.221 -14.977 28.728 1.00 33.59 346 GLY A C 1
ATOM 2511 O O . GLY A 1 346 ? -54.286 -13.777 28.518 1.00 33.59 346 GLY A O 1
ATOM 2512 N N . GLY A 1 347 ? -54.987 -15.860 28.076 1.00 33.88 347 GLY A N 1
ATOM 2513 C CA . GLY A 1 347 ? -56.002 -15.526 27.074 1.00 33.88 347 GLY A CA 1
ATOM 2514 C C . GLY A 1 347 ? -57.207 -14.707 27.560 1.00 33.88 347 GLY A C 1
ATOM 2515 O O . GLY A 1 347 ? -57.430 -14.539 28.755 1.00 33.88 347 GLY A O 1
ATOM 2516 N N . GLY A 1 348 ? -58.046 -14.303 26.602 1.00 31.53 348 GLY A N 1
ATOM 2517 C CA . GLY A 1 348 ? -59.401 -13.810 26.863 1.00 31.53 348 GLY A CA 1
ATOM 2518 C C . GLY A 1 348 ? -59.962 -12.885 25.779 1.00 31.53 348 GLY A C 1
ATOM 2519 O O . GLY A 1 348 ? -59.612 -11.719 25.763 1.00 31.53 348 GLY A O 1
ATOM 2520 N N . ALA A 1 349 ? -60.819 -13.460 24.926 1.00 34.72 349 ALA A N 1
ATOM 2521 C CA . ALA A 1 349 ? -62.112 -12.970 24.411 1.00 34.72 349 ALA A CA 1
ATOM 2522 C C . ALA A 1 349 ? -62.324 -11.521 23.891 1.00 34.72 349 ALA A C 1
ATOM 2524 O O . ALA A 1 349 ? -62.026 -10.560 24.585 1.00 34.72 349 ALA A O 1
ATOM 2525 N N . ASP A 1 350 ? -63.043 -11.467 22.749 1.00 34.53 350 ASP A N 1
ATOM 2526 C CA . ASP A 1 350 ? -63.962 -10.419 22.238 1.00 34.53 350 ASP A CA 1
ATOM 2527 C C . ASP A 1 350 ? -63.345 -9.031 21.936 1.00 34.53 350 ASP A C 1
ATOM 2529 O O . ASP A 1 350 ? -62.476 -8.558 22.644 1.00 34.53 350 ASP A O 1
ATOM 2533 N N . GLY A 1 351 ? -63.673 -8.258 20.899 1.00 36.50 351 GLY A N 1
ATOM 2534 C CA . GLY A 1 351 ? -64.798 -8.147 19.973 1.00 36.50 351 GLY A CA 1
ATOM 2535 C C . GLY A 1 351 ? -64.939 -6.645 19.616 1.00 36.50 351 GLY A C 1
ATOM 2536 O O . GLY A 1 351 ? -64.584 -5.811 20.441 1.00 36.50 351 GLY A O 1
ATOM 2537 N N . GLN A 1 352 ? -65.491 -6.331 18.432 1.00 35.69 352 GLN A N 1
ATOM 2538 C CA . GLN A 1 352 ? -65.924 -5.001 17.917 1.00 35.69 352 GLN A CA 1
ATOM 2539 C C . GLN A 1 352 ? -64.827 -4.087 17.322 1.00 35.69 352 GLN A C 1
ATOM 2541 O O . GLN A 1 352 ? -63.821 -3.805 17.959 1.00 35.69 352 GLN A O 1
ATOM 2546 N N . ASP A 1 353 ? -64.852 -3.789 16.014 1.00 40.16 353 ASP A N 1
ATOM 2547 C CA . ASP A 1 353 ? -65.705 -2.812 15.289 1.00 40.16 353 ASP A CA 1
ATOM 2548 C C . ASP A 1 353 ? -65.646 -1.401 15.890 1.00 40.16 353 ASP A C 1
ATOM 2550 O O . ASP A 1 353 ? -66.246 -1.165 16.929 1.00 40.16 353 ASP A O 1
ATOM 2554 N N . GLU A 1 354 ? -64.985 -0.464 15.196 1.00 40.34 354 GLU A N 1
ATOM 2555 C CA . GLU A 1 354 ? -65.599 0.820 14.836 1.00 40.34 354 GLU A CA 1
ATOM 2556 C C . GLU A 1 354 ? -64.789 1.571 13.763 1.00 40.34 354 GLU A C 1
ATOM 2558 O O . GLU A 1 354 ? -63.581 1.788 13.847 1.00 40.34 354 GLU A O 1
ATOM 2563 N N . THR A 1 355 ? -65.524 1.942 12.720 1.00 43.41 355 THR A N 1
ATOM 2564 C CA . THR A 1 355 ? -65.215 2.888 11.650 1.00 43.41 355 THR A CA 1
ATOM 2565 C C . THR A 1 355 ? -65.153 4.323 12.170 1.00 43.41 355 THR A C 1
ATOM 2567 O O . THR A 1 355 ? -65.997 4.716 12.971 1.00 43.41 355 THR A O 1
ATOM 2570 N N . GLY A 1 356 ? -64.250 5.140 11.627 1.00 34.94 356 GLY A N 1
ATOM 2571 C CA . GLY A 1 356 ? -64.228 6.583 11.867 1.00 34.94 356 GLY A CA 1
ATOM 2572 C C . GLY A 1 356 ? -63.564 7.346 10.726 1.00 34.94 356 GLY A C 1
ATOM 2573 O O . GLY A 1 356 ? -62.360 7.582 10.755 1.00 34.94 356 GLY A O 1
ATOM 2574 N N . GLU A 1 357 ? -64.363 7.711 9.722 1.00 42.69 357 GLU A N 1
ATOM 2575 C CA . GLU A 1 357 ? -64.149 8.908 8.898 1.00 42.69 357 GLU A CA 1
ATOM 2576 C C . GLU A 1 357 ? -64.070 10.141 9.805 1.00 42.69 357 GLU A C 1
ATOM 2578 O O . GLU A 1 357 ? -64.861 10.241 10.740 1.00 42.69 357 GLU A O 1
ATOM 2583 N N . LEU A 1 358 ? -63.176 11.086 9.498 1.00 42.25 358 LEU A N 1
ATOM 2584 C CA . LEU A 1 358 ? -63.433 12.518 9.671 1.00 42.25 358 LEU A CA 1
ATOM 2585 C C . LEU A 1 358 ? -62.446 13.357 8.848 1.00 42.25 358 LEU A C 1
ATOM 2587 O O . LEU A 1 358 ? -61.262 13.051 8.715 1.00 42.25 358 LEU A O 1
ATOM 2591 N N . GLU A 1 359 ? -63.036 14.383 8.254 1.00 35.41 359 GLU A N 1
ATOM 2592 C CA . GLU A 1 359 ? -62.553 15.287 7.225 1.00 35.41 359 GLU A CA 1
ATOM 2593 C C . GLU A 1 359 ? -61.634 16.408 7.750 1.00 35.41 359 GLU A C 1
ATOM 2595 O O . GLU A 1 359 ? -61.650 16.745 8.929 1.00 35.41 359 GLU A O 1
ATOM 2600 N N . ALA A 1 360 ? -60.876 16.967 6.797 1.00 40.66 360 ALA A N 1
ATOM 2601 C CA . ALA A 1 360 ? -60.547 18.380 6.551 1.00 40.66 360 ALA A CA 1
ATOM 2602 C C . ALA A 1 360 ? -60.286 19.362 7.714 1.00 40.66 360 ALA A C 1
ATOM 2604 O O . ALA A 1 360 ? -61.175 19.639 8.507 1.00 40.66 360 ALA A O 1
ATOM 2605 N N . ASP A 1 361 ? -59.092 19.969 7.690 1.00 31.70 361 ASP A N 1
ATOM 2606 C CA . ASP A 1 361 ? -58.733 21.414 7.700 1.00 31.70 361 ASP A CA 1
ATOM 2607 C C . ASP A 1 361 ? -57.233 21.484 8.105 1.00 31.70 361 ASP A C 1
ATOM 2609 O O . ASP A 1 361 ? -56.717 20.544 8.700 1.00 31.70 361 ASP A O 1
ATOM 2613 N N . GLU A 1 362 ? -56.370 22.446 7.798 1.00 40.16 362 GLU A N 1
ATOM 2614 C CA . GLU A 1 362 ? -56.500 23.847 7.434 1.00 40.16 362 GLU A CA 1
ATOM 2615 C C . GLU A 1 362 ? -55.147 24.281 6.822 1.00 40.16 362 GLU A C 1
ATOM 2617 O O . GLU A 1 362 ? -54.082 23.741 7.135 1.00 40.16 362 GLU A O 1
ATOM 2622 N N . SER A 1 363 ? -55.208 25.274 5.948 1.00 41.22 363 SER A N 1
ATOM 2623 C CA . SER A 1 363 ? -54.126 26.056 5.343 1.00 41.22 363 SER A CA 1
ATOM 2624 C C . SER A 1 363 ? -53.080 26.629 6.312 1.00 41.22 363 SER A C 1
ATOM 2626 O O . SER A 1 363 ? -53.482 27.239 7.296 1.00 41.22 363 SER A O 1
ATOM 2628 N N . VAL A 1 364 ? -51.790 26.629 5.933 1.00 48.94 364 VAL A N 1
ATOM 2629 C CA . VAL A 1 364 ? -50.866 27.769 6.156 1.00 48.94 364 VAL A CA 1
ATOM 2630 C C . VAL A 1 364 ? -49.818 27.819 5.032 1.00 48.94 364 VAL A C 1
ATOM 2632 O O . VAL A 1 364 ? -48.945 26.958 4.935 1.00 48.94 364 VAL A O 1
ATOM 2635 N N . ASP A 1 365 ? -49.935 28.848 4.194 1.00 41.97 365 ASP A N 1
ATOM 2636 C CA . ASP A 1 365 ? -48.889 29.407 3.334 1.00 41.97 365 ASP A CA 1
ATOM 2637 C C . ASP A 1 365 ? -47.797 30.080 4.182 1.00 41.97 365 ASP A C 1
ATOM 2639 O O . ASP A 1 365 ? -48.129 30.881 5.050 1.00 41.97 365 ASP A O 1
ATOM 2643 N N . GLU A 1 366 ? -46.516 29.869 3.862 1.00 42.88 366 GLU A N 1
ATOM 2644 C CA . GLU A 1 366 ? -45.515 30.945 3.938 1.00 42.88 366 GLU A CA 1
ATOM 2645 C C . GLU A 1 366 ? -44.368 30.712 2.927 1.00 42.88 366 GLU A C 1
ATOM 2647 O O . GLU A 1 366 ? -43.795 29.618 2.882 1.00 42.88 366 GLU A O 1
ATOM 2652 N N . PRO A 1 367 ? -44.024 31.719 2.100 1.00 53.12 367 PRO A N 1
ATOM 2653 C CA . PRO A 1 367 ? -42.886 31.686 1.188 1.00 53.12 367 PRO A CA 1
ATOM 2654 C C . PRO A 1 367 ? -41.605 32.147 1.900 1.00 53.12 367 PRO A C 1
ATOM 2656 O O . PRO A 1 367 ? -41.608 33.154 2.605 1.00 53.12 367 PRO A O 1
ATOM 2659 N N . VAL A 1 368 ? -40.489 31.446 1.688 1.00 50.19 368 VAL A N 1
ATOM 2660 C CA . VAL A 1 368 ? -39.168 31.937 2.109 1.00 50.19 368 VAL A CA 1
ATOM 2661 C C . VAL A 1 368 ? -38.537 32.679 0.939 1.00 50.19 368 VAL A C 1
ATOM 2663 O O . VAL A 1 368 ? -38.226 32.082 -0.091 1.00 50.19 368 VAL A O 1
ATOM 2666 N N . ASP A 1 369 ? -38.409 33.988 1.142 1.00 39.44 369 ASP A N 1
ATOM 2667 C CA . ASP A 1 369 ? -37.791 34.970 0.262 1.00 39.44 369 ASP A CA 1
ATOM 2668 C C . ASP A 1 369 ? -36.328 34.635 -0.052 1.00 39.44 369 ASP A C 1
ATOM 2670 O O . ASP A 1 369 ? -35.513 34.303 0.813 1.00 39.44 369 ASP A O 1
ATOM 2674 N N . GLU A 1 370 ? -36.023 34.773 -1.334 1.00 45.34 370 GLU A N 1
ATOM 2675 C CA . GLU A 1 370 ? -34.716 34.684 -1.954 1.00 45.34 370 GLU A CA 1
ATOM 2676 C C . GLU A 1 370 ? -34.157 36.113 -2.037 1.00 45.34 370 GLU A C 1
ATOM 2678 O O . GLU A 1 370 ? -34.583 36.910 -2.869 1.00 45.34 370 GLU A O 1
ATOM 2683 N N . SER A 1 371 ? -33.212 36.465 -1.162 1.00 40.66 371 SER A N 1
ATOM 2684 C CA . SER A 1 371 ? -32.426 37.698 -1.289 1.00 40.66 371 SER A CA 1
ATOM 2685 C C . SER A 1 371 ? -30.939 37.366 -1.195 1.00 40.66 371 SER A C 1
ATOM 2687 O O . SER A 1 371 ? -30.372 37.214 -0.111 1.00 40.66 371 SER A O 1
ATOM 2689 N N . VAL A 1 372 ? -30.329 37.204 -2.367 1.00 48.12 372 VAL A N 1
ATOM 2690 C CA . VAL A 1 372 ? -28.880 37.175 -2.566 1.00 48.12 372 VAL A CA 1
ATOM 2691 C C . VAL A 1 372 ? -28.415 38.625 -2.654 1.00 48.12 372 VAL A C 1
ATOM 2693 O O . VAL A 1 372 ? -28.667 39.294 -3.654 1.00 48.12 372 VAL A O 1
ATOM 2696 N N . ASP A 1 373 ? -27.760 39.106 -1.599 1.00 44.56 373 ASP A N 1
ATOM 2697 C CA . ASP A 1 373 ? -27.049 40.383 -1.613 1.00 44.56 373 ASP A CA 1
ATOM 2698 C C . ASP A 1 373 ? -25.686 40.206 -2.300 1.00 44.56 373 ASP A C 1
ATOM 2700 O O . ASP A 1 373 ? -24.754 39.584 -1.783 1.00 44.56 373 ASP A O 1
ATOM 2704 N N . GLU A 1 374 ? -25.609 40.764 -3.504 1.00 46.62 374 GLU A N 1
ATOM 2705 C CA . GLU A 1 374 ? -24.399 41.134 -4.230 1.00 46.62 374 GLU A CA 1
ATOM 2706 C C . GLU A 1 374 ? -23.997 42.551 -3.788 1.00 46.62 374 GLU A C 1
ATOM 2708 O O . GLU A 1 374 ? -24.705 43.495 -4.108 1.00 46.62 374 GLU A O 1
ATOM 2713 N N . GLU A 1 375 ? -22.889 42.707 -3.059 1.00 40.25 375 GLU A N 1
ATOM 2714 C CA . GLU A 1 375 ? -21.975 43.873 -3.054 1.00 40.25 375 GLU A CA 1
ATOM 2715 C C . GLU A 1 375 ? -20.892 43.600 -1.981 1.00 40.25 375 GLU A C 1
ATOM 2717 O O . GLU A 1 375 ? -21.196 43.295 -0.836 1.00 40.25 375 GLU A O 1
ATOM 2722 N N . ARG A 1 376 ? -19.612 43.461 -2.351 1.00 38.94 376 ARG A N 1
ATOM 2723 C CA . ARG A 1 376 ? -18.614 44.542 -2.489 1.00 38.94 376 ARG A CA 1
ATOM 2724 C C . ARG A 1 376 ? -17.707 44.583 -1.256 1.00 38.94 376 ARG A C 1
ATOM 2726 O O . ARG A 1 376 ? -18.162 44.944 -0.188 1.00 38.94 376 ARG A O 1
ATOM 2733 N N . ASP A 1 377 ? -16.438 44.231 -1.450 1.00 41.81 377 ASP A N 1
ATOM 2734 C CA . ASP A 1 377 ? -15.297 44.868 -0.781 1.00 41.81 377 ASP A CA 1
ATOM 2735 C C . ASP A 1 377 ? -14.013 44.511 -1.549 1.00 41.81 377 ASP A C 1
ATOM 2737 O O . ASP A 1 377 ? -13.439 43.424 -1.442 1.00 41.81 377 ASP A O 1
ATOM 2741 N N . GLU A 1 378 ? -13.616 45.455 -2.402 1.00 46.47 378 GLU A N 1
ATOM 2742 C CA . GLU A 1 378 ? -12.240 45.648 -2.840 1.00 46.47 378 GLU A CA 1
ATOM 2743 C C . GLU A 1 378 ? -11.386 46.133 -1.651 1.00 46.47 378 GLU A C 1
ATOM 2745 O O . GLU A 1 378 ? -11.885 46.762 -0.723 1.00 46.47 378 GLU A O 1
ATOM 2750 N N . GLU A 1 379 ? -10.071 45.930 -1.767 1.00 43.16 379 GLU A N 1
ATOM 2751 C CA . GLU A 1 379 ? -9.034 46.728 -1.095 1.00 43.16 379 GLU A CA 1
ATOM 2752 C C . GLU A 1 379 ? -8.633 46.325 0.342 1.00 43.16 379 GLU A C 1
ATOM 2754 O O . GLU A 1 379 ? -9.047 46.897 1.348 1.00 43.16 379 GLU A O 1
ATOM 2759 N N . ARG A 1 380 ? -7.662 45.402 0.436 1.00 40.44 380 ARG A N 1
ATOM 2760 C CA . ARG A 1 380 ? -6.632 45.482 1.485 1.00 40.44 380 ARG A CA 1
ATOM 2761 C C . ARG A 1 380 ? -5.295 44.930 0.997 1.00 40.44 380 ARG A C 1
ATOM 2763 O O . ARG A 1 380 ? -4.948 43.772 1.221 1.00 40.44 380 ARG A O 1
ATOM 2770 N N . ALA A 1 381 ? -4.572 45.788 0.286 1.00 44.56 381 ALA A N 1
ATOM 2771 C CA . ALA A 1 381 ? -3.121 45.739 0.246 1.00 44.56 381 ALA A CA 1
ATOM 2772 C C . ALA A 1 381 ? -2.561 46.381 1.528 1.00 44.56 381 ALA A C 1
ATOM 2774 O O . ALA A 1 381 ? -3.234 47.179 2.178 1.00 44.56 381 ALA A O 1
ATOM 2775 N N . ASP A 1 382 ? -1.317 46.021 1.814 1.00 45.28 382 ASP A N 1
ATOM 2776 C CA . ASP A 1 382 ? -0.414 46.551 2.832 1.00 45.28 382 ASP A CA 1
ATOM 2777 C C . ASP A 1 382 ? -0.452 45.929 4.237 1.00 45.28 382 ASP A C 1
ATOM 2779 O O . ASP A 1 382 ? -1.464 45.866 4.936 1.00 45.28 382 ASP A O 1
ATOM 2783 N N . ASP A 1 383 ? 0.775 45.574 4.632 1.00 44.47 383 ASP A N 1
ATOM 2784 C CA . ASP A 1 383 ? 1.322 45.599 5.987 1.00 44.47 383 ASP A CA 1
ATOM 2785 C C . ASP A 1 383 ? 1.420 44.263 6.737 1.00 44.47 383 ASP A C 1
ATOM 2787 O O . ASP A 1 383 ? 0.611 43.966 7.606 1.00 44.47 383 ASP A O 1
ATOM 2791 N N . LEU A 1 384 ? 2.473 43.486 6.429 1.00 46.94 384 LEU A N 1
ATOM 2792 C CA . LEU A 1 384 ? 3.268 42.748 7.426 1.00 46.94 384 LEU A CA 1
ATOM 2793 C C . LEU A 1 384 ? 4.723 42.612 6.938 1.00 46.94 384 LEU A C 1
ATOM 2795 O O . LEU A 1 384 ? 5.180 41.549 6.514 1.00 46.94 384 LEU A O 1
ATOM 2799 N N . GLY A 1 385 ? 5.455 43.727 7.004 1.00 40.06 385 GLY A N 1
ATOM 2800 C CA . GLY A 1 385 ? 6.890 43.694 7.272 1.00 40.06 385 GLY A CA 1
ATOM 2801 C C . GLY A 1 385 ? 7.099 43.455 8.769 1.00 40.06 385 GLY A C 1
ATOM 2802 O O . GLY A 1 385 ? 6.499 44.142 9.590 1.00 40.06 385 GLY A O 1
ATOM 2803 N N . GLY A 1 386 ? 7.909 42.459 9.121 1.00 36.91 386 GLY A N 1
ATOM 2804 C CA . GLY A 1 386 ? 8.204 42.109 10.510 1.00 36.91 386 GLY A CA 1
ATOM 2805 C C . GLY A 1 386 ? 9.437 41.218 10.609 1.00 36.91 386 GLY A C 1
ATOM 2806 O O . GLY A 1 386 ? 9.326 39.998 10.627 1.00 36.91 386 GLY A O 1
ATOM 2807 N N . ASP A 1 387 ? 10.597 41.872 10.588 1.00 37.06 387 ASP A N 1
ATOM 2808 C CA . ASP A 1 387 ? 11.806 41.587 11.368 1.00 37.06 387 ASP A CA 1
ATOM 2809 C C . ASP A 1 387 ? 12.274 40.125 11.494 1.00 37.06 387 ASP A C 1
ATOM 2811 O O . ASP A 1 387 ? 11.965 39.392 12.434 1.00 37.06 387 ASP A O 1
ATOM 2815 N N . LEU A 1 388 ? 13.154 39.743 10.562 1.00 43.81 388 LEU A N 1
ATOM 2816 C CA . LEU A 1 388 ? 14.127 38.671 10.759 1.00 43.81 388 LEU A CA 1
ATOM 2817 C C . LEU A 1 388 ? 15.260 39.190 11.655 1.00 43.81 388 LEU A C 1
ATOM 2819 O O . LEU A 1 388 ? 16.263 39.710 11.163 1.00 43.81 388 LEU A O 1
ATOM 2823 N N . ASP A 1 389 ? 15.103 39.026 12.967 1.00 42.78 389 ASP A N 1
ATOM 2824 C CA . ASP A 1 389 ? 16.199 39.161 13.925 1.00 42.78 389 ASP A CA 1
ATOM 2825 C C . ASP A 1 389 ? 17.209 38.021 13.708 1.00 42.78 389 ASP A C 1
ATOM 2827 O O . ASP A 1 389 ? 17.014 36.866 14.101 1.00 42.78 389 ASP A O 1
ATOM 2831 N N . ALA A 1 390 ? 18.307 38.359 13.035 1.00 42.94 390 ALA A N 1
ATOM 2832 C CA . ALA A 1 390 ? 19.502 37.539 12.944 1.00 42.94 390 ALA A CA 1
ATOM 2833 C C . ALA A 1 390 ? 20.236 37.571 14.294 1.00 42.94 390 ALA A C 1
ATOM 2835 O O . ALA A 1 390 ? 21.038 38.463 14.569 1.00 42.94 390 ALA A O 1
ATOM 2836 N N . GLY A 1 391 ? 19.954 36.584 15.144 1.00 39.00 391 GLY A N 1
ATOM 2837 C CA . GLY A 1 391 ? 20.762 36.305 16.329 1.00 39.00 391 GLY A CA 1
ATOM 2838 C C . GLY A 1 391 ? 22.166 35.799 15.947 1.00 39.00 391 GLY A C 1
ATOM 2839 O O . GLY A 1 391 ? 22.302 35.070 14.960 1.00 39.00 391 GLY A O 1
ATOM 2840 N N . PRO A 1 392 ? 23.218 36.170 16.700 1.00 43.72 392 PRO A N 1
ATOM 2841 C CA . PRO A 1 392 ? 24.592 35.779 16.407 1.00 43.72 392 PRO A CA 1
ATOM 2842 C C . PRO A 1 392 ? 24.790 34.279 16.655 1.00 43.72 392 PRO A C 1
ATOM 2844 O O . PRO A 1 392 ? 24.503 33.768 17.736 1.00 43.72 392 PRO A O 1
ATOM 2847 N N . LEU A 1 393 ? 25.277 33.576 15.632 1.00 44.16 393 LEU A N 1
ATOM 2848 C CA . LEU A 1 393 ? 25.750 32.202 15.752 1.00 44.16 393 LEU A CA 1
ATOM 2849 C C . LEU A 1 393 ? 27.086 32.218 16.494 1.00 44.16 393 LEU A C 1
ATOM 2851 O O . LEU A 1 393 ? 28.088 32.697 15.962 1.00 44.16 393 LEU A O 1
ATOM 2855 N N . ASP A 1 394 ? 27.066 31.698 17.718 1.00 41.91 394 ASP A N 1
ATOM 2856 C CA . ASP A 1 394 ? 28.264 31.393 18.483 1.00 41.91 394 ASP A CA 1
ATOM 2857 C C . ASP A 1 394 ? 29.086 30.309 17.776 1.00 41.91 394 ASP A C 1
ATOM 2859 O O . ASP A 1 394 ? 28.624 29.209 17.460 1.00 41.91 394 ASP A O 1
ATOM 2863 N N . ASP A 1 395 ? 30.336 30.687 17.556 1.00 44.91 395 ASP A N 1
ATOM 2864 C CA . ASP A 1 395 ? 31.474 29.897 17.130 1.00 44.91 395 ASP A CA 1
ATOM 2865 C C . ASP A 1 395 ? 31.801 28.842 18.202 1.00 44.91 395 ASP A C 1
ATOM 2867 O O . ASP A 1 395 ? 32.387 29.139 19.246 1.00 44.91 395 ASP A O 1
ATOM 2871 N N . GLN A 1 396 ? 31.392 27.593 17.968 1.00 41.00 396 GLN A N 1
ATOM 2872 C CA . GLN A 1 396 ? 31.997 26.436 18.624 1.00 41.00 396 GLN A CA 1
ATOM 2873 C C . GLN A 1 396 ? 32.668 25.566 17.569 1.00 41.00 396 GLN A C 1
ATOM 2875 O O . GLN A 1 396 ? 32.042 24.730 16.914 1.00 41.00 396 GLN A O 1
ATOM 2880 N N . GLY A 1 397 ? 33.974 25.789 17.430 1.00 38.59 397 GLY A N 1
ATOM 2881 C CA . GLY A 1 397 ? 34.892 24.918 16.721 1.00 38.59 397 GLY A CA 1
ATOM 2882 C C . GLY A 1 397 ? 34.809 23.489 17.249 1.00 38.59 397 GLY A C 1
ATOM 2883 O O . GLY A 1 397 ? 35.203 23.191 18.375 1.00 38.59 397 GLY A O 1
ATOM 2884 N N . VAL A 1 398 ? 34.309 22.598 16.399 1.00 37.41 398 VAL A N 1
ATOM 2885 C CA . VAL A 1 398 ? 34.505 21.157 16.520 1.00 37.41 398 VAL A CA 1
ATOM 2886 C C . VAL A 1 398 ? 35.561 20.786 15.485 1.00 37.41 398 VAL A C 1
ATOM 2888 O O . VAL A 1 398 ? 35.264 20.636 14.300 1.00 37.41 398 VAL A O 1
ATOM 2891 N N . GLU A 1 399 ? 36.812 20.689 15.937 1.00 34.09 399 GLU A N 1
ATOM 2892 C CA . GLU A 1 399 ? 37.888 20.017 15.207 1.00 34.09 399 GLU A CA 1
ATOM 2893 C C . GLU A 1 399 ? 37.486 18.552 15.004 1.00 34.09 399 GLU A C 1
ATOM 2895 O O . GLU A 1 399 ? 37.364 17.780 15.956 1.00 34.09 399 GLU A O 1
ATOM 2900 N N . VAL A 1 400 ? 37.243 18.170 13.751 1.00 38.22 400 VAL A N 1
ATOM 2901 C CA . VAL A 1 400 ? 37.128 16.768 13.350 1.00 38.22 400 VAL A CA 1
ATOM 2902 C C . VAL A 1 400 ? 38.438 16.397 12.673 1.00 38.22 400 VAL A C 1
ATOM 2904 O O . VAL A 1 400 ? 38.644 16.686 11.494 1.00 38.22 400 VAL A O 1
ATOM 2907 N N . ASP A 1 401 ? 39.324 15.767 13.442 1.00 30.89 401 ASP A N 1
ATOM 2908 C CA . ASP A 1 401 ? 40.540 15.137 12.937 1.00 30.89 401 ASP A CA 1
ATOM 2909 C C . ASP A 1 401 ? 40.176 14.026 11.944 1.00 30.89 401 ASP A C 1
ATOM 2911 O O . ASP A 1 401 ? 39.647 12.966 12.295 1.00 30.89 401 ASP A O 1
ATOM 2915 N N . VAL A 1 402 ? 40.473 14.271 10.669 1.00 37.06 402 VAL A N 1
ATOM 2916 C CA . VAL A 1 402 ? 40.407 13.269 9.605 1.00 37.06 402 VAL A CA 1
ATOM 2917 C C . VAL A 1 402 ? 41.710 12.475 9.633 1.00 37.06 402 VAL A C 1
ATOM 2919 O O . VAL A 1 402 ? 42.688 12.825 8.974 1.00 37.06 402 VAL A O 1
ATOM 2922 N N . VAL A 1 403 ? 41.730 11.380 10.394 1.00 34.84 403 VAL A N 1
ATOM 2923 C CA . VAL A 1 403 ? 42.814 10.392 10.318 1.00 34.84 403 VAL A CA 1
ATOM 2924 C C . VAL A 1 403 ? 42.546 9.451 9.143 1.00 34.84 403 VAL A C 1
ATOM 2926 O O . VAL A 1 403 ? 41.641 8.618 9.168 1.00 34.84 403 VAL A O 1
ATOM 2929 N N . ALA A 1 404 ? 43.355 9.598 8.096 1.00 39.00 404 ALA A N 1
ATOM 2930 C CA . ALA A 1 404 ? 43.453 8.656 6.988 1.00 39.00 404 ALA A CA 1
ATOM 2931 C C . ALA A 1 404 ? 44.082 7.327 7.455 1.00 39.00 404 ALA A C 1
ATOM 2933 O O . ALA A 1 404 ? 45.109 7.360 8.137 1.00 39.00 404 ALA A O 1
ATOM 2934 N N . PRO A 1 405 ? 43.565 6.149 7.057 1.00 42.97 405 PRO A N 1
ATOM 2935 C CA . PRO A 1 405 ? 44.312 4.914 7.222 1.00 42.97 405 PRO A CA 1
ATOM 2936 C C . PRO A 1 405 ? 45.301 4.750 6.062 1.00 42.97 405 PRO A C 1
ATOM 2938 O O . PRO A 1 405 ? 44.927 4.546 4.905 1.00 42.97 405 PRO A O 1
ATOM 2941 N N . ALA A 1 406 ? 46.581 4.858 6.408 1.00 33.72 406 ALA A N 1
ATOM 2942 C CA . ALA A 1 406 ? 47.706 4.505 5.562 1.00 33.72 406 ALA A CA 1
ATOM 2943 C C . ALA A 1 406 ? 47.777 2.983 5.361 1.00 33.72 406 ALA A C 1
ATOM 2945 O O . ALA A 1 406 ? 47.616 2.199 6.296 1.00 33.72 406 ALA A O 1
ATOM 2946 N N . ALA A 1 407 ? 48.064 2.589 4.124 1.00 40.06 407 ALA A N 1
ATOM 2947 C CA . ALA A 1 407 ? 48.503 1.253 3.771 1.00 40.06 407 ALA A CA 1
ATOM 2948 C C . ALA A 1 407 ? 49.924 0.998 4.301 1.00 40.06 407 ALA A C 1
ATOM 2950 O O . ALA A 1 407 ? 50.807 1.837 4.122 1.00 40.06 407 ALA A O 1
ATOM 2951 N N . ALA A 1 408 ? 50.159 -0.182 4.873 1.00 37.75 408 ALA A N 1
ATOM 2952 C CA . ALA A 1 408 ? 51.488 -0.771 4.991 1.00 37.75 408 ALA A CA 1
ATOM 2953 C C . ALA A 1 408 ? 51.386 -2.302 4.956 1.00 37.75 408 ALA A C 1
ATOM 2955 O O . ALA A 1 408 ? 50.488 -2.897 5.548 1.00 37.75 408 ALA A O 1
ATOM 2956 N N . ALA A 1 409 ? 52.297 -2.889 4.187 1.00 40.28 409 ALA A N 1
ATOM 2957 C CA . ALA A 1 409 ? 52.472 -4.304 3.903 1.00 40.28 409 ALA A CA 1
ATOM 2958 C C . ALA A 1 409 ? 53.516 -4.958 4.839 1.00 40.28 409 ALA A C 1
ATOM 2960 O O . ALA A 1 409 ? 54.195 -4.237 5.569 1.00 40.28 409 ALA A O 1
ATOM 2961 N N . ALA A 1 410 ? 53.694 -6.281 4.662 1.00 37.59 410 ALA A N 1
ATOM 2962 C CA . ALA A 1 410 ? 54.765 -7.162 5.175 1.00 37.59 410 ALA A CA 1
ATOM 2963 C C . ALA A 1 410 ? 54.656 -7.546 6.667 1.00 37.59 410 ALA A C 1
ATOM 2965 O O . ALA A 1 410 ? 54.239 -6.731 7.480 1.00 37.59 410 ALA A O 1
ATOM 2966 N N . ASP A 1 411 ? 55.037 -8.729 7.147 1.00 38.59 411 ASP A N 1
ATOM 2967 C CA . ASP A 1 411 ? 55.436 -10.039 6.603 1.00 38.59 411 ASP A CA 1
ATOM 2968 C C . ASP A 1 411 ? 55.538 -10.997 7.819 1.00 38.59 411 ASP A C 1
ATOM 2970 O O . ASP A 1 411 ? 55.573 -10.536 8.962 1.00 38.59 411 ASP A O 1
ATOM 2974 N N . ASP A 1 412 ? 55.692 -12.292 7.529 1.00 38.56 412 ASP A N 1
ATOM 2975 C CA . ASP A 1 412 ? 56.260 -13.368 8.366 1.00 38.56 412 ASP A CA 1
ATOM 2976 C C . ASP A 1 412 ? 55.393 -14.186 9.362 1.00 38.56 412 ASP A C 1
ATOM 2978 O O . ASP A 1 412 ? 54.346 -13.735 9.836 1.00 38.56 412 ASP A O 1
ATOM 2982 N N . PRO A 1 413 ? 55.782 -15.469 9.582 1.00 63.94 413 PRO A N 1
ATOM 2983 C CA . PRO A 1 413 ? 54.894 -16.613 9.726 1.00 63.94 413 PRO A CA 1
ATOM 2984 C C . PRO A 1 413 ? 55.191 -17.370 11.042 1.00 63.94 413 PRO A C 1
ATOM 2986 O O . PRO A 1 413 ? 55.892 -16.874 11.916 1.00 63.94 413 PRO A O 1
ATOM 2989 N N . ASP A 1 414 ? 54.721 -18.615 11.102 1.00 40.16 414 ASP A N 1
ATOM 2990 C CA . ASP A 1 414 ? 55.153 -19.665 12.034 1.00 40.16 414 ASP A CA 1
ATOM 2991 C C . ASP A 1 414 ? 54.537 -19.590 13.441 1.00 40.16 414 ASP A C 1
ATOM 2993 O O . ASP A 1 414 ? 54.891 -18.761 14.270 1.00 40.16 414 ASP A O 1
ATOM 2997 N N . ASP A 1 415 ? 53.569 -20.472 13.706 1.00 36.78 415 ASP A N 1
ATOM 2998 C CA . ASP A 1 415 ? 53.816 -21.565 14.649 1.00 36.78 415 ASP A CA 1
ATOM 2999 C C . ASP A 1 415 ? 52.623 -22.541 14.724 1.00 36.78 415 ASP A C 1
ATOM 3001 O O . ASP A 1 415 ? 51.496 -22.183 15.061 1.00 36.78 415 ASP A O 1
ATOM 3005 N N . SER A 1 416 ? 52.940 -23.796 14.402 1.00 39.25 416 SER A N 1
ATOM 3006 C CA . SER A 1 416 ? 52.697 -24.974 15.242 1.00 39.25 416 SER A CA 1
ATOM 3007 C C . SER A 1 416 ? 51.258 -25.410 15.593 1.00 39.25 416 SER A C 1
ATOM 3009 O O . SER A 1 416 ? 50.567 -24.848 16.433 1.00 39.25 416 SER A O 1
ATOM 3011 N N . GLU A 1 417 ? 50.881 -26.526 14.954 1.00 41.16 417 GLU A N 1
ATOM 3012 C CA . GLU A 1 417 ? 50.318 -27.750 15.556 1.00 41.16 417 GLU A CA 1
ATOM 3013 C C . GLU A 1 417 ? 49.324 -27.626 16.730 1.00 41.16 417 GLU A C 1
ATOM 3015 O O . GLU A 1 417 ? 49.735 -27.432 17.862 1.00 41.16 417 GLU A O 1
ATOM 3020 N N . GLU A 1 418 ? 48.047 -27.979 16.506 1.00 43.12 418 GLU A N 1
ATOM 3021 C CA . GLU A 1 418 ? 47.374 -28.986 17.353 1.00 43.12 418 GLU A CA 1
ATOM 3022 C C . GLU A 1 418 ? 46.125 -29.559 16.656 1.00 43.12 418 GLU A C 1
ATOM 3024 O O . GLU A 1 418 ? 45.028 -28.998 16.655 1.00 43.12 418 GLU A O 1
ATOM 3029 N N . THR A 1 419 ? 46.289 -30.724 16.032 1.00 41.16 419 THR A N 1
ATOM 3030 C CA . THR A 1 419 ? 45.186 -31.579 15.586 1.00 41.16 419 THR A CA 1
ATOM 3031 C C . THR A 1 419 ? 44.601 -32.346 16.770 1.00 41.16 419 THR A C 1
ATOM 3033 O O . THR A 1 419 ? 45.220 -33.295 17.248 1.00 41.16 419 THR A O 1
ATOM 3036 N N . ALA A 1 420 ? 43.366 -32.032 17.166 1.00 42.38 420 ALA A N 1
ATOM 3037 C CA . ALA A 1 420 ? 42.548 -32.904 18.006 1.00 42.38 420 ALA A CA 1
ATOM 3038 C C . ALA A 1 420 ? 41.233 -33.250 17.293 1.00 42.38 420 ALA A C 1
ATOM 3040 O O . ALA A 1 420 ? 40.285 -32.469 17.216 1.00 42.38 420 ALA A O 1
ATOM 3041 N N . GLN A 1 421 ? 41.211 -34.465 16.746 1.00 41.75 421 GLN A N 1
ATOM 3042 C CA . GLN A 1 421 ? 40.027 -35.163 16.265 1.00 41.75 421 GLN A CA 1
ATOM 3043 C C . GLN A 1 421 ? 39.070 -35.438 17.430 1.00 41.75 421 GLN A C 1
ATOM 3045 O O . GLN A 1 421 ? 39.448 -36.115 18.383 1.00 41.75 421 GLN A O 1
ATOM 3050 N N . VAL A 1 422 ? 37.803 -35.035 17.309 1.00 41.47 422 VAL A N 1
ATOM 3051 C CA . VAL A 1 422 ? 36.708 -35.659 18.064 1.00 41.47 422 VAL A CA 1
ATOM 3052 C C . VAL A 1 422 ? 35.546 -35.949 17.120 1.00 41.47 422 VAL A C 1
ATOM 3054 O O . VAL A 1 422 ? 34.852 -35.067 16.622 1.00 41.47 422 VAL A O 1
ATOM 3057 N N . VAL A 1 423 ? 35.383 -37.245 16.874 1.00 50.41 423 VAL A N 1
ATOM 3058 C CA . VAL A 1 423 ? 34.257 -37.913 16.220 1.00 50.41 423 VAL A CA 1
ATOM 3059 C C . VAL A 1 423 ? 32.972 -37.687 17.025 1.00 50.41 423 VAL A C 1
ATOM 3061 O O . VAL A 1 423 ? 33.000 -37.820 18.249 1.00 50.41 423 VAL A O 1
ATOM 3064 N N . PRO A 1 424 ? 31.817 -37.525 16.359 1.00 49.44 424 PRO A N 1
ATOM 3065 C CA . PRO A 1 424 ? 30.607 -38.140 16.877 1.00 49.44 424 PRO A CA 1
ATOM 3066 C C . PRO A 1 424 ? 30.002 -39.130 15.881 1.00 49.44 424 PRO A C 1
ATOM 3068 O O . PRO A 1 424 ? 29.832 -38.896 14.685 1.00 49.44 424 PRO A O 1
ATOM 3071 N N . THR A 1 425 ? 29.710 -40.285 16.455 1.00 39.19 425 THR A N 1
ATOM 3072 C CA . THR A 1 425 ? 29.142 -41.495 15.891 1.00 39.19 425 THR A CA 1
ATOM 3073 C C . THR A 1 425 ? 27.743 -41.270 15.320 1.00 39.19 425 THR A C 1
ATOM 3075 O O . THR A 1 425 ? 26.858 -40.689 15.943 1.00 39.19 425 THR A O 1
ATOM 3078 N N . THR A 1 426 ? 27.521 -41.797 14.118 1.00 36.47 426 THR A N 1
ATOM 3079 C CA . THR A 1 426 ? 26.213 -41.857 13.466 1.00 36.47 426 THR A CA 1
ATOM 3080 C C . THR A 1 426 ? 25.346 -42.938 14.111 1.00 36.47 426 THR A C 1
ATOM 3082 O O . THR A 1 426 ? 25.560 -44.133 13.882 1.00 36.47 426 THR A O 1
ATOM 3085 N N . THR A 1 427 ? 24.334 -42.540 14.880 1.00 42.25 427 THR A N 1
ATOM 3086 C CA . THR A 1 427 ? 23.296 -43.447 15.386 1.00 42.25 427 THR A CA 1
ATOM 3087 C C . THR A 1 427 ? 22.075 -43.437 14.466 1.00 42.25 427 THR A C 1
ATOM 3089 O O . THR A 1 427 ? 21.376 -42.446 14.279 1.00 42.25 427 THR A O 1
ATOM 3092 N N . LYS A 1 428 ? 21.844 -44.604 13.876 1.00 49.69 428 LYS A N 1
ATOM 3093 C CA . LYS A 1 428 ? 20.719 -45.035 13.039 1.00 49.69 428 LYS A CA 1
ATOM 3094 C C . LYS A 1 428 ? 19.366 -44.896 13.760 1.00 49.69 428 LYS A C 1
ATOM 3096 O O . LYS A 1 428 ? 19.281 -45.301 14.917 1.00 49.69 428 LYS A O 1
ATOM 3101 N N . PRO A 1 429 ? 18.274 -44.562 13.046 1.00 48.88 429 PRO A N 1
ATOM 3102 C CA . PRO A 1 429 ? 16.955 -45.043 13.443 1.00 48.88 429 PRO A CA 1
ATOM 3103 C C . PRO A 1 429 ? 16.289 -45.864 12.331 1.00 48.88 429 PRO A C 1
ATOM 3105 O O . PRO A 1 429 ? 16.071 -45.416 11.207 1.00 48.88 429 PRO A O 1
ATOM 3108 N N . ARG A 1 430 ? 15.930 -47.104 12.680 1.00 46.44 430 ARG A N 1
ATOM 3109 C CA . ARG A 1 430 ? 14.959 -47.948 11.975 1.00 46.44 430 ARG A CA 1
ATOM 3110 C C . ARG A 1 430 ? 13.756 -48.119 12.907 1.00 46.44 430 ARG A C 1
ATOM 3112 O O . ARG A 1 430 ? 13.886 -48.822 13.898 1.00 46.44 430 ARG A O 1
ATOM 3119 N N . ALA A 1 431 ? 12.610 -47.537 12.558 1.00 42.88 431 ALA A N 1
ATOM 3120 C CA . ALA A 1 431 ? 11.264 -47.992 12.943 1.00 42.88 431 ALA A CA 1
ATOM 3121 C C . ALA A 1 431 ? 10.243 -47.172 12.128 1.00 42.88 431 ALA A C 1
ATOM 3123 O O . ALA A 1 431 ? 10.097 -45.976 12.330 1.00 42.88 431 ALA A O 1
ATOM 3124 N N . ARG A 1 432 ? 9.722 -47.690 11.009 1.00 46.25 432 ARG A N 1
ATOM 3125 C CA . ARG A 1 432 ? 8.398 -48.342 10.917 1.00 46.25 432 ARG A CA 1
ATOM 3126 C C . ARG A 1 432 ? 7.297 -47.595 11.692 1.00 46.25 432 ARG A C 1
ATOM 3128 O O . ARG A 1 432 ? 7.029 -47.912 12.841 1.00 46.25 432 ARG A O 1
ATOM 3135 N N . ALA A 1 433 ? 6.589 -46.706 10.997 1.00 42.66 433 ALA A N 1
ATOM 3136 C CA . ALA A 1 433 ? 5.227 -46.309 11.345 1.00 42.66 433 ALA A CA 1
ATOM 3137 C C . ALA A 1 433 ? 4.319 -46.555 10.132 1.00 42.66 433 ALA A C 1
ATOM 3139 O O . ALA A 1 433 ? 4.595 -46.126 9.011 1.00 42.66 433 ALA A O 1
ATOM 3140 N N . ALA A 1 434 ? 3.278 -47.351 10.361 1.00 42.47 434 ALA A N 1
ATOM 3141 C CA . ALA A 1 434 ? 2.349 -47.851 9.367 1.00 42.47 434 ALA A CA 1
ATOM 3142 C C . ALA A 1 434 ? 1.497 -46.719 8.775 1.00 42.47 434 ALA A C 1
ATOM 3144 O O . ALA A 1 434 ? 0.706 -46.079 9.464 1.00 42.47 434 ALA A O 1
ATOM 3145 N N . ARG A 1 435 ? 1.622 -46.515 7.463 1.00 46.12 435 ARG A N 1
ATOM 3146 C CA . ARG A 1 435 ? 0.775 -45.617 6.677 1.00 46.12 435 ARG A CA 1
ATOM 3147 C C . ARG A 1 435 ? -0.576 -46.306 6.451 1.00 46.12 435 ARG A C 1
ATOM 3149 O O . ARG A 1 435 ? -0.746 -47.045 5.483 1.00 46.12 435 ARG A O 1
ATOM 3156 N N . ARG A 1 436 ? -1.535 -46.107 7.363 1.00 52.56 436 ARG A N 1
ATOM 3157 C CA . ARG A 1 436 ? -2.943 -46.473 7.134 1.00 52.56 436 ARG A CA 1
ATOM 3158 C C . ARG A 1 436 ? -3.481 -45.601 5.996 1.00 52.56 436 ARG A C 1
ATOM 3160 O O . ARG A 1 436 ? -3.748 -44.419 6.184 1.00 52.56 436 ARG A O 1
ATOM 3167 N N . ARG A 1 437 ? -3.617 -46.191 4.806 1.00 46.72 437 ARG A N 1
ATOM 3168 C CA . ARG A 1 437 ? -4.447 -45.651 3.724 1.00 46.72 437 ARG A CA 1
ATOM 3169 C C . ARG A 1 437 ? -5.892 -45.637 4.231 1.00 46.72 437 ARG A C 1
ATOM 3171 O O . ARG A 1 437 ? -6.458 -46.702 4.455 1.00 46.72 437 ARG A O 1
ATOM 3178 N N . ARG A 1 438 ? -6.466 -44.452 4.447 1.00 51.09 438 ARG A N 1
ATOM 3179 C CA . ARG A 1 438 ? -7.923 -44.295 4.507 1.00 51.09 438 ARG A CA 1
ATOM 3180 C C . ARG A 1 438 ? -8.438 -44.453 3.078 1.00 51.09 438 ARG A C 1
ATOM 3182 O O . ARG A 1 438 ? -8.061 -43.685 2.198 1.00 51.09 438 ARG A O 1
ATOM 3189 N N . THR A 1 439 ? -9.214 -45.501 2.850 1.00 54.16 439 THR A N 1
ATOM 3190 C CA . THR A 1 439 ? -10.077 -45.648 1.679 1.00 54.16 439 THR A CA 1
ATOM 3191 C C . THR A 1 439 ? -11.120 -44.527 1.678 1.00 54.16 439 THR A C 1
ATOM 3193 O O . THR A 1 439 ? -11.644 -44.208 2.748 1.00 54.16 439 THR A O 1
ATOM 3196 N N . PRO A 1 440 ? -11.425 -43.920 0.521 1.00 49.66 440 PRO A N 1
ATOM 3197 C CA . PRO A 1 440 ? -12.543 -42.996 0.404 1.00 49.66 440 PRO A CA 1
ATOM 3198 C C . PRO A 1 440 ? -13.848 -43.770 0.623 1.00 49.66 440 PRO A C 1
ATOM 3200 O O . PRO A 1 440 ? -14.099 -44.780 -0.033 1.00 49.66 440 PRO A O 1
ATOM 3203 N N . VAL A 1 441 ? -14.640 -43.320 1.595 1.00 61.81 441 VAL A N 1
ATOM 3204 C CA . VAL A 1 441 ? -16.019 -43.767 1.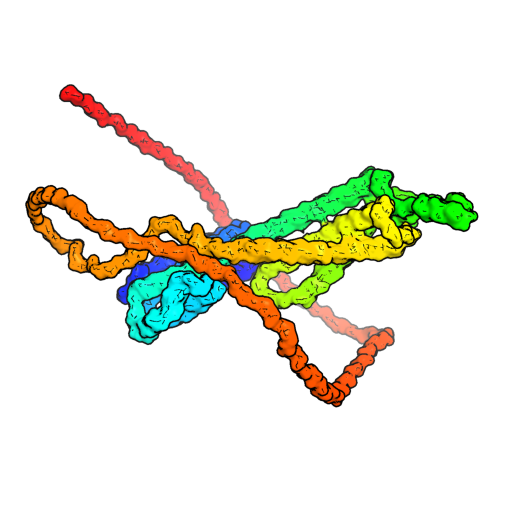804 1.00 61.81 441 VAL A CA 1
ATOM 3205 C C . VAL A 1 441 ? -16.854 -43.129 0.696 1.00 61.81 441 VAL A C 1
ATOM 3207 O O . VAL A 1 441 ? -16.829 -41.910 0.533 1.00 61.81 441 VAL A O 1
ATOM 3210 N N . ALA A 1 442 ? -17.511 -43.962 -0.109 1.00 56.38 442 ALA A N 1
ATOM 3211 C CA . ALA A 1 442 ? -18.459 -43.516 -1.121 1.00 56.38 442 ALA A CA 1
ATOM 3212 C C . ALA A 1 442 ? -19.676 -42.860 -0.438 1.00 56.38 442 ALA A C 1
ATOM 3214 O O . ALA A 1 442 ? -20.097 -43.351 0.610 1.00 56.38 442 ALA A O 1
ATOM 3215 N N . PRO A 1 443 ? -20.233 -41.769 -0.989 1.00 59.66 443 PRO A N 1
ATOM 3216 C CA . PRO A 1 443 ? -21.460 -41.181 -0.470 1.00 59.66 443 PRO A CA 1
ATOM 3217 C C . PRO A 1 443 ? -22.651 -42.112 -0.735 1.00 59.66 443 PRO A C 1
ATOM 3219 O O . PRO A 1 443 ? -22.823 -42.601 -1.854 1.00 59.66 443 PRO A O 1
ATOM 3222 N N . ASP A 1 444 ? -23.457 -42.348 0.301 1.00 54.03 444 ASP A N 1
ATOM 3223 C CA . ASP A 1 444 ? -24.731 -43.063 0.200 1.00 54.03 444 ASP A CA 1
ATOM 3224 C C . ASP A 1 444 ? -25.680 -42.342 -0.776 1.00 54.03 444 ASP A C 1
ATOM 3226 O O . ASP A 1 444 ? -25.754 -41.107 -0.769 1.00 54.03 444 ASP A O 1
ATOM 3230 N N . PRO A 1 445 ? -26.430 -43.076 -1.618 1.00 60.06 445 PRO A N 1
ATOM 3231 C CA . PRO A 1 445 ? -27.430 -42.474 -2.483 1.00 60.06 445 PRO A CA 1
ATOM 3232 C C . PRO A 1 445 ? -28.600 -41.942 -1.649 1.00 60.06 445 PRO A C 1
ATOM 3234 O O . PRO A 1 445 ? -29.265 -42.678 -0.919 1.00 60.06 445 PRO A O 1
ATOM 3237 N N . VAL A 1 446 ? -28.858 -40.644 -1.803 1.00 56.66 446 VAL A N 1
ATOM 3238 C CA . VAL A 1 446 ? -30.056 -39.961 -1.311 1.00 56.66 446 VAL A CA 1
ATOM 3239 C C . VAL A 1 446 ? -31.285 -40.653 -1.899 1.00 56.66 446 VAL A C 1
ATOM 3241 O O . VAL A 1 446 ? -31.524 -40.630 -3.105 1.00 56.66 446 VAL A O 1
ATOM 3244 N N . ARG A 1 447 ? -32.052 -41.289 -1.016 1.00 49.03 447 ARG A N 1
ATOM 3245 C CA . ARG A 1 447 ? -33.368 -41.855 -1.289 1.00 49.03 447 ARG A CA 1
ATOM 3246 C C . ARG A 1 447 ? -34.365 -40.701 -1.366 1.00 49.03 447 ARG A C 1
ATOM 3248 O O . ARG A 1 447 ? -34.737 -40.131 -0.347 1.00 49.03 447 ARG A O 1
ATOM 3255 N N . THR A 1 448 ? -34.745 -40.319 -2.578 1.00 47.72 448 THR A N 1
ATOM 3256 C CA . THR A 1 448 ? -35.907 -39.460 -2.818 1.00 47.72 448 THR A CA 1
ATOM 3257 C C . THR A 1 448 ? -37.154 -40.328 -2.707 1.00 47.72 448 THR A C 1
ATOM 3259 O O . THR A 1 448 ? -37.487 -41.054 -3.646 1.00 47.72 448 THR A O 1
ATOM 3262 N N . ASP A 1 449 ? -37.811 -40.296 -1.551 1.00 49.78 449 ASP A N 1
ATOM 3263 C CA . ASP A 1 449 ? -39.159 -40.834 -1.425 1.00 49.78 449 ASP A CA 1
ATOM 3264 C C . ASP A 1 449 ? -40.121 -39.876 -2.150 1.00 49.78 449 ASP A C 1
ATOM 3266 O O . ASP A 1 449 ? -40.238 -38.693 -1.829 1.00 49.78 449 ASP A O 1
ATOM 3270 N N . VAL A 1 450 ? -40.732 -40.411 -3.205 1.00 48.91 450 VAL A N 1
ATOM 3271 C CA . VAL A 1 450 ? -41.811 -39.814 -3.991 1.00 48.91 450 VAL A CA 1
ATOM 3272 C C . VAL A 1 450 ? -43.058 -39.766 -3.110 1.00 48.91 450 VAL A C 1
ATOM 3274 O O . VAL A 1 450 ? -43.513 -40.803 -2.631 1.00 48.91 450 VAL A O 1
ATOM 3277 N N . VAL A 1 451 ? -43.594 -38.566 -2.890 1.00 53.03 451 VAL A N 1
ATOM 3278 C CA . VAL A 1 451 ? -44.926 -38.349 -2.319 1.00 53.03 451 VAL A CA 1
ATOM 3279 C C . VAL A 1 451 ? -45.852 -38.020 -3.485 1.00 53.03 451 VAL A C 1
ATOM 3281 O O . VAL A 1 451 ? -45.891 -36.880 -3.939 1.00 53.03 451 VAL A O 1
ATOM 3284 N N . ASP A 1 452 ? -46.561 -39.032 -3.975 1.00 57.66 452 ASP A N 1
ATOM 3285 C CA . ASP A 1 452 ? -47.765 -38.873 -4.787 1.00 57.66 452 ASP A CA 1
ATOM 3286 C C . ASP A 1 452 ? -48.951 -39.250 -3.895 1.00 57.66 452 ASP A C 1
ATOM 3288 O O . ASP A 1 452 ? -49.080 -40.410 -3.524 1.00 57.66 452 ASP A O 1
ATOM 3292 N N . ASP A 1 453 ? -49.786 -38.275 -3.535 1.00 56.19 453 ASP A N 1
ATOM 3293 C CA . ASP A 1 453 ? -51.210 -38.499 -3.261 1.00 56.19 453 ASP A CA 1
ATOM 3294 C C . ASP A 1 453 ? -51.949 -37.150 -3.290 1.00 56.19 453 ASP A C 1
ATOM 3296 O O . ASP A 1 453 ? -51.923 -36.355 -2.349 1.00 56.19 453 ASP A O 1
ATOM 3300 N N . VAL A 1 454 ? -52.597 -36.889 -4.427 1.00 56.78 454 VAL A N 1
ATOM 3301 C CA . VAL A 1 454 ? -53.599 -35.835 -4.625 1.00 56.78 454 VAL A CA 1
ATOM 3302 C C . VAL A 1 454 ? -54.968 -36.516 -4.582 1.00 56.78 454 VAL A C 1
ATOM 3304 O O . VAL A 1 454 ? -55.246 -37.329 -5.466 1.00 56.78 454 VAL A O 1
ATOM 3307 N N . PRO A 1 455 ? -55.856 -36.214 -3.618 1.00 63.22 455 PRO A N 1
ATOM 3308 C CA . PRO A 1 455 ? -57.229 -36.681 -3.698 1.00 63.22 455 PRO A CA 1
ATOM 3309 C C . PRO A 1 455 ? -58.036 -35.773 -4.632 1.00 63.22 455 PRO A C 1
ATOM 3311 O O . PRO A 1 455 ? -58.133 -34.562 -4.432 1.00 63.22 455 PRO A O 1
ATOM 3314 N N . ALA A 1 456 ? -58.629 -36.389 -5.653 1.00 55.97 456 ALA A N 1
ATOM 3315 C CA . ALA A 1 456 ? -59.713 -35.810 -6.431 1.00 55.97 456 ALA A CA 1
ATOM 3316 C C . ALA A 1 456 ? -60.956 -35.656 -5.540 1.00 55.97 456 ALA A C 1
ATOM 3318 O O . ALA A 1 456 ? -61.364 -36.610 -4.875 1.00 55.97 456 ALA A O 1
ATOM 3319 N N . GLY A 1 457 ? -61.542 -34.460 -5.537 1.00 55.06 457 GLY A N 1
ATOM 3320 C CA . GLY A 1 457 ? -62.847 -34.177 -4.951 1.00 55.06 457 GLY A CA 1
ATOM 3321 C C . GLY A 1 457 ? -63.754 -33.551 -6.004 1.00 55.06 457 GLY A C 1
ATOM 3322 O O . GLY A 1 457 ? -63.403 -32.504 -6.552 1.00 55.06 457 GLY A O 1
ATOM 3323 N N . ASP A 1 458 ? -64.864 -34.241 -6.271 1.00 54.41 458 ASP A N 1
ATOM 3324 C CA . ASP A 1 458 ? -66.118 -33.701 -6.813 1.00 54.41 458 ASP A CA 1
ATOM 3325 C C . ASP A 1 458 ? -66.876 -32.910 -5.734 1.00 54.41 458 ASP A C 1
ATOM 3327 O O . ASP A 1 458 ? -66.811 -33.322 -4.546 1.00 54.41 458 ASP A O 1
#

Secondary structure (DSSP, 8-state):
--HHHHHHHHHHHHHHHHHHHS-SSPPTT-SS-HHHHH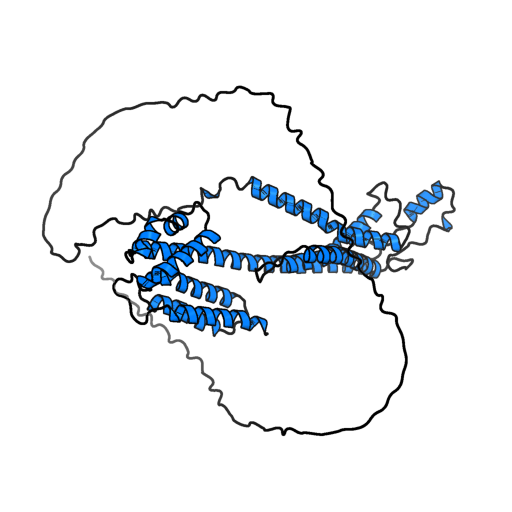HHHHHHHHHHH----SSHHHHHHHHHHHHHHHHHHHHS-TTTHHHHHHHHHHHHHHHS-TT-HHHHHHT-HHHHHHHHTT---HHHHHHHHHHHHHHHHHHHHHHHHHHHHHHHHHHHHHHHHHHHHHHHHHHHH-TTTS--SBPTHHHHHHHHHTT--GGGS--PBPTTS-SS--THHHHHHHHHHHHHHHHHHHHHHHH----SSSS-HHHHHHHHHHHHHHHHHHHHHHHHHTT-STT-----SHHHHHHHHHHHHHHHHHHHHHHHHHHHHHHHHH-SSGGGSSS-SS-------S----SS----------------------------------------------------------------------------------------------PPPPPPP--------PPP--

Solvent-accessible surface area (backbone atoms only — not comparable to full-atom values): 28413 Å² total; per-residue (Å²): 117,72,71,77,47,50,64,57,52,51,50,50,52,50,48,51,53,53,56,70,63,50,51,96,60,72,42,92,87,41,83,40,63,42,64,60,37,49,51,25,47,49,49,26,52,56,40,69,66,51,80,71,87,60,74,64,50,57,52,56,26,53,48,28,42,46,56,24,57,20,47,40,57,31,32,45,53,60,88,57,44,52,60,53,48,56,49,26,37,53,42,17,69,74,63,42,58,86,83,36,66,54,41,50,55,56,66,27,68,67,52,52,54,29,32,74,68,60,60,61,48,70,67,53,27,50,45,42,22,51,26,31,42,54,25,44,52,53,52,50,50,53,56,52,51,52,50,57,47,52,52,51,48,52,50,52,35,52,52,38,43,50,50,36,50,49,53,37,50,48,30,42,77,38,24,84,82,53,58,78,31,44,62,32,60,71,55,34,56,49,36,48,74,73,72,47,69,73,83,80,43,70,71,27,50,18,68,72,72,40,67,59,67,50,36,61,30,47,50,53,35,23,50,36,0,21,53,22,16,46,55,50,36,54,56,50,57,74,68,52,73,89,65,90,54,94,73,63,63,62,64,63,59,41,60,43,39,31,40,46,6,13,43,38,7,46,52,46,52,53,46,64,72,67,58,77,56,85,86,72,86,69,70,82,43,56,67,52,49,51,53,50,13,23,50,33,7,39,50,49,56,61,57,49,52,53,53,52,51,53,51,51,53,53,54,58,72,60,65,64,76,67,90,73,76,82,74,74,82,92,69,84,80,72,75,80,76,86,84,94,81,84,90,86,78,85,90,82,83,90,81,82,90,86,89,80,90,84,82,91,86,82,91,84,89,81,87,84,84,89,79,85,86,86,79,90,84,82,88,84,81,88,87,84,86,78,82,85,79,80,74,84,81,79,88,72,88,76,87,76,84,82,80,76,86,78,89,82,83,91,82,89,82,87,82,82,89,83,91,79,90,79,87,82,83,88,80,86,86,90,77,94,76,85,82,77,78,80,75,85,79,77,82,79,81,83,81,78,80,82,86,85,86,81,84,88,78,134

Foldseek 3Di:
DVVLCPLVVVLLVLLVVLVVQQDPAADVQQQDGSVVLVVLSVLLVVLSPDPPPDCVSVLSNLLSSLLSVLCSLRRGALLCVLVLLVVLLVLLVVQPDPPDPLNCLSPPVVLNVCSVVSNHHSVSSVSSSVSSNVSVVSVSVVVVVLVVVLVVLVVLLVVLLVVLVVVLVCCQVCVPVQVLFQALVLVLVVCVVVVHDSVVSGQTQALVRHSGGHSVSLVSLLQLLLVLLVVVLVVQVVPDDPDPDPSDVSVSVSSSLNSVSSVQSSVQSSVVSVCPDPPPPDPPDSVSSSVSSSVSSNCVVVVVVVVVVVVVVVVVVPVDPPVPPPDDPDDPPPPDDDDPDDDDDDDDDDDDDDDDDDDDDDDDDDDDDDDDDDDDDDDDDDDDDDDPPDDDDDDDDDDDDDDDDDDDDDDDDDDDDDDDDDDDDDDDDDDDDDDPDDDDDDDDDDDDDDDDDDDDDD

Radius of gyration: 38.66 Å; Cα contacts (8 Å, |Δi|>4): 376; chains: 1; bounding box: 122×95×85 Å

Mean predicted aligned error: 16.63 Å